Protein AF-A0A661TRN2-F1 (afdb_monomer)

pLDDT: mean 77.03, std 15.57, range [28.8, 98.38]

Mean predicted aligned error: 23.64 Å

Solvent-accessible surface area (backbone atoms only — not comparable to full-atom values): 40682 Å² total; per-residue (Å²): 132,94,76,89,91,86,86,89,89,84,87,81,86,79,90,86,80,93,78,92,81,57,75,66,58,55,52,53,50,51,51,53,50,53,50,55,63,61,66,65,70,62,73,84,71,79,66,73,81,72,80,75,72,49,76,48,78,46,79,40,85,28,93,72,29,47,38,35,65,54,48,45,47,75,72,67,58,84,79,86,56,43,81,48,74,52,75,68,22,53,21,28,35,50,95,61,34,37,32,32,33,42,62,50,76,56,94,62,44,65,41,43,26,35,41,38,40,32,54,50,85,91,50,51,68,69,55,54,52,49,51,52,50,48,56,76,65,46,76,70,56,83,83,54,72,62,66,16,37,25,76,76,52,82,89,42,68,17,54,29,40,88,68,30,63,93,96,41,40,25,64,8,67,38,22,27,42,38,50,41,47,48,51,42,13,46,49,35,53,52,53,49,48,46,50,59,54,16,69,87,64,75,32,43,85,42,38,84,63,70,39,99,44,71,20,39,41,33,47,56,36,69,23,28,73,47,50,49,14,59,72,57,77,43,91,64,79,65,40,95,76,45,40,54,26,71,52,84,51,94,71,34,37,78,62,62,30,41,20,83,87,79,69,44,44,65,82,83,39,76,71,53,39,70,43,68,84,40,30,34,33,38,39,34,38,42,94,85,10,78,49,72,51,71,28,31,56,65,68,60,82,51,63,57,102,45,47,59,73,46,59,75,72,68,75,54,46,36,38,79,77,44,77,54,80,66,72,32,44,47,69,38,66,38,79,34,46,40,31,49,49,38,89,81,65,54,68,74,45,79,46,80,50,56,40,69,77,40,45,80,41,87,37,95,93,37,87,57,32,39,38,40,39,21,80,38,29,58,74,45,79,36,50,36,42,40,40,37,33,39,87,77,84,29,55,33,74,49,80,47,77,36,46,18,39,82,68,74,74,77,74,78,45,72,72,78,93,69,88,93,66,70,38,73,34,85,77,60,74,66,42,42,75,47,88,56,36,35,47,92,95,26,42,27,33,36,47,37,96,65,28,42,65,77,83,85,53,44,41,73,62,54,47,80,58,58,88,57,61,76,22,69,36,87,74,60,70,62,41,41,76,44,89,63,30,21,38,92,95,27,42,14,25,30,46,36,92,70,31,41,69,77,86,86,52,43,40,72,57,53,50,82,61,57,93,62,67,78,27,64,39,77,88,54,70,59,41,43,75,46,86,70,35,32,32,102,72,41,42,17,26,30,41,45,83,81,22,42,68,78,86,85,55,39,41,67,73,69,93,36,70,55,89,50,73,70,17,67,38,78,81,57,72,60,42,40,76,44,86,88,36,38,38,98,84,41,43,14,30,31,41,34,94,66,31,39,67,77,88,85,52,42,39,70,58,60,84,40,75,61,53,85,72,36,42,71,34,81,63,89,52,68,64,47,42,80,45,86,75,39,30,38,90,93,27,45,22,32,32,44,38,93,66,32,41,58,76,88,84,48,44,40,70,69,64,87,41,67,62,83,70,64,84,23,69,32,85,74,59,70,61,42,37,77,47,88,72,36,39,39,92,96,32,46,19,28,30,51,30,94,76,33,45,75,78,86,84,53,41,41,111

Radius of gyration: 45.76 Å; Cα contacts (8 Å, |Δi|>4): 1355; chains: 1; bounding box: 134×79×125 Å

Structure (mmCIF, N/CA/C/O backbone):
data_AF-A0A661TRN2-F1
#
_entry.id   AF-A0A661TRN2-F1
#
loop_
_atom_site.group_PDB
_atom_site.id
_atom_site.type_symbol
_atom_site.label_atom_id
_atom_site.label_alt_id
_atom_site.label_comp_id
_atom_site.label_asym_id
_atom_site.label_entity_id
_atom_site.label_seq_id
_atom_site.pdbx_PDB_ins_code
_atom_site.Cartn_x
_atom_site.Cartn_y
_atom_site.Cartn_z
_atom_site.occupancy
_atom_site.B_iso_or_equiv
_atom_site.auth_seq_id
_atom_site.auth_comp_id
_atom_site.auth_asym_id
_atom_site.auth_atom_id
_atom_site.pdbx_PDB_model_num
ATOM 1 N N . MET A 1 1 ? -51.041 -26.545 37.993 1.00 37.78 1 MET A N 1
ATOM 2 C CA . MET A 1 1 ? -51.132 -26.373 39.460 1.00 37.78 1 MET A CA 1
ATOM 3 C C . MET A 1 1 ? -51.476 -24.908 39.747 1.00 37.78 1 MET A C 1
ATOM 5 O O . MET A 1 1 ? -50.566 -24.112 39.820 1.00 37.78 1 MET A O 1
ATOM 9 N N . LEU A 1 2 ? -52.700 -24.376 39.811 1.00 32.41 2 LEU A N 1
ATOM 10 C CA . LEU A 1 2 ? -54.073 -24.888 39.909 1.00 32.41 2 LEU A CA 1
ATOM 11 C C . LEU A 1 2 ? -54.284 -26.010 40.933 1.00 32.41 2 LEU A C 1
ATOM 13 O O . LEU A 1 2 ? -54.517 -27.154 40.557 1.00 32.41 2 LEU A O 1
ATOM 17 N N . LYS A 1 3 ? -54.144 -25.653 42.216 1.00 28.97 3 LYS A N 1
ATOM 18 C CA . LYS A 1 3 ? -54.841 -26.153 43.426 1.00 28.97 3 LYS A CA 1
ATOM 19 C C . LYS A 1 3 ? -54.056 -25.615 44.637 1.00 28.97 3 LYS A C 1
ATOM 21 O O . LYS A 1 3 ? -52.848 -25.775 44.650 1.00 28.97 3 LYS A O 1
ATOM 26 N N . LEU A 1 4 ? -54.750 -25.007 45.610 1.00 33.09 4 LEU A N 1
ATOM 27 C CA . LEU A 1 4 ? -54.241 -24.151 46.712 1.00 33.09 4 LEU A CA 1
ATOM 28 C C . LEU A 1 4 ? -53.854 -22.747 46.207 1.00 33.09 4 LEU A C 1
ATOM 30 O O . LEU A 1 4 ? -52.752 -22.543 45.738 1.00 33.09 4 LEU A O 1
ATOM 34 N N . PHE A 1 5 ? -54.744 -21.759 46.101 1.00 33.34 5 PHE A N 1
ATOM 35 C CA . PHE A 1 5 ? -55.173 -20.906 47.219 1.00 33.34 5 PHE A CA 1
ATOM 36 C C . PHE A 1 5 ? -56.406 -20.069 46.802 1.00 33.34 5 PHE A C 1
ATOM 38 O O . PHE A 1 5 ? -56.368 -18.850 46.679 1.00 33.34 5 PHE A O 1
ATOM 45 N N . LYS A 1 6 ? -57.542 -20.722 46.541 1.00 33.16 6 LYS A N 1
ATOM 46 C CA . LYS A 1 6 ? -58.841 -20.042 46.376 1.00 33.16 6 LYS A CA 1
ATOM 47 C C . LYS A 1 6 ? -59.926 -20.850 47.072 1.00 33.16 6 LYS A C 1
ATOM 49 O O . LYS A 1 6 ? -60.684 -21.555 46.413 1.00 33.16 6 LYS A O 1
ATOM 54 N N . LYS A 1 7 ? -59.967 -20.803 48.411 1.00 29.56 7 LYS A N 1
ATOM 55 C CA . LYS A 1 7 ? -61.146 -21.265 49.159 1.00 29.56 7 LYS A CA 1
ATOM 56 C C . LYS A 1 7 ? -61.224 -20.822 50.626 1.00 29.56 7 LYS A C 1
ATOM 58 O O . LYS A 1 7 ? -61.402 -21.686 51.463 1.00 29.56 7 LYS A O 1
ATOM 63 N N . ILE A 1 8 ? -61.183 -19.525 50.950 1.00 30.88 8 ILE A N 1
ATOM 64 C CA . ILE A 1 8 ? -61.930 -19.008 52.121 1.00 30.88 8 ILE A CA 1
ATOM 65 C C . ILE A 1 8 ? -62.389 -17.572 51.831 1.00 30.88 8 ILE A C 1
ATOM 67 O O . ILE A 1 8 ? -61.650 -16.624 52.061 1.00 30.88 8 ILE A O 1
ATOM 71 N N . ALA A 1 9 ? -63.610 -17.422 51.318 1.00 30.12 9 ALA A N 1
ATOM 72 C CA . ALA A 1 9 ? -64.396 -16.191 51.417 1.00 30.12 9 ALA A CA 1
ATOM 73 C C . ALA A 1 9 ? -65.874 -16.507 51.136 1.00 30.12 9 ALA A C 1
ATOM 75 O O . ALA A 1 9 ? -66.392 -16.239 50.060 1.00 30.12 9 ALA A O 1
ATOM 76 N N . SER A 1 10 ? -66.553 -17.122 52.103 1.00 32.53 10 SER A N 1
ATOM 77 C CA . SER A 1 10 ? -67.990 -16.911 52.301 1.00 32.53 10 SER A CA 1
ATOM 78 C C . SER A 1 10 ? -68.347 -17.371 53.707 1.00 32.53 10 SER A C 1
ATOM 80 O O . SER A 1 10 ? -68.330 -18.571 53.965 1.00 32.53 10 SER A O 1
ATOM 82 N N . LEU A 1 11 ? -68.649 -16.440 54.608 1.00 30.16 11 LEU A N 1
ATOM 83 C CA . LEU A 1 11 ? -69.679 -16.616 55.631 1.00 30.16 11 LEU A CA 1
ATOM 84 C C . LEU A 1 11 ? -69.954 -15.272 56.306 1.00 30.16 11 LEU A C 1
ATOM 86 O O . LEU A 1 11 ? -69.063 -14.563 56.765 1.00 30.16 11 LEU A O 1
ATOM 90 N N . SER A 1 12 ? -71.235 -14.939 56.271 1.00 32.12 12 SER A N 1
ATOM 91 C CA . SER A 1 12 ? -71.876 -13.715 56.715 1.00 32.12 12 SER A CA 1
ATOM 92 C C . SER A 1 12 ? -72.310 -13.851 58.182 1.00 32.12 12 SER A C 1
ATOM 94 O O . SER A 1 12 ? -72.833 -14.892 58.569 1.00 32.12 12 SER A O 1
ATOM 96 N N . PHE A 1 13 ? -72.099 -12.770 58.944 1.00 37.31 13 PHE A N 1
ATOM 97 C CA . PHE A 1 13 ? -72.754 -12.330 60.189 1.00 37.31 13 PHE A CA 1
ATOM 98 C C . PHE A 1 13 ? -72.869 -13.272 61.407 1.00 37.31 13 PHE A C 1
ATOM 100 O O . PHE A 1 13 ? -73.628 -14.237 61.405 1.00 37.31 13 PHE A O 1
ATOM 107 N N . LYS A 1 14 ? -72.288 -12.820 62.538 1.00 28.80 14 LYS A N 1
ATOM 108 C CA . LYS A 1 14 ? -72.988 -12.555 63.823 1.00 28.80 14 LYS A CA 1
ATOM 109 C C . LYS A 1 14 ? -72.037 -11.915 64.864 1.00 28.80 14 LYS A C 1
ATOM 111 O O . LYS A 1 14 ? -71.029 -12.508 65.223 1.00 28.80 14 LYS A O 1
ATOM 116 N N . LYS A 1 15 ? -72.384 -10.723 65.381 1.00 39.34 15 LYS A N 1
ATOM 117 C CA . LYS A 1 15 ? -71.969 -10.235 66.728 1.00 39.34 15 LYS A CA 1
ATOM 118 C C . LYS A 1 15 ? -72.650 -11.133 67.781 1.00 39.34 15 LYS A C 1
ATOM 120 O O . LYS A 1 15 ? -73.776 -11.544 67.483 1.00 39.34 15 LYS A O 1
ATOM 125 N N . PRO A 1 16 ? -72.075 -11.439 68.973 1.00 37.72 16 PRO A N 1
ATOM 126 C CA . PRO A 1 16 ? -71.701 -10.478 70.044 1.00 37.72 16 PRO A CA 1
ATOM 127 C C . PRO A 1 16 ? -70.534 -11.004 70.951 1.00 37.72 16 PRO A C 1
ATOM 129 O O . PRO A 1 16 ? -69.798 -11.877 70.508 1.00 37.72 16 PRO A O 1
ATOM 132 N N . PRO A 1 17 ? -70.398 -10.627 72.244 1.00 44.84 17 PRO A N 1
ATOM 133 C CA . PRO A 1 17 ? -70.217 -9.308 72.849 1.00 44.84 17 PRO A CA 1
ATOM 134 C C . PRO A 1 17 ? -68.816 -9.135 73.494 1.00 44.84 17 PRO A C 1
ATOM 136 O O . PRO A 1 17 ? -68.058 -10.076 73.704 1.00 44.84 17 PRO A O 1
ATOM 139 N N . PHE A 1 18 ? -68.515 -7.891 73.864 1.00 42.97 18 PHE A N 1
ATOM 140 C CA . PHE A 1 18 ? -67.402 -7.471 74.720 1.00 42.97 18 PHE A CA 1
ATOM 141 C C . PHE A 1 18 ? -67.234 -8.326 75.992 1.00 42.97 18 PHE A C 1
ATOM 143 O O . PHE A 1 18 ? -68.183 -8.439 76.767 1.00 42.97 18 PHE A O 1
ATOM 150 N N . LYS A 1 19 ? -66.001 -8.783 76.271 1.00 35.06 19 LYS A N 1
ATOM 151 C CA . LYS A 1 19 ? -65.404 -8.832 77.622 1.00 35.06 19 LYS A CA 1
ATOM 152 C C . LYS A 1 19 ? -63.868 -8.934 77.553 1.00 35.06 19 LYS A C 1
ATOM 154 O O . LYS A 1 19 ? -63.326 -9.930 77.099 1.00 35.06 19 LYS A O 1
ATOM 159 N N . ILE A 1 20 ? -63.223 -7.857 78.013 1.00 52.09 20 ILE A N 1
ATOM 160 C CA . ILE A 1 20 ? -61.990 -7.785 78.820 1.00 52.09 20 ILE A CA 1
ATOM 161 C C . ILE A 1 20 ? -60.953 -8.883 78.537 1.00 52.09 20 ILE A C 1
ATOM 163 O O . ILE A 1 20 ? -61.018 -9.942 79.148 1.00 52.09 20 ILE A O 1
ATOM 167 N N . PHE A 1 21 ? -59.938 -8.597 77.714 1.00 41.72 21 PHE A N 1
ATOM 168 C CA . PHE A 1 21 ? -58.677 -9.343 77.760 1.00 41.72 21 PHE A CA 1
ATOM 169 C C . PHE A 1 21 ? -57.467 -8.452 77.421 1.00 41.72 21 PHE A C 1
ATOM 171 O O . PHE A 1 21 ? -57.313 -7.959 76.310 1.00 41.72 21 PHE A O 1
ATOM 178 N N . ASN A 1 22 ? -56.620 -8.300 78.441 1.00 51.25 22 ASN A N 1
ATOM 179 C CA . ASN A 1 22 ? -55.173 -8.082 78.433 1.00 51.25 22 ASN A CA 1
ATOM 180 C C . ASN A 1 22 ? -54.571 -6.811 77.811 1.00 51.25 22 ASN A C 1
ATOM 182 O O . ASN A 1 22 ? -53.943 -6.839 76.754 1.00 51.25 22 ASN A O 1
ATOM 186 N N . LEU A 1 23 ? -54.532 -5.761 78.643 1.00 50.94 23 LEU A N 1
ATOM 187 C CA . LEU A 1 23 ? -53.575 -4.643 78.574 1.00 50.94 23 LEU A CA 1
ATOM 188 C C . LEU A 1 23 ? -52.107 -5.120 78.416 1.00 50.94 23 LEU A C 1
ATOM 190 O O . LEU A 1 23 ? -51.291 -4.431 77.812 1.00 50.94 23 LEU A O 1
ATOM 194 N N . GLY A 1 24 ? -51.784 -6.331 78.891 1.00 54.12 24 GLY A N 1
ATOM 195 C CA . GLY A 1 24 ? -50.466 -6.952 78.727 1.00 54.12 24 GLY A CA 1
ATOM 196 C C . GLY A 1 24 ? -50.114 -7.355 77.289 1.00 54.12 24 GLY 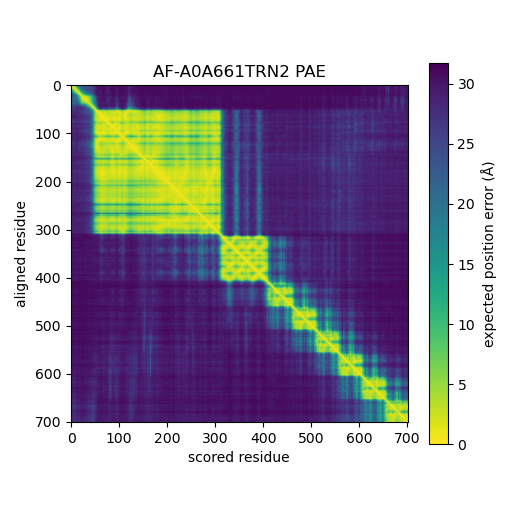A C 1
ATOM 197 O O . GLY A 1 24 ? -48.947 -7.286 76.920 1.00 54.12 24 GLY A O 1
ATOM 198 N N . LEU A 1 25 ? -51.095 -7.711 76.447 1.00 54.03 25 LEU A N 1
ATOM 199 C CA . LEU A 1 25 ? -50.835 -8.032 75.034 1.00 54.03 25 LEU A CA 1
ATOM 200 C C . LEU A 1 25 ? -50.627 -6.764 74.195 1.00 54.03 25 LEU A C 1
ATOM 202 O O . LEU A 1 25 ? -49.842 -6.770 73.251 1.00 54.03 25 LEU A O 1
ATOM 206 N N . LEU A 1 26 ? -51.296 -5.670 74.572 1.00 57.31 26 LEU A N 1
ATOM 207 C CA . LEU A 1 26 ? -51.146 -4.372 73.919 1.00 57.31 26 LEU A CA 1
ATOM 208 C C . LEU A 1 26 ? -49.770 -3.756 74.220 1.00 57.31 26 LEU A C 1
ATOM 210 O O . LEU A 1 26 ? -49.117 -3.246 73.317 1.00 57.31 26 LEU A O 1
ATOM 214 N N . LEU A 1 27 ? -49.287 -3.869 75.462 1.00 59.34 27 LEU A N 1
ATOM 215 C CA . LEU A 1 27 ? -47.946 -3.411 75.841 1.00 59.34 27 LEU A CA 1
ATOM 216 C C . LEU A 1 27 ? -46.837 -4.245 75.183 1.00 59.34 27 LEU A C 1
ATOM 218 O O . LEU A 1 27 ? -45.844 -3.676 74.736 1.00 59.34 27 LEU A O 1
ATOM 222 N N . LEU A 1 28 ? -47.022 -5.562 75.034 1.00 58.06 28 LEU A N 1
ATOM 223 C CA . LEU A 1 28 ? -46.068 -6.413 74.313 1.00 58.06 28 LEU A CA 1
ATOM 224 C C . LEU A 1 28 ? -46.021 -6.073 72.812 1.00 58.06 28 LEU A C 1
ATOM 226 O O . LEU A 1 28 ? -44.942 -6.011 72.229 1.00 58.06 28 LEU A O 1
ATOM 230 N N . ALA A 1 29 ? -47.173 -5.787 72.195 1.00 60.72 29 ALA A N 1
ATOM 231 C CA . ALA A 1 29 ? -47.242 -5.347 70.803 1.00 60.72 29 ALA A CA 1
ATOM 232 C C . ALA A 1 29 ? -46.577 -3.975 70.598 1.00 60.72 29 ALA A C 1
ATOM 234 O O . ALA A 1 29 ? -45.853 -3.792 69.625 1.00 60.72 29 ALA A O 1
ATOM 235 N N . ILE A 1 30 ? -46.744 -3.036 71.534 1.00 64.94 30 ILE A N 1
ATOM 236 C CA . ILE A 1 30 ? -46.102 -1.714 71.469 1.00 64.94 30 ILE A CA 1
ATOM 237 C C . ILE A 1 30 ? -44.584 -1.825 71.653 1.00 64.94 30 ILE A C 1
ATOM 239 O O . ILE A 1 30 ? -43.849 -1.138 70.947 1.00 64.94 30 ILE A O 1
ATOM 243 N N . VAL A 1 31 ? -44.090 -2.718 72.519 1.00 65.12 31 VAL A N 1
ATOM 244 C CA . VAL A 1 31 ? -42.645 -2.972 72.674 1.00 65.12 31 VAL A CA 1
ATOM 245 C C . VAL A 1 31 ? -42.062 -3.647 71.429 1.00 65.12 31 VAL A C 1
ATOM 247 O O . VAL A 1 31 ? -40.999 -3.246 70.972 1.00 65.12 31 VAL A O 1
ATOM 250 N N . ILE A 1 32 ? -42.760 -4.601 70.805 1.00 61.41 32 ILE A N 1
ATOM 251 C CA . ILE A 1 32 ? -42.294 -5.249 69.564 1.00 61.41 32 ILE A CA 1
ATOM 252 C C . ILE A 1 32 ? -42.316 -4.270 68.379 1.00 61.41 32 ILE A C 1
ATOM 254 O O . ILE A 1 32 ? -41.379 -4.255 67.584 1.00 61.41 32 ILE A O 1
ATOM 258 N N . ILE A 1 33 ? -43.329 -3.403 68.286 1.00 60.06 33 ILE A N 1
ATOM 259 C CA . ILE A 1 33 ? -43.421 -2.380 67.234 1.00 60.06 33 ILE A CA 1
ATOM 260 C C . ILE A 1 33 ? -42.351 -1.298 67.439 1.00 60.06 33 ILE A C 1
ATOM 262 O O . ILE A 1 33 ? -41.651 -0.951 66.493 1.00 60.06 33 ILE A O 1
ATOM 266 N N . SER A 1 34 ? -42.132 -0.823 68.669 1.00 55.53 34 SER A N 1
ATOM 267 C CA . SER A 1 34 ? -41.048 0.130 68.965 1.00 55.53 34 SER A CA 1
ATOM 268 C C . SER A 1 34 ? -39.651 -0.485 68.799 1.00 55.53 34 SER A C 1
ATOM 270 O O . SER A 1 34 ? -38.744 0.211 68.354 1.00 55.53 34 SER A O 1
ATOM 272 N N . SER A 1 35 ? -39.487 -1.795 69.020 1.00 51.44 35 SER A N 1
ATOM 273 C CA . SER A 1 35 ? -38.262 -2.544 68.680 1.00 51.44 35 SER A CA 1
ATOM 274 C C . SER A 1 35 ? -38.031 -2.621 67.166 1.00 51.44 35 SER A C 1
ATOM 276 O O . SER A 1 35 ? -36.901 -2.470 66.704 1.00 51.44 35 SER A O 1
ATOM 278 N N . PHE A 1 36 ? -39.097 -2.806 66.377 1.00 50.12 36 PHE A N 1
ATOM 279 C CA . PHE A 1 36 ? -39.028 -2.807 64.911 1.00 50.12 36 PHE A CA 1
ATOM 280 C C . PHE A 1 36 ? -38.695 -1.418 64.343 1.00 50.12 36 PHE A C 1
ATOM 282 O O . PHE A 1 36 ? -37.919 -1.320 63.394 1.00 50.12 36 PHE A O 1
ATOM 289 N N . PHE A 1 37 ? -39.198 -0.345 64.963 1.00 47.22 37 PHE A N 1
ATOM 290 C CA . PHE A 1 37 ? -38.869 1.031 64.574 1.00 47.22 37 PHE A CA 1
ATOM 291 C C . PHE A 1 37 ? -37.505 1.520 65.096 1.00 47.22 37 PHE A C 1
ATOM 293 O O . PHE A 1 37 ? -36.923 2.419 64.493 1.00 47.22 37 PHE A O 1
ATOM 300 N N . TYR A 1 38 ? -36.944 0.922 66.155 1.00 45.03 38 TYR A N 1
ATOM 301 C CA . TYR A 1 38 ? -35.611 1.290 66.660 1.00 45.03 38 TYR A CA 1
ATOM 302 C C . TYR A 1 38 ? -34.465 0.590 65.904 1.00 45.03 38 TYR A C 1
ATOM 304 O O . TYR A 1 38 ? -33.383 1.158 65.773 1.00 45.03 38 TYR A O 1
ATOM 312 N N . VAL A 1 39 ? -34.694 -0.601 65.333 1.00 45.81 39 VAL A N 1
ATOM 313 C CA . VAL A 1 39 ? -33.667 -1.349 64.569 1.00 45.81 39 VAL A CA 1
ATOM 314 C C . VAL A 1 39 ? -33.622 -0.963 63.076 1.00 45.81 39 VAL A C 1
ATOM 316 O O . VAL A 1 39 ? -32.621 -1.214 62.407 1.00 45.81 39 VAL A O 1
ATOM 319 N N . HIS A 1 40 ? -34.633 -0.261 62.549 1.00 45.50 40 HIS A N 1
ATOM 320 C CA . HIS A 1 40 ? -34.594 0.299 61.186 1.00 45.50 40 HIS A CA 1
ATOM 321 C C . HIS A 1 40 ? -33.975 1.705 61.078 1.00 45.50 40 HIS A C 1
ATOM 323 O O . HIS A 1 40 ? -33.871 2.231 59.975 1.00 45.50 40 HIS A O 1
ATOM 329 N N . ASN A 1 41 ? -33.427 2.270 62.163 1.00 46.41 41 ASN A N 1
ATOM 330 C CA . ASN A 1 41 ? -32.467 3.384 62.082 1.00 46.41 41 ASN A CA 1
ATOM 331 C C . ASN A 1 41 ? -31.045 2.883 61.755 1.00 46.41 41 ASN A C 1
ATOM 333 O O . ASN A 1 41 ? -30.041 3.321 62.320 1.00 46.41 41 ASN A O 1
ATOM 337 N N . SER A 1 42 ? -30.953 1.940 60.816 1.00 47.06 42 SER A N 1
ATOM 338 C CA . SER A 1 42 ? -29.694 1.643 60.149 1.00 47.06 42 SER A CA 1
ATOM 339 C C . SER A 1 42 ? -29.448 2.775 59.165 1.00 47.06 42 SER A C 1
ATOM 341 O O . SER A 1 42 ? -30.125 2.857 58.148 1.00 47.06 42 SER A O 1
ATOM 343 N N . LYS A 1 43 ? -28.542 3.679 59.553 1.00 44.59 43 LYS A N 1
ATOM 344 C CA . LYS A 1 43 ? -27.845 4.674 58.728 1.00 44.59 43 LYS A CA 1
ATOM 345 C C . LYS A 1 43 ? -28.355 4.725 57.286 1.00 44.59 43 LYS A C 1
ATOM 347 O O . LYS A 1 43 ? -27.976 3.886 56.468 1.00 44.59 43 LYS A O 1
ATOM 352 N N . VAL A 1 44 ? -29.127 5.761 56.960 1.00 41.75 44 VAL A N 1
ATOM 353 C CA . VAL A 1 44 ? -29.184 6.253 55.584 1.00 41.75 44 VAL A CA 1
ATOM 354 C C . VAL A 1 44 ? -27.763 6.705 55.254 1.00 41.75 44 VAL A C 1
ATOM 356 O O . VAL A 1 44 ? -27.373 7.843 55.500 1.00 41.75 44 VAL A O 1
ATOM 359 N N . ASN A 1 45 ? -26.947 5.775 54.764 1.00 41.25 45 ASN A N 1
ATOM 360 C CA . ASN A 1 45 ? -25.827 6.130 53.926 1.00 41.25 45 ASN A CA 1
ATOM 361 C C . ASN A 1 45 ? -26.474 6.730 52.684 1.00 41.25 45 ASN A C 1
ATOM 363 O O . ASN A 1 45 ? -26.886 6.013 51.777 1.00 41.25 45 ASN A O 1
ATOM 367 N N . ALA A 1 46 ? -26.559 8.055 52.646 1.00 40.78 46 ALA A N 1
ATOM 368 C CA . ALA A 1 46 ? -26.457 8.752 51.383 1.00 40.78 46 ALA A CA 1
ATOM 369 C C . ALA A 1 46 ? -25.053 8.445 50.834 1.00 40.78 46 ALA A C 1
ATOM 371 O O . ALA A 1 46 ? -24.130 9.245 50.952 1.00 40.78 46 ALA A O 1
ATOM 372 N N . GLN A 1 47 ? -24.860 7.239 50.292 1.00 37.38 47 GLN A N 1
ATOM 373 C CA . GLN A 1 47 ? -23.872 7.066 49.248 1.00 37.38 47 GLN A CA 1
ATOM 374 C C . GLN A 1 47 ? -24.442 7.865 48.086 1.00 37.38 47 GLN A C 1
ATOM 376 O O . GLN A 1 47 ? -25.329 7.401 47.373 1.00 37.38 47 GLN A O 1
ATOM 381 N N . ALA A 1 48 ? -23.978 9.107 47.949 1.00 40.72 48 ALA A N 1
ATOM 382 C CA . ALA A 1 48 ? -23.915 9.715 46.638 1.00 40.72 48 ALA A CA 1
ATOM 383 C C . ALA A 1 48 ? -23.291 8.645 45.741 1.00 40.72 48 ALA A C 1
ATOM 385 O O . ALA A 1 48 ? -22.148 8.241 45.970 1.00 40.72 48 ALA A O 1
ATOM 386 N N . ASN A 1 49 ? -24.082 8.098 44.822 1.00 45.66 49 ASN A N 1
ATOM 387 C CA . ASN A 1 49 ? -23.564 7.239 43.779 1.00 45.66 49 ASN A CA 1
ATOM 388 C C . ASN A 1 49 ? -22.754 8.184 42.888 1.00 45.66 49 ASN A C 1
ATOM 390 O O . ASN A 1 49 ? -23.272 8.764 41.941 1.00 45.66 49 ASN A O 1
ATOM 394 N N . LEU A 1 50 ? -21.521 8.473 43.310 1.00 53.94 50 LEU A N 1
ATOM 395 C CA . LEU A 1 50 ? -20.508 9.056 42.457 1.00 53.94 50 LEU A CA 1
ATOM 396 C C . LEU A 1 50 ? -20.336 8.015 41.358 1.00 53.94 50 LEU A C 1
ATOM 398 O O . LEU A 1 50 ? -19.665 7.007 41.574 1.00 53.94 50 LEU A O 1
ATOM 402 N N . ASN A 1 51 ? -21.001 8.214 40.220 1.00 59.72 51 ASN A N 1
ATOM 403 C CA . ASN A 1 51 ? -20.576 7.563 38.995 1.00 59.72 51 ASN A CA 1
ATOM 404 C C . ASN A 1 51 ? -19.177 8.127 38.743 1.00 59.72 51 ASN A C 1
ATOM 406 O O . ASN A 1 51 ? -19.013 9.249 38.273 1.00 59.72 51 ASN A O 1
ATOM 410 N N . ILE A 1 52 ? -18.163 7.419 39.241 1.00 78.88 52 ILE A N 1
ATOM 411 C CA . ILE A 1 52 ? -16.777 7.785 38.998 1.00 78.88 52 ILE A CA 1
ATOM 412 C C . ILE A 1 52 ? -16.527 7.383 37.558 1.00 78.88 52 ILE A C 1
ATOM 414 O O . ILE A 1 52 ? -16.307 6.208 37.257 1.00 78.88 52 ILE A O 1
ATOM 418 N N . ASP A 1 53 ? -16.613 8.370 36.681 1.00 90.31 53 ASP A N 1
ATOM 419 C CA . ASP A 1 53 ? -16.252 8.200 35.292 1.00 90.31 53 ASP A CA 1
ATOM 420 C C . ASP A 1 53 ? -14.780 7.806 35.170 1.00 90.31 53 ASP A C 1
ATOM 422 O O . ASP A 1 53 ? -13.892 8.354 35.828 1.00 90.31 53 ASP A O 1
ATOM 426 N N . ALA A 1 54 ? -14.530 6.807 34.332 1.00 92.69 54 ALA A N 1
ATOM 427 C CA . ALA A 1 54 ? -13.229 6.201 34.158 1.00 92.69 54 ALA A CA 1
ATOM 428 C C . ALA A 1 54 ? -12.998 5.850 32.690 1.00 92.69 54 ALA A C 1
ATOM 430 O O . ALA A 1 54 ? -13.846 5.251 32.027 1.00 92.69 54 ALA A O 1
ATOM 431 N N . ILE A 1 55 ? -11.794 6.167 32.218 1.00 94.69 55 ILE A N 1
ATOM 432 C CA . ILE A 1 55 ? -11.262 5.716 30.935 1.00 94.69 55 ILE A CA 1
ATOM 433 C C . ILE A 1 55 ? -10.133 4.733 31.236 1.00 94.69 55 ILE A C 1
ATOM 435 O O . ILE A 1 55 ? -9.215 5.037 31.997 1.00 94.69 55 ILE A O 1
ATOM 439 N N . ALA A 1 56 ? -10.216 3.543 30.656 1.00 95.19 56 ALA A N 1
ATOM 440 C CA . ALA A 1 56 ? -9.229 2.486 30.776 1.00 95.19 56 ALA A CA 1
ATOM 441 C C . ALA A 1 56 ? -8.496 2.295 29.447 1.00 95.19 56 ALA A C 1
ATOM 443 O O . ALA A 1 56 ? -9.113 2.276 28.381 1.00 95.19 56 ALA A O 1
ATOM 444 N N . VAL A 1 57 ? -7.183 2.096 29.537 1.00 96.62 57 VAL A N 1
ATOM 445 C CA . VAL A 1 57 ? -6.325 1.710 28.415 1.00 96.62 57 VAL A CA 1
ATOM 446 C C . VAL A 1 57 ? -5.625 0.410 28.779 1.00 96.62 57 VAL A C 1
ATOM 448 O O . VAL A 1 57 ? -5.072 0.279 29.872 1.00 96.62 57 VAL A O 1
ATOM 451 N N . ARG A 1 58 ? -5.640 -0.554 27.863 1.00 97.12 58 ARG A N 1
ATOM 452 C CA . ARG A 1 58 ? -4.931 -1.824 27.995 1.00 97.12 58 ARG A CA 1
ATOM 453 C C . ARG A 1 58 ? -4.203 -2.139 26.698 1.00 97.12 58 ARG A C 1
ATOM 455 O O . ARG A 1 58 ? -4.764 -1.972 25.624 1.00 97.12 58 ARG A O 1
ATOM 462 N N . VAL A 1 59 ? -2.978 -2.635 26.814 1.00 96.88 59 VAL A N 1
ATOM 463 C CA . VAL A 1 59 ? -2.199 -3.140 25.679 1.00 96.88 59 VAL A CA 1
ATOM 464 C C . VAL A 1 59 ? -2.128 -4.656 25.792 1.00 96.88 59 VAL A C 1
ATOM 466 O O . VAL A 1 59 ? -1.845 -5.191 26.867 1.00 96.88 59 VAL A O 1
ATOM 469 N N . LEU A 1 60 ? -2.453 -5.340 2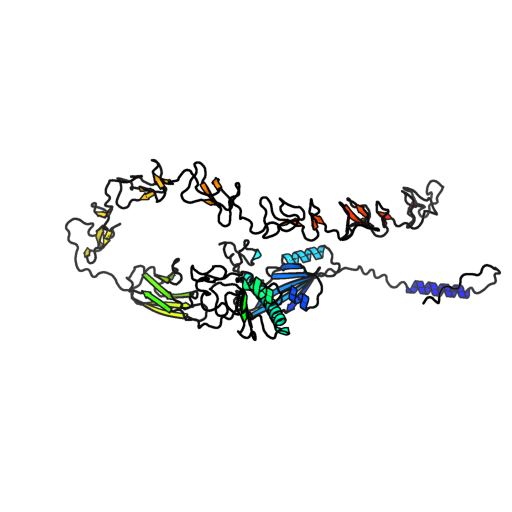4.703 1.00 97.06 60 LEU A N 1
ATOM 470 C CA . LEU A 1 60 ? -2.491 -6.793 24.599 1.00 97.06 60 LEU A CA 1
ATOM 471 C C . LEU A 1 60 ? -1.584 -7.233 23.453 1.00 97.06 60 LEU A C 1
ATOM 473 O O . LEU A 1 60 ? -1.579 -6.603 22.400 1.00 97.06 60 LEU A O 1
ATOM 477 N N . SER A 1 61 ? -0.841 -8.318 23.646 1.00 95.38 61 SER A N 1
ATOM 478 C CA . SER A 1 61 ? -0.009 -8.887 22.584 1.00 95.38 61 SER A CA 1
ATOM 479 C C . SER A 1 61 ? -0.868 -9.432 21.443 1.00 95.38 61 SER A C 1
ATOM 481 O O . SER A 1 61 ? -1.926 -10.017 21.686 1.00 95.38 61 SER A O 1
ATOM 483 N N . ASN A 1 62 ? -0.379 -9.284 20.212 1.00 96.31 62 ASN A N 1
ATOM 484 C CA . ASN A 1 62 ? -1.000 -9.823 19.006 1.00 96.31 62 ASN A CA 1
ATOM 485 C C . ASN A 1 62 ? -0.002 -10.715 18.236 1.00 96.31 62 ASN A C 1
ATOM 487 O O . ASN A 1 62 ? 0.405 -10.379 17.135 1.00 96.31 62 ASN A O 1
ATOM 491 N N . PRO A 1 63 ? 0.461 -11.842 18.807 1.00 93.12 63 PRO A N 1
ATOM 492 C CA . PRO A 1 63 ? 1.565 -12.620 18.228 1.00 93.12 63 PRO A CA 1
ATOM 493 C C . PRO A 1 63 ? 1.262 -13.203 16.838 1.00 93.12 63 PRO A C 1
ATOM 495 O O . PRO A 1 63 ? 2.186 -13.446 16.069 1.00 93.12 63 PRO A O 1
ATOM 498 N N . ASP A 1 64 ? -0.017 -13.401 16.513 1.00 92.56 64 ASP A N 1
ATOM 499 C CA . ASP A 1 64 ? -0.469 -13.901 15.211 1.00 92.56 64 ASP A CA 1
ATOM 500 C C . ASP A 1 64 ? -0.696 -12.775 14.183 1.00 92.56 64 ASP A C 1
ATOM 502 O O . ASP A 1 64 ? -1.075 -13.038 13.045 1.00 92.56 64 ASP A O 1
ATOM 506 N N . ASN A 1 65 ? -0.451 -11.520 14.577 1.00 95.62 65 ASN A N 1
ATOM 507 C CA . ASN A 1 65 ? -0.613 -10.308 13.775 1.00 95.62 65 ASN A CA 1
ATOM 508 C C . ASN A 1 65 ? -2.022 -10.059 13.230 1.00 95.62 65 ASN A C 1
ATOM 510 O O . ASN A 1 65 ? -2.172 -9.363 12.236 1.00 95.62 65 ASN A O 1
ATOM 514 N N . TYR A 1 66 ? -3.063 -10.578 13.878 1.00 96.62 66 TYR A N 1
ATOM 515 C CA . TYR A 1 66 ? -4.444 -10.410 13.430 1.00 96.62 66 TYR A CA 1
ATOM 516 C C . TYR A 1 66 ? -4.849 -8.941 13.254 1.00 96.62 66 TYR A C 1
ATOM 518 O O . TYR A 1 66 ? -4.480 -8.085 14.061 1.00 96.62 66 TYR A O 1
ATOM 526 N N . SER A 1 67 ? -5.704 -8.663 12.264 1.00 95.81 67 SER A N 1
ATOM 527 C CA . SER A 1 67 ? -6.425 -7.387 12.196 1.00 95.81 67 SER A CA 1
ATOM 528 C C . SER A 1 67 ? -7.214 -7.152 13.491 1.00 95.81 67 SER A C 1
ATOM 530 O O . SER A 1 67 ? -7.565 -8.097 14.207 1.00 95.81 67 SER A O 1
ATOM 532 N N . ALA A 1 68 ? -7.545 -5.896 13.805 1.00 96.44 68 ALA A N 1
ATOM 533 C CA . ALA A 1 68 ? -8.325 -5.592 15.008 1.00 96.44 68 ALA A CA 1
ATOM 534 C C . ALA A 1 68 ? -9.669 -6.351 15.018 1.00 96.44 68 ALA A C 1
ATOM 536 O O . ALA A 1 68 ? -10.068 -6.898 16.049 1.00 96.44 68 ALA A O 1
ATOM 537 N N . LEU A 1 69 ? -10.325 -6.451 13.853 1.00 94.56 69 LEU A N 1
ATOM 538 C CA . LEU A 1 69 ? -11.560 -7.212 13.666 1.00 94.56 69 LEU A CA 1
ATOM 539 C C . LEU A 1 69 ? -11.362 -8.713 13.886 1.00 94.56 69 LEU A C 1
ATOM 541 O O . LEU A 1 69 ? -12.164 -9.335 14.588 1.00 94.56 69 LEU A O 1
ATOM 545 N N . ARG A 1 70 ? -10.308 -9.297 13.307 1.00 94.44 70 ARG A N 1
ATOM 546 C CA . ARG A 1 70 ? -10.012 -10.721 13.474 1.00 94.44 70 ARG A CA 1
ATOM 547 C C . ARG A 1 70 ? -9.714 -11.040 14.930 1.00 94.44 70 ARG A C 1
ATOM 549 O O . ARG A 1 70 ? -10.360 -11.916 15.497 1.00 94.44 70 ARG A O 1
ATOM 556 N N . TRP A 1 71 ? -8.826 -10.275 15.560 1.00 97.00 71 TRP A N 1
ATOM 557 C CA . TRP A 1 71 ? -8.484 -10.449 16.967 1.00 97.00 71 TRP A CA 1
ATOM 558 C C . TRP A 1 71 ? -9.728 -10.381 17.860 1.00 97.00 71 TRP A C 1
ATOM 560 O O . TRP A 1 71 ? -9.920 -11.245 18.713 1.00 97.00 71 TRP A O 1
ATOM 570 N N . TYR A 1 72 ? -10.613 -9.403 17.627 1.00 96.31 72 TYR A N 1
ATOM 571 C CA . TYR A 1 72 ? -11.882 -9.258 18.346 1.00 96.31 72 TYR A CA 1
ATOM 572 C C . TYR A 1 72 ? -12.769 -10.507 18.221 1.00 96.31 72 TYR A C 1
ATOM 574 O O . TYR A 1 72 ? -13.295 -10.995 19.223 1.00 96.31 72 TYR A O 1
ATOM 582 N N . ARG A 1 73 ? -12.902 -11.066 17.013 1.00 93.94 73 ARG A N 1
ATOM 583 C CA . ARG A 1 73 ? -13.680 -12.293 16.778 1.00 93.94 73 ARG A CA 1
ATOM 584 C C . ARG A 1 73 ? -13.050 -13.511 17.456 1.00 93.94 73 ARG A C 1
ATOM 586 O O . ARG A 1 73 ? -13.774 -14.294 18.063 1.00 93.94 73 ARG A O 1
ATOM 593 N N . GLU A 1 74 ? -11.723 -13.635 17.427 1.00 93.69 74 GLU A N 1
ATOM 594 C CA . GLU A 1 74 ? -10.985 -14.721 18.097 1.00 93.69 74 GLU A CA 1
ATOM 595 C C . GLU A 1 74 ? -11.124 -14.682 19.627 1.00 93.69 74 GLU A C 1
ATOM 597 O O . GLU A 1 74 ? -11.055 -15.716 20.288 1.00 93.69 74 GLU A O 1
ATOM 602 N N . GLN A 1 75 ? -11.396 -13.511 20.215 1.00 94.12 75 GLN A N 1
ATOM 603 C CA . GLN A 1 75 ? -11.740 -13.418 21.640 1.00 94.12 75 GLN A CA 1
ATOM 604 C C . GLN A 1 75 ? -13.171 -13.894 21.961 1.00 94.12 75 GLN A C 1
ATOM 606 O O . GLN A 1 75 ? -13.552 -13.938 23.132 1.00 94.12 75 GLN A O 1
ATOM 611 N N . GLY A 1 76 ? -13.980 -14.238 20.955 1.00 94.62 76 GLY A N 1
ATOM 612 C CA . GLY A 1 76 ? -15.364 -14.684 21.127 1.00 94.62 76 GLY A CA 1
ATOM 613 C C . GLY A 1 76 ? -16.370 -13.551 21.339 1.00 94.62 76 GLY A C 1
ATOM 614 O O . GLY A 1 76 ? -17.478 -13.797 21.819 1.00 94.62 76 GLY A O 1
ATOM 615 N N . TYR A 1 77 ? -16.011 -12.309 21.003 1.00 93.81 77 TYR A N 1
ATOM 616 C CA . TYR A 1 77 ? -16.963 -11.205 21.032 1.00 93.81 77 TYR A CA 1
ATOM 617 C C . TYR A 1 77 ? -17.952 -11.300 19.857 1.00 93.81 77 TYR A C 1
ATOM 619 O O . TYR A 1 77 ? -17.576 -11.614 18.730 1.00 93.81 77 TYR A O 1
ATOM 627 N N . ALA A 1 78 ? -19.230 -11.017 20.127 1.00 89.00 78 ALA A N 1
ATOM 628 C CA . ALA A 1 78 ? -20.339 -11.213 19.183 1.00 89.00 78 ALA A CA 1
ATOM 629 C C . ALA A 1 78 ? -20.987 -9.902 18.695 1.00 89.00 78 ALA A C 1
ATOM 631 O O . ALA A 1 78 ? -22.078 -9.926 18.125 1.00 89.00 78 ALA A O 1
ATOM 632 N N . GLY A 1 79 ? -20.363 -8.753 18.963 1.00 89.12 79 GLY A N 1
ATOM 633 C CA . GLY A 1 79 ? -20.853 -7.456 18.504 1.00 89.12 79 GLY A CA 1
ATOM 634 C C . GLY A 1 79 ? -20.653 -7.245 17.003 1.00 89.12 79 GLY A C 1
ATOM 635 O O . GLY A 1 79 ? -20.102 -8.080 16.286 1.00 89.12 79 GLY A O 1
ATOM 636 N N . SER A 1 80 ? -21.118 -6.096 16.518 1.00 90.94 80 SER A N 1
ATOM 637 C CA . SER A 1 80 ? -20.954 -5.650 15.128 1.00 90.94 80 SER A CA 1
ATOM 638 C C . SER A 1 80 ? -20.131 -4.363 15.114 1.00 90.94 80 SER A C 1
ATOM 640 O O . SER A 1 80 ? -20.698 -3.271 15.034 1.00 90.94 80 SER A O 1
ATOM 642 N N . PRO A 1 81 ? -18.806 -4.474 15.292 1.00 92.44 81 PRO A N 1
ATOM 643 C CA . PRO A 1 81 ? -17.957 -3.314 15.492 1.00 92.44 81 PRO A CA 1
ATOM 644 C C . PRO A 1 81 ? -17.790 -2.504 14.198 1.00 92.44 81 PRO A C 1
ATOM 646 O O . PRO A 1 81 ? -17.777 -3.050 13.096 1.00 92.44 81 PRO A O 1
ATOM 649 N N . GLN A 1 82 ? -17.646 -1.189 14.340 1.00 89.25 82 GLN A N 1
ATOM 650 C CA . GLN A 1 82 ? -17.433 -0.247 13.239 1.00 89.25 82 GLN A CA 1
ATOM 651 C C . GLN A 1 82 ? -15.939 -0.073 12.968 1.00 89.25 82 GLN A C 1
ATOM 653 O O . GLN A 1 82 ? -15.177 0.093 13.916 1.00 89.25 82 GLN A O 1
ATOM 658 N N . SER A 1 83 ? -15.519 -0.068 11.702 1.00 88.62 83 SER A N 1
ATOM 659 C CA . SER A 1 83 ? -14.128 0.239 11.339 1.00 88.62 83 SER A CA 1
ATOM 660 C C . SER A 1 83 ? -13.824 1.732 11.510 1.00 88.62 83 SER A C 1
ATOM 662 O O . SER A 1 83 ? -14.689 2.579 11.279 1.00 88.62 83 SER A O 1
ATOM 664 N N . LEU A 1 84 ? -12.600 2.051 11.923 1.00 90.56 84 LEU A N 1
ATOM 665 C CA . LEU A 1 84 ? -12.054 3.404 11.995 1.00 90.56 84 LEU A CA 1
ATOM 666 C C . LEU A 1 84 ? -10.523 3.368 11.881 1.00 90.56 84 LEU A C 1
ATOM 668 O O . LEU A 1 84 ? -9.905 2.317 12.025 1.00 90.56 84 LEU A O 1
ATOM 672 N N . ILE A 1 85 ? -9.911 4.533 11.678 1.00 88.06 85 ILE A N 1
ATOM 673 C CA . ILE A 1 85 ? -8.455 4.702 11.699 1.00 88.06 85 ILE A CA 1
ATOM 674 C C . ILE A 1 85 ? -8.060 5.508 12.935 1.00 88.06 85 ILE A C 1
ATOM 676 O O . ILE A 1 85 ? -8.653 6.551 13.215 1.00 88.06 85 ILE A O 1
ATOM 680 N N . VAL A 1 86 ? -7.047 5.037 13.663 1.00 92.00 86 VAL A N 1
ATOM 681 C CA . VAL A 1 86 ? -6.439 5.756 14.788 1.00 92.00 86 VAL A CA 1
ATOM 682 C C . VAL A 1 86 ? -4.960 5.944 14.488 1.00 92.00 86 VAL A C 1
ATOM 684 O O . VAL A 1 86 ? -4.182 4.997 14.527 1.00 92.00 86 VAL A O 1
ATOM 687 N N . ASP A 1 87 ? -4.579 7.183 14.176 1.00 90.94 87 ASP A N 1
ATOM 688 C CA . ASP A 1 87 ? -3.188 7.582 13.919 1.00 90.94 87 ASP A CA 1
ATOM 689 C C . ASP A 1 87 ? -2.471 6.757 12.829 1.00 90.94 87 ASP A C 1
ATOM 691 O O . ASP A 1 87 ? -1.302 6.402 12.963 1.00 90.94 87 ASP A O 1
ATOM 695 N N . GLY A 1 88 ? -3.198 6.443 11.752 1.00 89.56 88 GLY A N 1
ATOM 696 C CA . GLY A 1 88 ? -2.719 5.644 10.617 1.00 89.56 88 GLY A CA 1
ATOM 697 C C . GLY A 1 88 ? -2.976 4.139 10.744 1.00 89.56 88 GLY A C 1
ATOM 698 O O . GLY A 1 88 ? -2.917 3.435 9.744 1.00 89.56 88 GLY A O 1
ATOM 699 N N . TYR A 1 89 ? -3.331 3.647 11.934 1.00 96.12 89 TYR A N 1
ATOM 700 C CA . TYR A 1 89 ? -3.593 2.228 12.168 1.00 96.12 89 TYR A CA 1
ATOM 701 C C . TYR A 1 89 ? -5.066 1.861 12.052 1.00 96.12 89 TYR A C 1
ATOM 703 O O . TYR A 1 89 ? -5.947 2.605 12.495 1.00 96.12 89 TYR A O 1
ATOM 711 N N . GLU A 1 90 ? -5.322 0.665 11.528 1.00 91.44 90 GLU A N 1
ATOM 712 C CA . GLU A 1 90 ? -6.658 0.086 11.493 1.00 91.44 90 GLU A CA 1
ATOM 713 C C . GLU A 1 90 ? -7.160 -0.252 12.897 1.00 91.44 90 GLU A C 1
ATOM 715 O O . GLU A 1 90 ? -6.483 -0.870 13.730 1.00 91.44 90 GLU A O 1
ATOM 720 N N . ALA A 1 91 ? -8.397 0.150 13.149 1.00 95.50 91 ALA A N 1
ATOM 721 C CA . ALA A 1 91 ? -9.063 -0.038 14.413 1.00 95.50 91 ALA A CA 1
ATOM 722 C C . ALA A 1 91 ? -10.531 -0.389 14.206 1.00 95.50 91 ALA A C 1
ATOM 724 O O . ALA A 1 91 ? -11.130 -0.149 13.158 1.00 95.50 91 ALA A O 1
ATOM 725 N N . ILE A 1 92 ? -11.129 -0.936 15.255 1.00 96.62 92 ILE A N 1
ATOM 726 C CA . ILE A 1 92 ? -12.565 -1.158 15.321 1.00 96.62 92 ILE A CA 1
ATOM 727 C C . ILE A 1 92 ? -13.140 -0.560 16.604 1.00 96.62 92 ILE A C 1
ATOM 729 O O . ILE A 1 92 ? -12.473 -0.513 17.640 1.00 96.62 92 ILE A O 1
ATOM 733 N N . ARG A 1 93 ? -14.398 -0.130 16.555 1.00 94.06 93 ARG A N 1
ATOM 734 C CA . ARG A 1 93 ? -15.154 0.358 17.705 1.00 94.06 93 ARG A CA 1
ATOM 735 C C . ARG A 1 93 ? -16.383 -0.500 17.923 1.00 94.06 93 ARG A C 1
ATOM 737 O O . ARG A 1 93 ? -17.258 -0.561 17.065 1.00 94.06 93 ARG A O 1
ATOM 744 N N . ASP A 1 94 ? -16.483 -1.081 19.108 1.00 93.56 94 ASP A N 1
ATOM 745 C CA . ASP A 1 94 ? -17.709 -1.700 19.592 1.00 93.56 94 ASP A CA 1
ATOM 746 C C . ASP A 1 94 ? -18.248 -0.879 20.765 1.00 93.56 94 ASP A C 1
ATOM 748 O O . ASP A 1 94 ? -17.707 -0.904 21.875 1.00 93.56 94 ASP A O 1
ATOM 752 N N . ASN A 1 95 ? -19.293 -0.093 20.500 1.00 89.06 95 ASN A N 1
ATOM 753 C CA . ASN A 1 95 ? -19.941 0.781 21.476 1.00 89.06 95 ASN A CA 1
ATOM 754 C C . ASN A 1 95 ? -18.953 1.737 22.191 1.00 89.06 95 ASN A C 1
ATOM 756 O O . ASN A 1 95 ? -18.558 2.772 21.640 1.00 89.06 95 ASN A O 1
ATOM 760 N N . ARG A 1 96 ? -18.540 1.392 23.416 1.00 91.25 96 ARG A N 1
ATOM 761 C CA . ARG A 1 96 ? -17.684 2.200 24.302 1.00 91.25 96 ARG A CA 1
ATOM 762 C C . ARG A 1 96 ? -16.207 1.819 24.271 1.00 91.25 96 ARG A C 1
ATOM 764 O O . ARG A 1 96 ? -15.428 2.401 25.020 1.00 91.25 96 ARG A O 1
ATOM 771 N N . THR A 1 97 ? -15.834 0.839 23.452 1.00 95.88 97 THR A N 1
ATOM 772 C CA . THR A 1 97 ? -14.477 0.294 23.394 1.00 95.88 97 THR A CA 1
ATOM 773 C C . THR A 1 97 ? -13.927 0.387 21.977 1.00 95.88 97 THR A C 1
ATOM 775 O O . THR A 1 97 ? -14.590 -0.004 21.019 1.00 95.88 97 THR A O 1
ATOM 778 N N . VAL A 1 98 ? -12.704 0.897 21.853 1.00 97.44 98 VAL A N 1
ATOM 779 C CA . VAL A 1 98 ? -11.923 0.930 20.615 1.00 97.44 98 VAL A CA 1
ATOM 780 C C . VAL A 1 98 ? -10.753 -0.035 20.740 1.00 97.44 98 VAL A C 1
ATOM 782 O O . VAL A 1 98 ? -10.069 -0.046 21.762 1.00 97.44 98 VAL A O 1
ATOM 785 N N . PHE A 1 99 ? -10.539 -0.831 19.700 1.00 98.06 99 PHE A N 1
ATOM 786 C CA . PHE A 1 99 ? -9.441 -1.780 19.566 1.00 98.06 99 PHE A CA 1
ATOM 787 C C . PHE A 1 99 ? -8.596 -1.344 18.373 1.00 98.06 99 PHE A C 1
ATOM 789 O O . PHE A 1 99 ? -9.105 -1.316 17.257 1.00 98.06 99 PHE A O 1
ATOM 796 N N . VAL A 1 100 ? -7.332 -1.000 18.597 1.00 98.38 100 VAL A N 1
ATOM 797 C CA . VAL A 1 100 ? -6.400 -0.571 17.542 1.00 98.38 100 VAL A CA 1
ATOM 798 C C . VAL A 1 100 ? -5.338 -1.646 17.363 1.00 98.38 100 VAL A C 1
ATOM 800 O O . VAL A 1 100 ? -4.684 -1.996 18.346 1.00 98.38 100 VAL A O 1
ATOM 803 N N . ASN A 1 101 ? -5.159 -2.160 16.143 1.00 97.75 101 ASN A N 1
ATOM 804 C CA . ASN A 1 101 ? -4.024 -3.023 15.818 1.00 97.75 101 ASN A CA 1
ATOM 805 C C . ASN A 1 101 ? -2.838 -2.146 15.423 1.00 97.75 101 ASN A C 1
ATOM 807 O O . ASN A 1 101 ? -2.834 -1.577 14.336 1.00 97.75 101 ASN A O 1
ATOM 811 N N . ALA A 1 102 ? -1.858 -2.015 16.312 1.00 97.44 102 ALA A N 1
ATOM 812 C CA . ALA A 1 102 ? -0.722 -1.133 16.095 1.00 97.44 102 ALA A CA 1
ATOM 813 C C . ALA A 1 102 ? 0.612 -1.823 16.354 1.00 97.44 102 ALA A C 1
ATOM 815 O O . ALA A 1 102 ? 0.749 -2.626 17.286 1.00 97.44 102 ALA A O 1
ATOM 816 N N . ALA A 1 103 ? 1.610 -1.464 15.550 1.00 95.62 103 ALA A N 1
ATOM 817 C CA . ALA A 1 103 ? 2.965 -1.940 15.740 1.00 95.62 103 ALA A CA 1
ATOM 818 C C . ALA A 1 103 ? 3.680 -1.193 16.868 1.00 95.62 103 ALA A C 1
ATOM 820 O O . ALA A 1 103 ? 3.574 0.021 17.038 1.00 95.62 103 ALA A O 1
ATOM 821 N N . ASN A 1 104 ? 4.475 -1.940 17.617 1.00 92.44 104 ASN A N 1
ATOM 822 C CA . ASN A 1 104 ? 5.482 -1.445 18.529 1.00 92.44 104 ASN A CA 1
ATOM 823 C C . ASN A 1 104 ? 6.846 -1.883 17.991 1.00 92.44 104 ASN A C 1
ATOM 825 O O . ASN A 1 104 ? 7.109 -3.081 17.873 1.00 92.44 104 ASN A O 1
ATOM 829 N N . VAL A 1 105 ? 7.690 -0.908 17.661 1.00 88.69 105 VAL A N 1
ATOM 830 C CA . VAL A 1 105 ? 9.017 -1.136 17.082 1.00 88.69 105 VAL A CA 1
ATOM 831 C C . VAL A 1 105 ? 10.093 -0.781 18.100 1.00 88.69 105 VAL A C 1
ATOM 833 O O . VAL A 1 105 ? 10.039 0.267 18.749 1.00 88.69 105 VAL A O 1
ATOM 836 N N . SER A 1 106 ? 11.072 -1.665 18.270 1.00 81.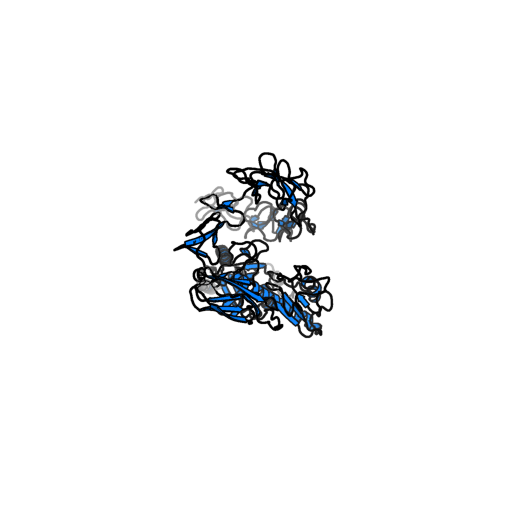06 106 SER A N 1
ATOM 837 C CA . SER A 1 106 ? 12.180 -1.464 19.206 1.00 81.06 106 SER A CA 1
ATOM 838 C C . SER A 1 106 ? 13.459 -2.097 18.666 1.00 81.06 106 SER A C 1
ATOM 840 O O . SER A 1 106 ? 13.513 -3.304 18.433 1.00 81.06 106 SER A O 1
ATOM 842 N N . GLY A 1 107 ? 14.509 -1.302 18.449 1.00 79.81 107 GLY A N 1
ATOM 843 C CA . GLY A 1 107 ? 15.702 -1.793 17.750 1.00 79.81 107 GLY A CA 1
ATOM 844 C C . GLY A 1 107 ? 15.334 -2.275 16.346 1.00 79.81 107 GLY A C 1
ATOM 845 O O . GLY A 1 107 ? 14.701 -1.528 15.616 1.00 79.81 107 GLY A O 1
ATOM 846 N N . SER A 1 108 ? 15.682 -3.514 15.993 1.00 78.88 108 SER A N 1
ATOM 847 C CA . SER A 1 108 ? 15.267 -4.166 14.739 1.00 78.88 108 SER A CA 1
ATOM 848 C C . SER A 1 108 ? 13.990 -5.010 14.871 1.00 78.88 108 SER A C 1
ATOM 850 O O . SER A 1 108 ? 13.590 -5.667 13.914 1.00 78.88 108 SER A O 1
ATOM 852 N N . THR A 1 109 ? 13.375 -5.042 16.059 1.00 79.31 109 THR A N 1
ATOM 853 C CA . THR A 1 109 ? 12.229 -5.916 16.349 1.00 79.31 109 THR A CA 1
ATOM 854 C C . THR A 1 109 ? 10.899 -5.222 16.087 1.00 79.31 109 THR A C 1
ATOM 856 O O . THR A 1 109 ? 10.712 -4.056 16.451 1.00 79.31 109 THR A O 1
ATOM 859 N N . PHE A 1 110 ? 9.971 -5.977 15.498 1.00 89.62 110 PHE A N 1
ATOM 860 C CA . PHE A 1 110 ? 8.627 -5.543 15.141 1.00 89.62 110 PHE A CA 1
ATOM 861 C C . PHE A 1 110 ? 7.590 -6.415 15.856 1.00 89.62 110 PHE A C 1
ATOM 863 O O . PHE A 1 110 ? 7.581 -7.636 15.703 1.00 89.62 110 PHE A O 1
ATOM 870 N N . PHE A 1 111 ? 6.697 -5.796 16.629 1.00 90.25 111 PHE A N 1
ATOM 871 C CA . PHE A 1 111 ? 5.603 -6.494 17.305 1.00 90.25 111 PHE A CA 1
ATOM 872 C C . PHE A 1 111 ? 4.279 -5.827 16.995 1.00 90.25 111 PHE A C 1
ATOM 874 O O . PHE A 1 111 ? 4.176 -4.612 17.101 1.00 90.25 111 PHE A O 1
ATOM 881 N N . THR A 1 112 ? 3.231 -6.600 16.746 1.00 95.62 112 THR A N 1
ATOM 882 C CA . THR A 1 112 ? 1.868 -6.067 16.712 1.00 95.62 112 THR A CA 1
ATOM 883 C C . THR A 1 112 ? 1.202 -6.224 18.082 1.00 95.62 112 THR A C 1
ATOM 885 O O . THR A 1 112 ? 1.439 -7.181 18.830 1.00 95.62 112 THR A O 1
ATOM 888 N N . ASN A 1 113 ? 0.385 -5.243 18.458 1.00 97.12 113 ASN A N 1
ATOM 889 C CA . ASN A 1 113 ? -0.367 -5.231 19.708 1.00 97.12 113 ASN A CA 1
ATOM 890 C C . ASN A 1 113 ? -1.781 -4.699 19.470 1.00 97.12 113 ASN A C 1
ATOM 892 O O . ASN A 1 113 ? -1.996 -3.836 18.621 1.00 97.12 113 ASN A O 1
ATOM 896 N N . ILE A 1 114 ? -2.730 -5.158 20.287 1.00 98.25 114 ILE A N 1
ATOM 897 C CA . ILE A 1 114 ? -4.068 -4.579 20.366 1.00 98.25 114 ILE A CA 1
ATOM 898 C C . ILE A 1 114 ? -4.121 -3.578 21.518 1.00 98.25 114 ILE A C 1
ATOM 900 O O . ILE A 1 114 ? -4.014 -3.945 22.693 1.00 98.25 114 ILE A O 1
ATOM 904 N N . TYR A 1 115 ? -4.319 -2.307 21.179 1.00 98.00 115 TYR A N 1
ATOM 905 C CA . TYR A 1 115 ? -4.596 -1.241 22.134 1.00 98.00 115 TYR A CA 1
ATOM 906 C C . TYR A 1 115 ? -6.104 -1.149 22.334 1.00 98.00 115 TYR A C 1
ATOM 908 O O . TYR A 1 115 ? -6.843 -0.771 21.429 1.00 98.00 115 TYR A O 1
ATOM 916 N N . LEU A 1 116 ? -6.556 -1.508 23.529 1.00 97.44 116 LEU A N 1
ATOM 917 C CA . LEU A 1 116 ? -7.947 -1.455 23.945 1.00 97.44 116 LEU A CA 1
ATOM 918 C C . LEU A 1 116 ? -8.158 -0.199 24.788 1.00 97.44 116 LEU A C 1
ATOM 920 O O . LEU A 1 116 ? -7.601 -0.080 25.880 1.00 97.44 116 LEU A O 1
ATOM 924 N N . ILE A 1 117 ? -8.977 0.723 24.294 1.00 97.06 117 ILE A N 1
ATOM 925 C CA . ILE A 1 117 ? -9.298 1.993 24.950 1.00 97.06 117 ILE A CA 1
ATOM 926 C C . ILE A 1 117 ? -10.808 2.013 25.183 1.00 97.06 117 ILE A C 1
ATOM 928 O O . ILE A 1 117 ? -11.583 1.876 24.240 1.00 97.06 117 ILE A O 1
ATOM 932 N N . SER A 1 118 ? -11.252 2.151 26.430 1.00 96.81 118 SER A N 1
ATOM 933 C CA . SER A 1 118 ? -12.675 2.070 26.782 1.00 96.81 118 SER A CA 1
ATOM 934 C C . SER A 1 118 ? -13.046 3.030 27.898 1.00 96.81 118 SER A C 1
ATOM 936 O O . SER A 1 118 ? -12.225 3.305 28.763 1.00 96.81 118 SER A O 1
ATOM 938 N N . TYR A 1 119 ? -14.309 3.448 27.954 1.00 95.62 119 TYR A N 1
ATOM 939 C CA . TYR A 1 119 ? -14.883 4.111 29.132 1.00 95.62 119 TYR A CA 1
ATOM 940 C C . TYR A 1 119 ? -15.888 3.210 29.877 1.00 95.62 119 TYR A C 1
ATOM 942 O O . TYR A 1 119 ? -16.323 2.175 29.353 1.00 95.62 119 TYR A O 1
ATOM 950 N N . ASN A 1 120 ? -16.208 3.541 31.134 1.00 93.19 120 ASN A N 1
ATOM 951 C CA . ASN A 1 120 ? -17.149 2.794 31.983 1.00 93.19 120 ASN A CA 1
ATOM 952 C C . ASN A 1 120 ? -18.600 2.845 31.466 1.00 93.19 120 ASN A C 1
ATOM 954 O O . ASN A 1 120 ? -18.958 3.641 30.604 1.00 93.19 120 ASN A O 1
ATOM 958 N N . GLN A 1 121 ? -19.439 1.939 31.972 1.00 89.88 121 GLN A N 1
ATOM 959 C CA . GLN A 1 121 ? -20.870 1.925 31.670 1.00 89.88 121 GLN A CA 1
ATOM 960 C C . GLN A 1 121 ? -21.512 3.202 32.231 1.00 89.88 121 GLN A C 1
ATOM 962 O O . GLN A 1 121 ? -21.123 3.647 33.310 1.00 89.88 121 GLN A O 1
ATOM 967 N N . ASP A 1 122 ? -22.470 3.766 31.495 1.00 87.06 122 ASP A N 1
ATOM 968 C CA . ASP A 1 122 ? -23.227 4.964 31.882 1.00 87.06 122 ASP A CA 1
ATOM 969 C C . ASP A 1 122 ? -22.347 6.193 32.192 1.00 87.06 122 ASP A C 1
ATOM 971 O O . ASP A 1 122 ? -22.715 7.031 33.015 1.00 87.06 122 ASP A O 1
ATOM 975 N N . ALA A 1 123 ? -21.187 6.297 31.525 1.00 88.44 123 ALA A N 1
ATOM 976 C CA . ALA A 1 123 ? -20.297 7.449 31.644 1.00 88.44 123 ALA A CA 1
ATOM 977 C C . ALA A 1 123 ? -20.984 8.742 31.188 1.00 88.44 123 ALA A C 1
ATOM 979 O O . ALA A 1 123 ? -21.730 8.747 30.198 1.00 88.44 123 ALA A O 1
ATOM 980 N N . GLU A 1 124 ? -20.699 9.851 31.867 1.00 86.75 124 GLU A N 1
ATOM 981 C CA . GLU A 1 124 ? -21.282 11.146 31.538 1.00 86.75 124 GLU A CA 1
ATOM 982 C C . GLU A 1 124 ? -20.850 11.623 30.144 1.00 86.75 124 GLU A C 1
ATOM 984 O O . GLU A 1 124 ? -19.804 11.241 29.610 1.00 86.75 124 GLU A O 1
ATOM 989 N N . ARG A 1 125 ? -21.649 12.517 29.542 1.00 85.62 125 ARG A N 1
ATOM 990 C CA . ARG A 1 125 ? -21.337 13.093 28.221 1.00 85.62 125 ARG A CA 1
ATOM 991 C C . ARG A 1 125 ? -19.951 13.735 28.187 1.00 85.62 125 ARG A C 1
ATOM 993 O O . ARG A 1 125 ? -19.226 13.537 27.222 1.00 85.62 125 ARG A O 1
ATOM 1000 N N . ALA A 1 126 ? -19.560 14.412 29.267 1.00 85.81 126 ALA A N 1
ATOM 1001 C CA . ALA A 1 126 ? -18.236 15.013 29.384 1.00 85.81 126 ALA A CA 1
ATOM 1002 C C . ALA A 1 126 ? -17.109 13.975 29.221 1.00 85.81 126 ALA A C 1
ATOM 1004 O O . ALA A 1 126 ? -16.128 14.234 28.529 1.00 85.81 126 ALA A O 1
ATOM 1005 N N . THR A 1 127 ? -17.262 12.777 29.787 1.00 88.75 127 THR A N 1
ATOM 1006 C CA . THR A 1 127 ? -16.275 11.695 29.655 1.00 88.75 127 THR A CA 1
ATOM 1007 C C . THR A 1 127 ? -16.260 11.099 28.256 1.00 88.75 127 THR A C 1
ATOM 1009 O O . THR A 1 127 ? -15.189 10.795 27.736 1.00 88.75 127 THR A O 1
ATOM 1012 N N . GLN A 1 128 ? -17.419 10.976 27.610 1.00 88.38 128 GLN A N 1
ATOM 1013 C CA . GLN A 1 128 ? -17.503 10.532 26.214 1.00 88.38 128 GLN A CA 1
ATOM 1014 C C . GLN A 1 128 ? -16.840 11.541 25.256 1.00 88.38 128 GLN A C 1
ATOM 1016 O O . GLN A 1 128 ? -16.143 11.143 24.316 1.00 88.38 128 GLN A O 1
ATOM 1021 N N . ASP A 1 129 ? -16.990 12.840 25.528 1.00 87.31 129 ASP A N 1
ATOM 1022 C CA . ASP A 1 129 ? -16.333 13.915 24.780 1.00 87.31 129 ASP A CA 1
ATOM 1023 C C . ASP A 1 129 ? -14.812 13.891 24.998 1.00 87.31 129 ASP A C 1
ATOM 1025 O O . ASP A 1 129 ? -14.048 13.967 24.033 1.00 87.31 129 ASP A O 1
ATOM 1029 N N . ILE A 1 130 ? -14.355 13.713 26.245 1.00 89.38 130 ILE A N 1
ATOM 1030 C CA . ILE A 1 130 ? -12.930 13.547 26.576 1.00 89.38 130 ILE A CA 1
ATOM 1031 C C . ILE A 1 130 ? -12.358 12.304 25.891 1.00 89.38 130 ILE A C 1
ATOM 1033 O O . ILE A 1 130 ? -11.286 12.372 25.300 1.00 89.38 130 ILE A O 1
ATOM 1037 N N . PHE A 1 131 ? -13.069 11.177 25.917 1.00 92.44 131 PHE A N 1
ATOM 1038 C CA . PHE A 1 131 ? -12.661 9.953 25.229 1.00 92.44 131 PHE A CA 1
ATOM 1039 C C . PHE A 1 131 ? -12.484 10.183 23.723 1.00 92.44 131 PHE A C 1
ATOM 1041 O O . PHE A 1 131 ? -11.478 9.774 23.146 1.00 92.44 131 PHE A O 1
ATOM 1048 N N . SER A 1 132 ? -13.420 10.898 23.097 1.00 88.06 132 SER A N 1
ATOM 1049 C CA . SER A 1 132 ? -13.339 11.244 21.675 1.00 88.06 132 SER A CA 1
ATOM 1050 C C . SER A 1 132 ? -12.135 12.147 21.377 1.00 88.06 132 SER A C 1
ATOM 1052 O O . SER A 1 132 ? -11.435 11.930 20.390 1.00 88.06 132 SER A O 1
ATOM 1054 N N . GLN A 1 133 ? -11.834 13.109 22.257 1.00 89.12 133 GLN A N 1
ATOM 1055 C CA . GLN A 1 133 ? -10.634 13.947 22.151 1.00 89.12 133 GLN A CA 1
ATOM 1056 C C . GLN A 1 133 ? -9.343 13.144 22.342 1.00 89.12 133 GLN A C 1
ATOM 1058 O O . GLN A 1 133 ? -8.381 13.371 21.611 1.00 89.12 133 GLN A O 1
ATOM 1063 N N . ILE A 1 134 ? -9.317 12.197 23.284 1.00 91.44 134 ILE A N 1
ATOM 1064 C CA . ILE A 1 134 ? -8.176 11.299 23.496 1.00 91.44 134 ILE A CA 1
ATOM 1065 C C . ILE A 1 134 ? -7.902 10.504 22.223 1.00 91.44 134 ILE A C 1
ATOM 1067 O O . ILE A 1 134 ? -6.762 10.485 21.780 1.00 91.44 134 ILE A O 1
ATOM 1071 N N . LEU A 1 135 ? -8.923 9.900 21.608 1.00 90.06 135 LEU A N 1
ATOM 1072 C CA . LEU A 1 135 ? -8.754 9.137 20.368 1.00 90.06 135 LEU A CA 1
ATOM 1073 C C . LEU A 1 135 ? -8.288 10.012 19.200 1.00 90.06 135 LEU A C 1
ATOM 1075 O O . LEU A 1 135 ? -7.379 9.617 18.477 1.00 90.06 135 LEU A O 1
ATOM 1079 N N . ALA A 1 136 ? -8.862 11.208 19.041 1.00 85.75 136 ALA A N 1
ATOM 1080 C CA . ALA A 1 136 ? -8.486 12.137 17.973 1.00 85.75 136 ALA A CA 1
ATOM 1081 C C . ALA A 1 136 ? -7.037 12.646 18.090 1.00 85.75 136 ALA A C 1
ATOM 1083 O O . ALA A 1 136 ? -6.433 13.022 17.089 1.00 85.75 136 ALA A O 1
ATOM 1084 N N . ASN A 1 137 ? -6.480 12.658 19.304 1.00 89.19 137 ASN A N 1
ATOM 1085 C CA . ASN A 1 137 ? -5.117 13.114 19.585 1.00 89.19 137 ASN A CA 1
ATOM 1086 C C . ASN A 1 137 ? -4.170 11.970 19.978 1.00 89.19 137 ASN A C 1
ATOM 1088 O O . ASN A 1 137 ? -3.037 12.225 20.389 1.00 89.19 137 ASN A O 1
ATOM 1092 N N . TRP A 1 138 ? -4.617 10.716 19.884 1.00 93.88 138 TRP A N 1
ATOM 1093 C CA . TRP A 1 138 ? -3.798 9.569 20.246 1.00 93.88 138 TRP A CA 1
ATOM 1094 C C . TRP A 1 138 ? -2.656 9.432 19.245 1.00 93.88 138 TRP A C 1
ATOM 1096 O O . TRP A 1 138 ? -2.893 9.444 18.040 1.00 93.88 138 TRP A O 1
ATOM 1106 N N . LYS A 1 139 ? -1.420 9.305 19.736 1.00 92.94 139 LYS A N 1
ATOM 1107 C CA . LYS A 1 139 ? -0.235 9.134 18.894 1.00 92.94 139 LYS A CA 1
ATOM 1108 C C . LYS A 1 139 ? 0.495 7.842 19.238 1.00 92.94 139 LYS A C 1
ATOM 1110 O O . LYS A 1 139 ? 0.923 7.641 20.372 1.00 92.94 139 LYS A O 1
ATOM 1115 N N . LEU A 1 140 ? 0.625 6.975 18.243 1.00 94.12 140 LEU A N 1
ATOM 1116 C CA . LEU A 1 140 ? 1.391 5.736 18.254 1.00 94.12 140 LEU A CA 1
ATOM 1117 C C . LEU A 1 140 ? 2.746 5.965 17.573 1.00 94.12 140 LEU A C 1
ATOM 1119 O O . LEU A 1 140 ? 2.907 6.889 16.769 1.00 94.12 140 LEU A O 1
ATOM 1123 N N . ASN A 1 141 ? 3.730 5.140 17.941 1.00 92.50 141 ASN A N 1
ATOM 1124 C CA . ASN A 1 141 ? 5.113 5.221 17.452 1.00 92.50 141 ASN A CA 1
ATOM 1125 C C . ASN A 1 141 ? 5.683 6.638 17.543 1.00 92.50 141 ASN A C 1
ATOM 1127 O O . ASN A 1 141 ? 6.217 7.175 16.580 1.00 92.50 141 ASN A O 1
ATOM 1131 N N . THR A 1 142 ? 5.583 7.264 18.717 1.00 91.31 142 THR A N 1
ATOM 1132 C CA . THR A 1 142 ? 6.081 8.631 18.953 1.00 91.31 142 THR A CA 1
ATOM 1133 C C . THR A 1 142 ? 7.602 8.768 18.807 1.00 91.31 142 THR A C 1
ATOM 1135 O O . THR A 1 142 ? 8.137 9.857 18.975 1.00 91.31 142 THR A O 1
ATOM 1138 N N . ASN A 1 143 ? 8.309 7.669 18.551 1.00 87.12 143 ASN A N 1
ATOM 1139 C CA . ASN A 1 143 ? 9.717 7.615 18.176 1.00 87.12 143 ASN A CA 1
ATOM 1140 C C . ASN A 1 143 ? 9.949 7.733 16.655 1.00 87.12 143 ASN A C 1
ATOM 1142 O O . ASN A 1 143 ? 11.050 8.096 16.256 1.00 87.12 143 ASN A O 1
ATOM 1146 N N . LEU A 1 144 ? 8.939 7.462 15.822 1.00 89.62 144 LEU A N 1
ATOM 1147 C CA . LEU A 1 144 ? 8.979 7.584 14.361 1.00 89.62 144 LEU A CA 1
ATOM 1148 C C . LEU A 1 144 ? 8.421 8.954 13.956 1.00 89.62 144 LEU A C 1
ATOM 1150 O O . LEU A 1 144 ? 7.251 9.100 13.606 1.00 89.62 144 LEU A O 1
ATOM 1154 N N . ILE A 1 145 ? 9.250 9.984 14.113 1.00 88.12 145 ILE A N 1
ATOM 1155 C CA . ILE A 1 145 ? 8.842 11.393 13.968 1.00 88.12 145 ILE A CA 1
ATOM 1156 C C . ILE A 1 145 ? 9.417 12.075 12.729 1.00 88.12 145 ILE A C 1
ATOM 1158 O O . ILE A 1 145 ? 9.145 13.255 12.520 1.00 88.12 145 ILE A O 1
ATOM 1162 N N . ILE A 1 146 ? 10.244 11.373 11.953 1.00 86.31 146 ILE A N 1
ATOM 1163 C CA . ILE A 1 146 ? 10.872 11.926 10.755 1.00 86.31 146 ILE A CA 1
ATOM 1164 C C . ILE A 1 146 ? 9.801 11.987 9.656 1.00 86.31 146 ILE A C 1
ATOM 1166 O O . ILE A 1 146 ? 9.281 10.939 9.273 1.00 86.31 146 ILE A O 1
ATOM 1170 N N . PRO A 1 147 ? 9.424 13.187 9.174 1.00 87.94 147 PRO A N 1
ATOM 1171 C CA . PRO A 1 147 ? 8.458 13.311 8.092 1.00 87.94 147 PRO A CA 1
ATOM 1172 C C . PRO A 1 147 ? 9.058 12.806 6.781 1.00 87.94 147 PRO A C 1
ATOM 1174 O O . PRO A 1 147 ? 10.211 13.107 6.466 1.00 87.94 147 PRO A O 1
ATOM 1177 N N . GLY A 1 148 ? 8.247 12.084 6.018 1.00 91.69 148 GLY A N 1
ATOM 1178 C CA . GLY A 1 148 ? 8.506 11.746 4.626 1.00 91.69 148 GLY A CA 1
ATOM 1179 C C . GLY A 1 148 ? 7.864 12.763 3.686 1.00 91.69 148 GLY A C 1
ATOM 1180 O O . GLY A 1 148 ? 7.384 13.814 4.116 1.00 91.69 148 GLY A O 1
ATOM 1181 N N . ASN A 1 149 ? 7.819 12.421 2.400 1.00 92.69 149 ASN A N 1
ATOM 1182 C CA . ASN A 1 149 ? 7.076 13.166 1.384 1.00 92.69 149 ASN A CA 1
ATOM 1183 C C . ASN A 1 149 ? 5.976 12.286 0.790 1.00 92.69 149 ASN A C 1
ATOM 1185 O O . ASN A 1 149 ? 6.093 11.060 0.808 1.00 92.69 149 ASN A O 1
ATOM 1189 N N . CYS A 1 150 ? 4.939 12.907 0.237 1.00 91.50 150 CYS A N 1
ATOM 1190 C CA . CYS A 1 150 ? 3.972 12.191 -0.589 1.00 91.50 150 CYS A CA 1
ATOM 1191 C C . CYS A 1 150 ? 4.612 11.748 -1.914 1.00 91.50 150 CYS A C 1
ATOM 1193 O O . CYS A 1 150 ? 5.420 12.483 -2.488 1.00 91.50 150 CYS A O 1
ATOM 1195 N N . ASP A 1 151 ? 4.275 10.541 -2.377 1.00 87.75 151 ASP A N 1
ATOM 1196 C CA . ASP A 1 151 ? 4.972 9.850 -3.473 1.00 87.75 151 ASP A CA 1
ATOM 1197 C C . ASP A 1 151 ? 4.987 10.616 -4.810 1.00 87.75 151 ASP A C 1
ATOM 1199 O O . ASP A 1 151 ? 5.967 10.532 -5.553 1.00 87.75 151 ASP A O 1
ATOM 1203 N N . LYS A 1 152 ? 3.934 11.382 -5.126 1.00 85.75 152 LYS A N 1
ATOM 1204 C CA . LYS A 1 152 ? 3.820 12.133 -6.394 1.00 85.75 152 LYS A CA 1
ATOM 1205 C C . LYS A 1 152 ? 3.901 13.642 -6.195 1.00 85.75 152 LYS A C 1
ATOM 1207 O O . LYS A 1 152 ? 4.444 14.346 -7.050 1.00 85.75 152 LYS A O 1
ATOM 1212 N N . SER A 1 153 ? 3.378 14.158 -5.087 1.00 85.44 153 SER A N 1
ATOM 1213 C CA . SER A 1 153 ? 3.336 15.591 -4.805 1.00 85.44 153 SER A CA 1
ATOM 1214 C C . SER A 1 153 ? 4.607 16.072 -4.105 1.00 85.44 153 SER A C 1
ATOM 1216 O O . SER A 1 153 ? 4.709 16.108 -2.876 1.00 85.44 153 SER A O 1
ATOM 1218 N N . ALA A 1 154 ? 5.576 16.512 -4.911 1.00 77.69 154 ALA A N 1
ATOM 1219 C CA . ALA A 1 154 ? 6.831 17.069 -4.419 1.00 77.69 154 ALA A CA 1
ATOM 1220 C C . ALA A 1 154 ? 6.601 18.254 -3.456 1.00 77.69 154 ALA A C 1
ATOM 1222 O O . ALA A 1 154 ? 5.948 19.241 -3.800 1.00 77.69 154 ALA A O 1
ATOM 1223 N N . GLY A 1 155 ? 7.189 18.170 -2.258 1.00 82.06 155 GLY A N 1
ATOM 1224 C CA . GLY A 1 155 ? 7.168 19.230 -1.244 1.00 82.06 155 GLY A CA 1
ATOM 1225 C C . GLY A 1 155 ? 6.021 19.160 -0.230 1.00 82.06 155 GLY A C 1
ATOM 1226 O O . GLY A 1 155 ? 5.950 20.032 0.639 1.00 82.06 155 GLY A O 1
ATOM 1227 N N . ILE A 1 156 ? 5.144 18.151 -0.301 1.00 87.69 156 ILE A N 1
ATOM 1228 C CA . ILE A 1 156 ? 4.163 17.875 0.757 1.00 87.69 156 ILE A CA 1
ATOM 1229 C C . ILE A 1 156 ? 4.784 16.901 1.758 1.00 87.69 156 ILE A C 1
ATOM 1231 O O . ILE A 1 156 ? 4.935 15.716 1.467 1.00 87.69 156 ILE A O 1
ATOM 1235 N N . ASN A 1 157 ? 5.133 17.415 2.940 1.00 92.62 157 ASN A N 1
ATOM 1236 C CA . ASN A 1 157 ? 5.612 16.591 4.046 1.00 92.62 157 ASN A CA 1
ATOM 1237 C C . ASN A 1 157 ? 4.450 15.841 4.699 1.00 92.62 157 ASN A C 1
ATOM 1239 O O . ASN A 1 157 ? 3.385 16.422 4.915 1.00 92.62 157 ASN A O 1
ATOM 1243 N N . CYS A 1 158 ? 4.693 14.598 5.091 1.00 92.62 158 CYS A N 1
ATOM 1244 C CA . CYS A 1 158 ? 3.696 13.737 5.714 1.00 92.62 158 CYS A CA 1
ATOM 1245 C C . CYS A 1 158 ? 4.339 12.807 6.754 1.00 92.62 158 CYS A C 1
ATOM 1247 O O . CYS A 1 158 ? 5.527 12.487 6.691 1.00 92.62 158 CYS A O 1
ATOM 1249 N N . LEU A 1 159 ? 3.544 12.346 7.715 1.00 91.12 159 LEU A N 1
ATOM 1250 C CA . LEU A 1 159 ? 3.881 11.261 8.637 1.00 91.12 159 LEU A CA 1
ATOM 1251 C C . LEU A 1 159 ? 3.023 10.016 8.415 1.00 91.12 159 LEU A C 1
ATOM 1253 O O . LEU A 1 159 ? 3.463 8.930 8.775 1.00 91.12 159 LEU A O 1
ATOM 1257 N N . ILE A 1 160 ? 1.824 10.156 7.853 1.00 91.94 160 ILE A N 1
ATOM 1258 C CA . ILE A 1 160 ? 0.899 9.054 7.558 1.00 91.94 160 ILE A CA 1
ATOM 1259 C C . ILE A 1 160 ? 0.213 9.296 6.213 1.00 91.94 160 ILE A C 1
ATOM 1261 O O . ILE A 1 160 ? 0.091 10.438 5.776 1.00 91.94 160 ILE A O 1
ATOM 1265 N N . ASP A 1 161 ? -0.307 8.237 5.596 1.00 88.50 161 ASP A N 1
ATOM 1266 C CA . ASP A 1 161 ? -0.921 8.301 4.259 1.00 88.50 161 ASP A CA 1
ATOM 1267 C C . ASP A 1 161 ? -2.113 9.262 4.177 1.00 88.50 161 ASP A C 1
ATOM 1269 O O . ASP A 1 161 ? -2.320 9.909 3.157 1.00 88.50 161 ASP A O 1
ATOM 1273 N N . LEU A 1 162 ? -2.861 9.432 5.274 1.00 87.25 162 LEU A N 1
ATOM 1274 C CA . LEU A 1 162 ? -4.008 10.349 5.335 1.00 87.25 162 LEU A CA 1
ATOM 1275 C C . LEU A 1 162 ? -3.619 11.833 5.185 1.00 87.25 162 LEU A C 1
ATOM 1277 O O . LEU A 1 162 ? -4.482 12.673 4.938 1.00 87.25 162 LEU A O 1
ATOM 1281 N N . GLU A 1 163 ? -2.339 12.170 5.356 1.00 90.31 163 GLU A N 1
ATOM 1282 C CA . GLU A 1 163 ? -1.822 13.527 5.148 1.00 90.31 163 GLU A CA 1
ATOM 1283 C C . GLU A 1 163 ? -1.471 13.799 3.674 1.00 90.31 163 GLU A C 1
ATOM 1285 O O . GLU A 1 163 ? -1.199 14.947 3.318 1.00 90.31 163 GLU A O 1
ATOM 1290 N N . CYS A 1 164 ? -1.519 12.775 2.815 1.00 86.75 164 CYS A N 1
ATOM 1291 C CA . CYS A 1 164 ? -1.254 12.892 1.387 1.00 86.75 164 CYS A CA 1
ATOM 1292 C C . CYS A 1 164 ? -2.528 13.070 0.542 1.00 86.75 164 CYS A C 1
ATOM 1294 O O . CYS A 1 164 ? -3.630 12.701 0.966 1.00 86.75 164 CYS A O 1
ATOM 1296 N N . PRO A 1 165 ? -2.406 13.653 -0.668 1.00 87.81 165 PRO A N 1
ATOM 1297 C CA . PRO A 1 165 ? -3.509 13.736 -1.621 1.00 87.81 165 PRO A CA 1
ATOM 1298 C C . PRO A 1 165 ? -4.091 12.364 -1.996 1.00 87.81 165 PRO A C 1
ATOM 1300 O O . PRO A 1 165 ? -3.458 11.321 -1.850 1.00 87.81 165 PRO A O 1
ATOM 1303 N N . LEU A 1 166 ? -5.317 12.363 -2.527 1.00 79.56 166 LEU A N 1
ATOM 1304 C CA . LEU A 1 166 ? -5.983 11.130 -2.953 1.00 79.56 166 LEU A CA 1
ATOM 1305 C C . LEU A 1 166 ? -5.162 10.386 -4.018 1.00 79.56 166 LEU A C 1
ATOM 1307 O O . LEU A 1 166 ? -4.839 10.948 -5.062 1.00 79.56 166 LEU A O 1
ATOM 1311 N N . GLY A 1 167 ? -4.907 9.097 -3.776 1.00 77.25 167 GLY A N 1
ATOM 1312 C CA . GLY A 1 167 ? -4.131 8.239 -4.678 1.00 77.25 167 GLY A CA 1
ATOM 1313 C C . GLY A 1 167 ? -2.613 8.366 -4.521 1.00 77.25 167 GLY A C 1
ATOM 1314 O O . GLY A 1 167 ? -1.879 7.865 -5.377 1.00 77.25 167 GLY A O 1
ATOM 1315 N N . GLU A 1 168 ? -2.161 9.035 -3.464 1.00 88.75 168 GLU A N 1
ATOM 1316 C CA . GLU A 1 168 ? -0.769 9.111 -3.027 1.00 88.75 168 GLU A CA 1
ATOM 1317 C C . GLU A 1 168 ? -0.609 8.432 -1.666 1.00 88.75 168 GLU A C 1
ATOM 1319 O O . GLU A 1 168 ? -1.582 8.219 -0.938 1.00 88.75 168 GLU A O 1
ATOM 1324 N N . TYR A 1 169 ? 0.629 8.101 -1.321 1.00 90.38 169 TYR A N 1
ATOM 1325 C CA . TYR A 1 169 ? 0.992 7.555 -0.018 1.00 90.38 169 TYR A CA 1
ATOM 1326 C C . TYR A 1 169 ? 2.234 8.257 0.518 1.00 90.38 169 TYR A C 1
ATOM 1328 O O . TYR A 1 169 ? 2.979 8.909 -0.217 1.00 90.38 169 TYR A O 1
ATOM 1336 N N . CYS A 1 170 ? 2.428 8.153 1.825 1.00 93.38 170 CYS A N 1
ATOM 1337 C CA . CYS A 1 170 ? 3.511 8.802 2.527 1.00 93.38 170 CYS A CA 1
ATOM 1338 C C . CYS A 1 170 ? 4.756 7.908 2.583 1.00 93.38 170 CYS A C 1
ATOM 1340 O O . CYS A 1 170 ? 4.675 6.733 2.955 1.00 93.38 170 CYS A O 1
ATOM 1342 N N . LEU A 1 171 ? 5.912 8.497 2.273 1.00 92.06 171 LEU A N 1
ATOM 1343 C CA . LEU A 1 171 ? 7.238 7.867 2.309 1.00 92.06 171 LEU A CA 1
ATOM 1344 C C . LEU A 1 171 ? 7.966 8.135 3.641 1.00 92.06 171 LEU A C 1
ATOM 1346 O O . LEU A 1 171 ? 9.137 8.509 3.653 1.00 92.06 171 LEU A O 1
ATOM 1350 N N . SER A 1 172 ? 7.241 8.095 4.761 1.00 92.69 172 SER A N 1
ATOM 1351 C CA . SER A 1 172 ? 7.823 8.233 6.102 1.00 92.69 172 SER A CA 1
ATOM 1352 C C . SER A 1 172 ? 7.990 6.859 6.750 1.00 92.69 172 SER A C 1
ATOM 1354 O O . SER A 1 172 ? 7.144 5.985 6.555 1.00 92.69 172 SER A O 1
ATOM 1356 N N . ASP A 1 173 ? 8.979 6.711 7.636 1.00 92.50 173 ASP A N 1
ATOM 1357 C CA . ASP A 1 173 ? 9.180 5.483 8.424 1.00 92.50 173 ASP A CA 1
ATOM 1358 C C . ASP A 1 173 ? 7.894 5.045 9.150 1.00 92.50 173 ASP A C 1
ATOM 1360 O O . ASP A 1 173 ? 7.592 3.862 9.303 1.00 92.50 173 ASP A O 1
ATOM 1364 N N . LYS A 1 174 ? 7.102 6.016 9.625 1.00 93.81 174 LYS A N 1
ATOM 1365 C CA . LYS A 1 174 ? 5.836 5.735 10.306 1.00 93.81 174 LYS A CA 1
ATOM 1366 C C . LYS A 1 174 ? 4.793 5.161 9.350 1.00 93.81 174 LYS A C 1
ATOM 1368 O O . LYS A 1 174 ? 4.094 4.222 9.726 1.00 93.81 174 LYS A O 1
ATOM 1373 N N . ALA A 1 175 ? 4.677 5.720 8.152 1.00 94.69 175 ALA A N 1
ATOM 1374 C CA . ALA A 1 175 ? 3.726 5.259 7.156 1.00 94.69 175 ALA A CA 1
ATOM 1375 C C . ALA A 1 175 ? 4.071 3.835 6.684 1.00 94.69 175 ALA A C 1
ATOM 1377 O O . ALA A 1 175 ? 3.192 2.972 6.647 1.00 94.69 175 ALA A O 1
ATOM 1378 N N . GLU A 1 176 ? 5.357 3.552 6.466 1.00 94.50 176 GLU A N 1
ATOM 1379 C CA . GLU A 1 176 ? 5.863 2.210 6.152 1.00 94.50 176 GLU A CA 1
ATOM 1380 C C . GLU A 1 176 ? 5.486 1.193 7.240 1.00 94.50 176 GLU A C 1
ATOM 1382 O O . GLU A 1 176 ? 4.887 0.157 6.954 1.00 94.50 176 GLU A O 1
ATOM 1387 N N . VAL A 1 177 ? 5.726 1.522 8.516 1.00 95.50 177 VAL A N 1
ATOM 1388 C CA . VAL A 1 177 ? 5.351 0.664 9.654 1.00 95.50 177 VAL A CA 1
ATOM 1389 C C . VAL A 1 177 ? 3.836 0.443 9.736 1.00 95.50 177 VAL A C 1
ATOM 1391 O O . VAL A 1 177 ? 3.386 -0.672 10.028 1.00 95.50 177 VAL A O 1
ATOM 1394 N N . THR A 1 178 ? 3.021 1.473 9.475 1.00 96.19 178 THR A N 1
ATOM 1395 C CA . THR A 1 178 ? 1.556 1.321 9.470 1.00 96.19 178 THR A CA 1
ATOM 1396 C C . THR A 1 178 ? 1.080 0.390 8.353 1.00 96.19 178 THR A C 1
ATOM 1398 O O . THR A 1 178 ? 0.242 -0.479 8.609 1.00 96.19 178 THR A O 1
ATOM 1401 N N . ARG A 1 179 ? 1.652 0.497 7.146 1.00 96.44 179 ARG A N 1
ATOM 1402 C CA . ARG A 1 179 ? 1.326 -0.388 6.019 1.00 96.44 179 ARG A CA 1
ATOM 1403 C C . ARG A 1 179 ? 1.792 -1.816 6.269 1.00 96.44 179 ARG A C 1
ATOM 1405 O O . ARG A 1 179 ? 1.000 -2.732 6.080 1.00 96.44 179 ARG A O 1
ATOM 1412 N N . ASP A 1 180 ? 2.999 -2.022 6.788 1.00 96.62 180 ASP A N 1
ATOM 1413 C CA . ASP A 1 180 ? 3.503 -3.363 7.115 1.00 96.62 180 ASP A CA 1
ATOM 1414 C C . ASP A 1 180 ? 2.679 -4.046 8.216 1.00 96.62 180 ASP A C 1
ATOM 1416 O O . ASP A 1 180 ? 2.431 -5.252 8.163 1.00 96.62 180 ASP A O 1
ATOM 1420 N N . THR A 1 181 ? 2.159 -3.276 9.178 1.00 97.06 181 THR A N 1
ATOM 1421 C CA . THR A 1 181 ? 1.210 -3.793 10.180 1.00 97.06 181 THR A CA 1
ATOM 1422 C C . THR A 1 181 ? -0.062 -4.323 9.525 1.00 97.06 181 THR A C 1
ATOM 1424 O O . THR A 1 181 ? -0.549 -5.393 9.895 1.00 97.06 181 THR A O 1
ATOM 1427 N N . ARG A 1 182 ? -0.591 -3.593 8.536 1.00 96.81 182 ARG A N 1
ATOM 1428 C CA . ARG A 1 182 ? -1.753 -4.023 7.755 1.00 96.81 182 ARG A CA 1
ATOM 1429 C C . ARG A 1 182 ? -1.428 -5.234 6.881 1.00 96.81 182 ARG A C 1
ATOM 1431 O O . ARG A 1 182 ? -2.176 -6.202 6.914 1.00 96.81 182 ARG A O 1
ATOM 1438 N N . ARG A 1 183 ? -0.281 -5.245 6.195 1.00 97.81 183 ARG A N 1
ATOM 1439 C CA . ARG A 1 183 ? 0.183 -6.397 5.403 1.00 97.81 183 ARG A CA 1
ATOM 1440 C C . ARG A 1 183 ? 0.272 -7.669 6.228 1.00 97.81 183 ARG A C 1
ATOM 1442 O O . ARG A 1 183 ? -0.134 -8.730 5.770 1.00 97.81 183 ARG A O 1
ATOM 1449 N N . LEU A 1 184 ? 0.775 -7.579 7.456 1.00 96.75 184 LEU A N 1
ATOM 1450 C CA . LEU A 1 184 ? 0.825 -8.725 8.359 1.00 96.75 184 LEU A CA 1
ATOM 1451 C C . LEU A 1 184 ? -0.563 -9.231 8.758 1.00 96.75 184 LEU A C 1
ATOM 1453 O O . LEU A 1 184 ? -0.764 -10.445 8.811 1.00 96.75 184 LEU A O 1
ATOM 1457 N N . ALA A 1 185 ? -1.506 -8.323 9.008 1.00 97.12 185 ALA A N 1
ATOM 1458 C CA . ALA A 1 185 ? -2.891 -8.675 9.294 1.00 97.12 185 ALA A CA 1
ATOM 1459 C C . ALA A 1 185 ? -3.578 -9.343 8.100 1.00 97.12 185 ALA A C 1
ATOM 1461 O O . ALA A 1 185 ? -4.171 -10.412 8.253 1.00 97.12 185 ALA A O 1
ATOM 1462 N N . ASP A 1 186 ? -3.402 -8.779 6.910 1.00 97.69 186 ASP A N 1
ATOM 1463 C CA . ASP A 1 186 ? -3.921 -9.323 5.660 1.00 97.69 186 ASP A CA 1
ATOM 1464 C C . ASP A 1 186 ? -3.325 -10.712 5.371 1.00 97.69 186 ASP A C 1
ATOM 1466 O O . ASP A 1 186 ? -4.053 -11.652 5.053 1.00 97.69 186 ASP A O 1
ATOM 1470 N N . LEU A 1 187 ? -2.014 -10.900 5.568 1.00 96.94 187 LEU A N 1
ATOM 1471 C CA . LEU A 1 187 ? -1.361 -12.207 5.434 1.00 96.94 187 LEU A CA 1
ATOM 1472 C C . LEU A 1 187 ? -1.853 -13.227 6.465 1.00 96.94 187 LEU A C 1
ATOM 1474 O O . LEU A 1 187 ? -1.926 -14.419 6.153 1.00 96.94 187 LEU A O 1
ATOM 1478 N N . ALA A 1 188 ? -2.167 -12.798 7.689 1.00 95.56 188 ALA A N 1
ATOM 1479 C CA . ALA A 1 188 ? -2.752 -13.678 8.693 1.00 95.56 188 ALA A CA 1
ATOM 1480 C C . ALA A 1 188 ? -4.121 -14.193 8.227 1.00 95.56 188 ALA A C 1
ATOM 1482 O O . ALA A 1 188 ? -4.344 -15.407 8.249 1.00 95.56 188 ALA A O 1
ATOM 1483 N N . ASP A 1 189 ? -4.982 -13.305 7.723 1.00 94.38 189 ASP A N 1
ATOM 1484 C CA . ASP A 1 189 ? -6.294 -13.671 7.185 1.00 94.38 189 ASP A CA 1
ATOM 1485 C C . ASP A 1 189 ? -6.155 -14.581 5.948 1.00 94.38 189 ASP A C 1
ATOM 1487 O O . ASP A 1 189 ? -6.716 -15.677 5.933 1.00 94.38 189 ASP A O 1
ATOM 1491 N N . ILE A 1 190 ? -5.293 -14.243 4.980 1.00 95.88 190 ILE A N 1
ATOM 1492 C CA . ILE A 1 190 ? -5.010 -15.097 3.807 1.00 95.88 190 ILE A CA 1
ATOM 1493 C C . ILE A 1 190 ? -4.584 -16.512 4.232 1.00 95.88 190 ILE A C 1
ATOM 1495 O O . ILE A 1 190 ? -5.079 -17.512 3.705 1.00 95.88 190 ILE A O 1
ATOM 1499 N N . ARG A 1 191 ? -3.664 -16.634 5.198 1.00 95.62 191 ARG A N 1
ATOM 1500 C CA . ARG A 1 191 ? -3.171 -17.938 5.678 1.00 95.62 191 ARG A CA 1
ATOM 1501 C C . ARG A 1 191 ? -4.255 -18.748 6.375 1.00 95.62 191 ARG A C 1
ATOM 1503 O O . ARG A 1 191 ? -4.213 -19.979 6.317 1.00 95.62 191 ARG A O 1
ATOM 1510 N N . ILE A 1 192 ? -5.187 -18.094 7.059 1.00 94.56 192 ILE A N 1
ATOM 1511 C CA . ILE A 1 192 ? -6.325 -18.764 7.682 1.00 94.56 192 ILE A CA 1
ATOM 1512 C C . ILE A 1 192 ? -7.237 -19.349 6.608 1.00 94.56 192 ILE A C 1
ATOM 1514 O O . ILE A 1 192 ? -7.553 -20.539 6.673 1.00 94.56 192 ILE A O 1
ATOM 1518 N N . GLU A 1 193 ? -7.586 -18.563 5.594 1.00 96.00 193 GLU A N 1
ATOM 1519 C CA . GLU A 1 193 ? -8.493 -19.010 4.535 1.00 96.00 193 GLU A CA 1
ATOM 1520 C C . GLU A 1 193 ? -7.863 -20.102 3.665 1.00 96.00 193 GLU A C 1
ATOM 1522 O O . GLU A 1 193 ? -8.501 -21.106 3.344 1.00 96.00 193 GLU A O 1
ATOM 1527 N N . LEU A 1 194 ? -6.558 -20.017 3.398 1.00 96.44 194 LEU A N 1
ATOM 1528 C CA . LEU A 1 194 ? -5.810 -21.093 2.746 1.00 96.44 194 LEU A CA 1
ATOM 1529 C C . LEU A 1 194 ? -5.861 -22.406 3.541 1.00 96.44 194 LEU A C 1
ATOM 1531 O O . LEU A 1 194 ? -6.058 -23.479 2.963 1.00 96.44 194 LEU A O 1
ATOM 1535 N N . LYS A 1 195 ? -5.712 -22.344 4.870 1.00 95.19 195 LYS A N 1
ATOM 1536 C CA . LYS A 1 195 ? -5.834 -23.526 5.741 1.00 95.19 195 LYS A CA 1
ATOM 1537 C C . LYS A 1 195 ? -7.263 -24.071 5.753 1.00 95.19 195 LYS A C 1
ATOM 1539 O O . LYS A 1 195 ? -7.436 -25.291 5.726 1.00 95.19 195 LYS A O 1
ATOM 1544 N N . ALA A 1 196 ? -8.270 -23.198 5.770 1.00 95.38 196 ALA A N 1
ATOM 1545 C CA . ALA A 1 196 ? -9.678 -23.582 5.707 1.00 95.38 196 ALA A CA 1
ATOM 1546 C C . ALA A 1 196 ? -10.020 -24.273 4.377 1.00 95.38 196 ALA A C 1
ATOM 1548 O O . ALA A 1 196 ? -10.682 -25.312 4.374 1.00 95.38 196 ALA A O 1
ATOM 1549 N N . TYR A 1 197 ? -9.491 -23.770 3.259 1.00 96.19 197 TYR A N 1
ATOM 1550 C CA . TYR A 1 197 ? -9.634 -24.386 1.942 1.00 96.19 197 TYR A CA 1
ATOM 1551 C C . TYR A 1 197 ? -8.991 -25.779 1.875 1.00 96.19 197 TYR A C 1
ATOM 1553 O O . TYR A 1 197 ? -9.600 -26.720 1.346 1.00 96.19 197 TYR A O 1
ATOM 1561 N N . ALA A 1 198 ? -7.771 -25.911 2.409 1.00 95.75 198 ALA A N 1
ATOM 1562 C CA . ALA A 1 198 ? -6.980 -27.135 2.335 1.00 95.75 198 ALA A CA 1
ATOM 1563 C C . ALA A 1 198 ? -7.500 -28.249 3.254 1.00 95.75 198 ALA A C 1
ATOM 1565 O O . ALA A 1 198 ? -7.444 -29.414 2.868 1.00 95.75 198 ALA A O 1
ATOM 1566 N N . GLN A 1 199 ? -8.044 -27.915 4.430 1.00 93.94 199 GLN A N 1
ATOM 1567 C CA . GLN A 1 199 ? -8.582 -28.865 5.420 1.00 93.94 199 GLN A CA 1
ATOM 1568 C C . GLN A 1 199 ? -9.458 -29.986 4.815 1.00 93.94 199 GLN A C 1
ATOM 1570 O O . GLN A 1 199 ? -9.134 -31.158 5.009 1.00 93.94 199 GLN A O 1
ATOM 1575 N N . PRO A 1 200 ? -10.524 -29.690 4.044 1.00 96.44 200 PRO A N 1
ATOM 1576 C CA . PRO A 1 200 ? -11.369 -30.723 3.441 1.00 96.44 200 PRO A CA 1
ATOM 1577 C C . PRO A 1 200 ? -10.805 -31.337 2.148 1.00 96.44 200 PRO A C 1
ATOM 1579 O O . PRO A 1 200 ? -11.313 -32.364 1.700 1.00 96.44 200 PRO A O 1
ATOM 1582 N N . ARG A 1 201 ? -9.801 -30.718 1.511 1.00 96.06 201 ARG A N 1
ATOM 1583 C CA . ARG A 1 201 ? -9.322 -31.084 0.161 1.00 96.06 201 ARG A CA 1
ATOM 1584 C C . ARG A 1 201 ? -7.984 -31.820 0.155 1.00 96.06 201 ARG A C 1
ATOM 1586 O O . ARG A 1 201 ? -7.708 -32.572 -0.773 1.00 96.06 201 ARG A O 1
ATOM 1593 N N . GLY A 1 202 ? -7.152 -31.601 1.169 1.00 95.06 202 GLY A N 1
ATOM 1594 C CA . GLY A 1 202 ? -5.779 -32.102 1.232 1.00 95.06 202 GLY A CA 1
ATOM 1595 C C . GLY A 1 202 ? -4.790 -31.365 0.320 1.00 95.06 202 GLY A C 1
ATOM 1596 O O . GLY A 1 202 ? -3.672 -31.842 0.158 1.00 95.06 202 GLY A O 1
ATOM 1597 N N . TYR A 1 203 ? -5.181 -30.238 -0.286 1.00 95.25 203 TYR A N 1
ATOM 1598 C CA . TYR A 1 203 ? -4.316 -29.403 -1.126 1.00 95.25 203 TYR A CA 1
ATOM 1599 C C . TYR A 1 203 ? -4.757 -27.929 -1.108 1.00 95.25 203 TYR A C 1
ATOM 1601 O O . TYR A 1 203 ? -5.943 -27.640 -0.938 1.00 95.25 203 TYR A O 1
ATOM 1609 N N . TYR A 1 204 ? -3.817 -27.005 -1.319 1.00 96.56 204 TYR A N 1
ATOM 1610 C CA . TYR A 1 204 ? -4.062 -25.564 -1.494 1.00 96.56 204 TYR A CA 1
ATOM 1611 C C . TYR A 1 204 ? -4.462 -25.220 -2.944 1.00 96.56 204 TYR A C 1
ATOM 1613 O O . TYR A 1 204 ? -4.208 -26.030 -3.842 1.00 96.56 204 TYR A O 1
ATOM 1621 N N . PRO A 1 205 ? -5.088 -24.056 -3.219 1.00 96.00 205 PRO A N 1
ATOM 1622 C CA . PRO A 1 205 ? -5.524 -23.682 -4.567 1.00 96.00 205 PRO A CA 1
ATOM 1623 C C . PRO A 1 205 ? -4.389 -23.738 -5.597 1.00 96.00 205 PRO A C 1
ATOM 1625 O O . PRO A 1 205 ? -3.474 -22.927 -5.602 1.00 96.00 205 PRO A O 1
ATOM 1628 N N . LYS A 1 206 ? -4.447 -24.715 -6.506 1.00 89.94 206 LYS A N 1
ATOM 1629 C CA . LYS A 1 206 ? -3.339 -25.007 -7.433 1.00 89.94 206 LYS A CA 1
ATOM 1630 C C . LYS A 1 206 ? -3.176 -23.988 -8.556 1.00 89.94 206 LYS A C 1
ATOM 1632 O O . LYS A 1 206 ? -2.137 -23.988 -9.209 1.00 89.94 206 LYS A O 1
ATOM 1637 N N . LEU A 1 207 ? -4.218 -23.196 -8.828 1.00 89.19 207 LEU A N 1
ATOM 1638 C CA . LEU A 1 207 ? -4.281 -22.244 -9.942 1.00 89.19 207 LEU A CA 1
ATOM 1639 C C . LEU A 1 207 ? -3.749 -22.862 -11.251 1.00 89.19 207 LEU A C 1
ATOM 1641 O O . LEU A 1 207 ? -2.827 -22.345 -11.880 1.00 89.19 207 LEU A O 1
ATOM 1645 N N . GLU A 1 208 ? -4.293 -24.028 -11.629 1.00 82.38 208 GLU A N 1
ATOM 1646 C CA . GLU A 1 208 ? -3.859 -24.761 -12.831 1.00 82.38 208 GLU A CA 1
ATOM 1647 C C . GLU A 1 208 ? -4.197 -24.028 -14.134 1.00 82.38 208 GLU A C 1
ATOM 1649 O O . GLU A 1 208 ? -3.554 -24.255 -15.156 1.00 82.38 208 GLU A O 1
ATOM 1654 N N . ALA A 1 209 ? -5.199 -23.151 -14.073 1.00 80.38 209 ALA A N 1
ATOM 1655 C CA . ALA A 1 209 ? -5.622 -22.231 -15.116 1.00 80.38 209 ALA A CA 1
ATOM 1656 C C . ALA A 1 209 ? -6.289 -21.004 -14.467 1.00 80.38 209 ALA A C 1
ATOM 1658 O O . ALA A 1 209 ? -6.701 -21.061 -13.305 1.00 80.38 209 ALA A O 1
ATOM 1659 N N . GLY A 1 210 ? -6.431 -19.913 -15.227 1.00 77.94 210 GLY A N 1
ATOM 1660 C CA . GLY A 1 210 ? -7.070 -18.675 -14.756 1.00 77.94 210 GLY A CA 1
ATOM 1661 C C . GLY A 1 210 ? -6.128 -17.697 -14.046 1.00 77.94 210 GLY A C 1
ATOM 1662 O O . GLY A 1 210 ? -6.601 -16.738 -13.450 1.00 77.94 210 GLY A O 1
ATOM 1663 N N . SER A 1 211 ? -4.818 -17.937 -14.124 1.00 89.12 211 SER A N 1
ATOM 1664 C CA . SER A 1 211 ? -3.747 -16.996 -13.785 1.00 89.12 211 SER A CA 1
ATOM 1665 C C . SER A 1 211 ? -2.752 -16.927 -14.944 1.00 89.12 211 SER A C 1
ATOM 1667 O O . SER A 1 211 ? -2.701 -17.860 -15.750 1.00 89.12 211 SER A O 1
ATOM 1669 N N . TYR A 1 212 ? -1.969 -15.848 -15.027 1.00 87.56 212 TYR A N 1
ATOM 1670 C CA . TYR A 1 212 ? -0.916 -15.699 -16.035 1.00 87.56 212 TYR A CA 1
ATOM 1671 C C . TYR A 1 212 ? 0.159 -16.786 -15.904 1.00 87.56 212 TYR A C 1
ATOM 1673 O O . TYR A 1 212 ? 0.619 -17.332 -16.904 1.00 87.56 212 TYR A O 1
ATOM 1681 N N . LEU A 1 213 ? 0.505 -17.163 -14.668 1.00 86.88 213 LEU A N 1
ATOM 1682 C CA . LEU A 1 213 ? 1.425 -18.261 -14.378 1.00 86.88 213 LEU A CA 1
ATOM 1683 C C . LEU A 1 213 ? 0.749 -19.316 -13.499 1.00 86.88 213 LEU A C 1
ATOM 1685 O O . LEU A 1 213 ? 0.060 -19.007 -12.524 1.00 86.88 213 LEU A O 1
ATOM 1689 N N . ARG A 1 214 ? 0.975 -20.591 -13.835 1.00 86.12 214 ARG A N 1
ATOM 1690 C CA . ARG A 1 214 ? 0.422 -21.728 -13.090 1.00 86.12 214 ARG A CA 1
ATOM 1691 C C . ARG A 1 214 ? 0.885 -21.690 -11.636 1.00 86.12 214 ARG A C 1
ATOM 1693 O O . ARG A 1 214 ? 2.081 -21.610 -11.374 1.00 86.12 214 ARG A O 1
ATOM 1700 N N . GLY A 1 215 ? -0.050 -21.826 -10.699 1.00 87.88 215 GLY A N 1
ATOM 1701 C CA . GLY A 1 215 ? 0.278 -21.877 -9.272 1.00 87.88 215 GLY A CA 1
ATOM 1702 C C . GLY A 1 215 ? 0.867 -20.578 -8.719 1.00 87.88 215 GLY A C 1
ATOM 1703 O O . GLY A 1 215 ? 1.589 -20.616 -7.719 1.00 87.88 215 GLY A O 1
ATOM 1704 N N . ARG A 1 216 ? 0.610 -19.447 -9.385 1.00 91.50 216 ARG A N 1
ATOM 1705 C CA . ARG A 1 216 ? 1.044 -18.109 -8.980 1.00 91.50 216 ARG A CA 1
ATOM 1706 C C . ARG A 1 216 ? -0.129 -17.146 -9.060 1.00 91.50 216 ARG A C 1
ATOM 1708 O O . ARG A 1 216 ? -0.950 -17.257 -9.966 1.00 91.50 216 ARG A O 1
ATOM 1715 N N . SER A 1 217 ? -0.196 -16.189 -8.149 1.00 95.19 217 SER A N 1
ATOM 1716 C CA . SER A 1 217 ? -1.051 -15.009 -8.284 1.00 95.19 217 SER A CA 1
ATOM 1717 C C . SER A 1 217 ? -0.486 -13.888 -7.428 1.00 95.19 217 SER A C 1
ATOM 1719 O O . SER A 1 217 ? -0.005 -14.151 -6.329 1.00 95.19 217 SER A O 1
ATOM 1721 N N . ILE A 1 218 ? -0.581 -12.650 -7.901 1.00 95.69 218 ILE A N 1
ATOM 1722 C CA . ILE A 1 218 ? -0.229 -11.458 -7.120 1.00 95.69 218 ILE A CA 1
ATOM 1723 C C . ILE A 1 218 ? -1.398 -10.480 -7.088 1.00 95.69 218 ILE A C 1
ATOM 1725 O O . ILE A 1 218 ? -2.244 -10.538 -7.977 1.00 95.69 218 ILE A O 1
ATOM 1729 N N . SER A 1 219 ? -1.456 -9.585 -6.101 1.00 96.06 219 SER A N 1
ATOM 1730 C CA . SER A 1 219 ? -2.622 -8.711 -5.866 1.00 96.06 219 SER A CA 1
ATOM 1731 C C . SER A 1 219 ? -2.965 -7.729 -6.997 1.00 96.06 219 SER A C 1
ATOM 1733 O O . SER A 1 219 ? -4.080 -7.210 -7.035 1.00 96.06 219 SER A O 1
ATOM 1735 N N . THR A 1 220 ? -2.055 -7.506 -7.949 1.00 94.75 220 THR A N 1
ATOM 1736 C CA . THR A 1 220 ? -2.313 -6.720 -9.171 1.00 94.75 220 THR A CA 1
ATOM 1737 C C . THR A 1 220 ? -2.853 -7.550 -10.334 1.00 94.75 220 THR A C 1
ATOM 1739 O O . THR A 1 220 ? -3.308 -6.993 -11.333 1.00 94.75 220 THR A O 1
ATOM 1742 N N . TRP A 1 221 ? -2.805 -8.880 -10.249 1.00 94.12 221 TRP A N 1
ATOM 1743 C CA . TRP A 1 221 ? -3.327 -9.755 -11.293 1.00 94.12 221 TRP A CA 1
ATOM 1744 C C . TRP A 1 221 ? -4.832 -9.980 -11.121 1.00 94.12 221 TRP A C 1
ATOM 1746 O O . TRP A 1 221 ? -5.283 -10.212 -9.998 1.00 94.12 221 TRP A O 1
ATOM 1756 N N . PRO A 1 222 ? -5.613 -10.038 -12.220 1.00 92.00 222 PRO A N 1
ATOM 1757 C CA . PRO A 1 222 ? -7.043 -10.362 -12.153 1.00 92.00 222 PRO A CA 1
ATOM 1758 C C . PRO A 1 222 ? -7.317 -11.687 -11.432 1.00 92.00 222 PRO A C 1
ATOM 1760 O O . PRO A 1 222 ? -8.277 -11.824 -10.680 1.00 92.00 222 PRO A O 1
ATOM 1763 N N . SER A 1 223 ? -6.407 -12.656 -11.580 1.00 91.75 223 SER A N 1
ATOM 1764 C CA . SER A 1 223 ? -6.494 -13.952 -10.911 1.00 91.75 223 SER A CA 1
ATOM 1765 C C . SER A 1 223 ? -6.566 -13.863 -9.391 1.00 91.75 223 SER A C 1
ATOM 1767 O O . SER A 1 223 ? -7.084 -14.794 -8.789 1.00 91.75 223 SER A O 1
ATOM 1769 N N . TRP A 1 224 ? -6.077 -12.787 -8.770 1.00 95.75 224 TRP A N 1
ATOM 1770 C CA . TRP A 1 224 ? -6.155 -12.589 -7.325 1.00 95.75 224 TRP A CA 1
ATOM 1771 C C . TRP A 1 224 ? -7.592 -12.343 -6.870 1.00 95.75 224 TRP A C 1
ATOM 1773 O O . TRP A 1 224 ? -8.112 -13.096 -6.048 1.00 95.75 224 TRP A O 1
ATOM 1783 N N . GLY A 1 225 ? -8.239 -11.331 -7.452 1.00 90.12 225 GLY A N 1
ATOM 1784 C CA . GLY A 1 225 ? -9.606 -10.933 -7.109 1.00 90.12 225 GLY A CA 1
ATOM 1785 C C . GLY A 1 225 ? -10.689 -11.829 -7.709 1.00 90.12 225 GLY A C 1
ATOM 1786 O O . GLY A 1 225 ? -11.769 -11.919 -7.143 1.00 90.12 225 GLY A O 1
ATOM 1787 N N . ASP A 1 226 ? -10.398 -12.528 -8.809 1.00 89.62 226 ASP A N 1
ATOM 1788 C CA . ASP A 1 226 ? -11.395 -13.349 -9.498 1.00 89.62 226 ASP A CA 1
ATOM 1789 C C . ASP A 1 226 ? -11.226 -14.833 -9.158 1.00 89.62 226 ASP A C 1
ATOM 1791 O O . ASP A 1 226 ? -12.006 -15.441 -8.423 1.00 89.62 226 ASP A O 1
ATOM 1795 N N . LYS A 1 227 ? -10.186 -15.455 -9.724 1.00 90.56 227 LYS A N 1
ATOM 1796 C CA . LYS A 1 227 ? -10.028 -16.910 -9.697 1.00 90.56 227 LYS A CA 1
ATOM 1797 C C . LYS A 1 227 ? -9.637 -17.421 -8.312 1.00 90.56 227 LYS A C 1
ATOM 1799 O O . LYS A 1 227 ? -10.188 -18.419 -7.855 1.00 90.56 227 LYS A O 1
ATOM 1804 N N . PHE A 1 228 ? -8.667 -16.773 -7.679 1.00 94.88 228 PHE A N 1
ATOM 1805 C CA . PHE A 1 228 ? -8.098 -17.190 -6.405 1.00 94.88 228 PHE A CA 1
ATOM 1806 C C . PHE A 1 228 ? -9.046 -16.878 -5.247 1.00 94.88 228 PHE A C 1
ATOM 1808 O O . PHE A 1 228 ? -9.352 -17.777 -4.468 1.00 94.88 228 PHE A O 1
ATOM 1815 N N . SER A 1 229 ? -9.592 -15.660 -5.198 1.00 93.19 229 SER A N 1
ATOM 1816 C CA . SER A 1 229 ? -10.668 -15.297 -4.268 1.00 93.19 229 SER A CA 1
ATOM 1817 C C . SER A 1 229 ? -11.886 -16.221 -4.413 1.00 93.19 229 SER A C 1
ATOM 1819 O O . SER A 1 229 ? -12.361 -16.772 -3.419 1.00 93.19 229 SER A O 1
ATOM 1821 N N . GLY A 1 230 ? -12.319 -16.509 -5.648 1.00 92.75 230 GLY A N 1
ATOM 1822 C CA . GLY A 1 230 ? -13.419 -17.440 -5.910 1.00 92.75 230 GLY A CA 1
ATOM 1823 C C . GLY A 1 230 ? -13.135 -18.891 -5.500 1.00 92.75 230 GLY A C 1
ATOM 1824 O O . GLY A 1 230 ? -14.052 -19.595 -5.086 1.00 92.75 230 GLY A O 1
ATOM 1825 N N . ASP A 1 231 ? -11.880 -19.353 -5.571 1.00 91.69 231 ASP A N 1
ATOM 1826 C CA . ASP A 1 231 ? -11.502 -20.677 -5.054 1.00 91.69 231 ASP A CA 1
ATOM 1827 C C . ASP A 1 231 ? -11.590 -20.737 -3.524 1.00 91.69 231 ASP A C 1
ATOM 1829 O O . ASP A 1 231 ? -11.956 -21.779 -2.972 1.00 91.69 231 ASP A O 1
ATOM 1833 N N . LEU A 1 232 ? -11.267 -19.636 -2.845 1.00 94.44 232 LEU A N 1
ATOM 1834 C CA . LEU A 1 232 ? -11.308 -19.533 -1.388 1.00 94.44 232 LEU A CA 1
ATOM 1835 C C . LEU A 1 232 ? -12.703 -19.226 -0.828 1.00 94.44 232 LEU A C 1
ATOM 1837 O O . LEU A 1 232 ? -12.903 -19.444 0.362 1.00 94.44 232 LEU A O 1
ATOM 1841 N N . ASP A 1 233 ? -13.650 -18.773 -1.661 1.00 93.12 233 ASP A N 1
ATOM 1842 C CA . ASP A 1 233 ? -14.936 -18.201 -1.219 1.00 93.12 233 ASP A CA 1
ATOM 1843 C C . ASP A 1 233 ? -14.720 -17.054 -0.212 1.00 93.12 233 ASP A C 1
ATOM 1845 O O . ASP A 1 233 ? -15.387 -16.942 0.816 1.00 93.12 233 ASP A O 1
ATOM 1849 N N . TYR A 1 234 ? -13.699 -16.237 -0.488 1.00 90.62 234 TYR A N 1
ATOM 1850 C CA . TYR A 1 234 ? -13.233 -15.180 0.398 1.00 90.62 234 TYR A CA 1
ATOM 1851 C C . TYR A 1 234 ? -12.698 -13.993 -0.397 1.00 90.62 234 TYR A C 1
ATOM 1853 O O . TYR A 1 234 ? -11.836 -14.164 -1.264 1.00 90.62 234 TYR A O 1
ATOM 1861 N N . ASP A 1 235 ? -13.161 -12.790 -0.062 1.00 90.69 235 ASP A N 1
ATOM 1862 C CA . ASP A 1 235 ? -12.673 -11.538 -0.640 1.00 90.69 235 ASP A CA 1
ATOM 1863 C C . ASP A 1 235 ? -11.243 -11.270 -0.153 1.00 90.69 235 ASP A C 1
ATOM 1865 O O . ASP A 1 235 ? -11.011 -10.834 0.977 1.00 90.69 235 ASP A O 1
ATOM 1869 N N . LEU A 1 236 ? -10.263 -11.570 -1.005 1.00 92.88 236 LEU A N 1
ATOM 1870 C CA . LEU A 1 236 ? -8.856 -11.424 -0.653 1.00 92.88 236 LEU A CA 1
ATOM 1871 C C . LEU A 1 236 ? -8.476 -9.944 -0.495 1.00 92.88 236 LEU A C 1
ATOM 1873 O O . LEU A 1 236 ? -8.839 -9.126 -1.345 1.00 92.88 236 LEU A O 1
ATOM 1877 N N . PRO A 1 237 ? -7.689 -9.590 0.537 1.00 94.12 237 PRO A N 1
ATOM 1878 C CA . PRO A 1 237 ? -7.197 -8.231 0.685 1.00 94.12 237 PRO A CA 1
ATOM 1879 C C . PRO A 1 237 ? -6.238 -7.874 -0.458 1.00 94.12 237 PRO A C 1
ATOM 1881 O O . PRO A 1 237 ? -5.598 -8.739 -1.065 1.00 94.12 237 PRO A O 1
ATOM 1884 N N . ILE A 1 238 ? -6.131 -6.577 -0.736 1.00 93.62 238 ILE A N 1
ATOM 1885 C CA . ILE A 1 238 ? -5.163 -5.996 -1.671 1.00 93.62 238 ILE A CA 1
ATOM 1886 C C . ILE A 1 238 ? -4.131 -5.191 -0.891 1.00 93.62 238 ILE A C 1
ATOM 1888 O O . ILE A 1 238 ? -4.457 -4.609 0.146 1.00 93.62 238 ILE A O 1
ATOM 1892 N N . ASP A 1 239 ? -2.893 -5.180 -1.381 1.00 95.88 239 ASP A N 1
ATOM 1893 C CA . ASP A 1 239 ? -1.814 -4.419 -0.753 1.00 95.88 239 ASP A CA 1
ATOM 1894 C C . ASP A 1 239 ? -2.209 -2.929 -0.631 1.00 95.88 239 ASP A C 1
ATOM 1896 O O . ASP A 1 239 ? -2.901 -2.415 -1.512 1.00 95.88 239 ASP A O 1
ATOM 1900 N N . PRO A 1 240 ? -1.814 -2.206 0.433 1.00 91.81 240 PRO A N 1
ATOM 1901 C CA . PRO A 1 240 ? -2.173 -0.794 0.582 1.00 91.81 240 PRO A CA 1
ATOM 1902 C C . PRO A 1 240 ? -1.725 0.104 -0.583 1.00 91.81 240 PRO A C 1
ATOM 1904 O O . PRO A 1 240 ? -2.400 1.090 -0.873 1.00 91.81 240 PRO A O 1
ATOM 1907 N N . ILE A 1 241 ? -0.617 -0.239 -1.248 1.00 93.69 241 ILE A N 1
ATOM 1908 C CA . ILE A 1 241 ? -0.104 0.458 -2.436 1.00 93.69 241 ILE A CA 1
ATOM 1909 C C . ILE A 1 241 ? -0.543 -0.272 -3.718 1.00 93.69 241 ILE A C 1
ATOM 1911 O O . ILE A 1 241 ? -0.901 0.378 -4.700 1.00 93.69 241 ILE A O 1
ATOM 1915 N N . ASN A 1 242 ? -0.534 -1.610 -3.706 1.00 94.44 242 ASN A N 1
ATOM 1916 C CA . ASN A 1 242 ? -0.952 -2.496 -4.804 1.00 94.44 242 ASN A CA 1
ATOM 1917 C C . ASN A 1 242 ? -0.422 -2.087 -6.186 1.00 94.44 242 ASN A C 1
ATOM 1919 O O . ASN A 1 242 ? -1.183 -1.889 -7.139 1.00 94.44 242 ASN A O 1
ATOM 1923 N N . ARG A 1 243 ? 0.899 -1.954 -6.294 1.00 90.56 243 ARG A N 1
ATOM 1924 C CA . ARG A 1 243 ? 1.575 -1.492 -7.507 1.00 90.56 243 ARG A CA 1
ATOM 1925 C C . ARG A 1 243 ? 2.825 -2.316 -7.774 1.00 90.56 243 ARG A C 1
ATOM 1927 O O . ARG A 1 243 ? 3.541 -2.681 -6.850 1.00 90.56 243 ARG A O 1
ATOM 1934 N N . LEU A 1 244 ? 3.102 -2.565 -9.049 1.00 88.69 244 LEU A N 1
ATOM 1935 C CA . LEU A 1 244 ? 4.399 -3.061 -9.496 1.00 88.69 244 LEU A CA 1
ATOM 1936 C C . LEU A 1 244 ? 5.291 -1.899 -9.939 1.00 88.69 244 LEU A C 1
ATOM 1938 O O . LEU A 1 244 ? 4.807 -0.867 -10.416 1.00 88.69 244 LEU A O 1
ATOM 1942 N N . GLY A 1 245 ? 6.592 -2.093 -9.775 1.00 87.12 245 GLY A N 1
ATOM 1943 C CA . GLY A 1 245 ? 7.610 -1.193 -10.292 1.00 87.12 245 GLY A CA 1
ATOM 1944 C C . GLY A 1 245 ? 7.746 -1.204 -11.811 1.00 87.12 245 GLY A C 1
ATOM 1945 O O . GLY A 1 245 ? 6.889 -1.713 -12.533 1.00 87.12 245 GLY A O 1
ATOM 1946 N N . ASP A 1 246 ? 8.855 -0.653 -12.303 1.00 84.62 246 ASP A N 1
ATOM 1947 C CA . ASP A 1 246 ? 9.145 -0.640 -13.739 1.00 84.62 246 ASP A CA 1
ATOM 1948 C C . ASP A 1 246 ? 9.361 -2.063 -14.276 1.00 84.62 246 ASP A C 1
ATOM 1950 O O . ASP A 1 246 ? 10.329 -2.741 -13.938 1.00 84.62 246 ASP A O 1
ATOM 1954 N N . CYS A 1 247 ? 8.465 -2.506 -15.157 1.00 83.38 247 CYS A N 1
ATOM 1955 C CA . CYS A 1 247 ? 8.519 -3.827 -15.774 1.00 83.38 247 CYS A CA 1
ATOM 1956 C C . CYS A 1 247 ? 9.682 -3.992 -16.785 1.00 83.38 247 CYS A C 1
ATOM 1958 O O . CYS A 1 247 ? 9.852 -5.077 -17.338 1.00 83.38 247 CYS A O 1
ATOM 1960 N N . GLY A 1 248 ? 10.462 -2.941 -17.081 1.00 74.44 248 GLY A N 1
ATOM 1961 C CA . GLY A 1 248 ? 11.711 -3.030 -17.850 1.00 74.44 248 GLY A CA 1
ATOM 1962 C C . GLY A 1 248 ? 11.548 -3.147 -19.371 1.00 74.44 248 GLY A C 1
ATOM 1963 O O . GLY A 1 248 ? 12.510 -3.445 -20.081 1.00 74.44 248 GLY A O 1
ATOM 1964 N N . GLY A 1 249 ? 10.348 -2.913 -19.912 1.00 73.31 249 GLY A N 1
ATOM 1965 C CA . GLY A 1 249 ? 10.109 -2.974 -21.355 1.00 73.31 249 GLY A CA 1
ATOM 1966 C C . GLY A 1 249 ? 8.743 -2.450 -21.791 1.00 73.31 249 GLY A C 1
ATOM 1967 O O . GLY A 1 249 ? 7.758 -2.539 -21.065 1.00 73.31 249 GLY A O 1
ATOM 1968 N N . VAL A 1 250 ? 8.675 -1.938 -23.023 1.00 78.25 250 VAL A N 1
ATOM 1969 C CA . VAL A 1 250 ? 7.456 -1.326 -23.594 1.00 78.25 250 VAL A CA 1
ATOM 1970 C C . VAL A 1 250 ? 6.338 -2.326 -23.908 1.00 78.25 250 VAL A C 1
ATOM 1972 O O . VAL A 1 250 ? 5.193 -1.919 -24.075 1.00 78.25 250 VAL A O 1
ATOM 1975 N N . ASN A 1 251 ? 6.660 -3.619 -23.997 1.00 82.81 251 ASN A N 1
ATOM 1976 C CA . ASN A 1 251 ? 5.688 -4.675 -24.301 1.00 82.81 251 ASN A CA 1
ATOM 1977 C C . ASN A 1 251 ? 4.943 -5.176 -23.055 1.00 82.81 251 ASN A C 1
ATOM 1979 O O . ASN A 1 251 ? 3.930 -5.860 -23.185 1.00 82.81 251 ASN A O 1
ATOM 1983 N N . TYR A 1 252 ? 5.430 -4.843 -21.857 1.00 85.75 252 TYR A N 1
ATOM 1984 C CA . TYR A 1 252 ? 4.797 -5.245 -20.609 1.00 85.75 252 TYR A CA 1
ATOM 1985 C C . TYR A 1 252 ? 3.648 -4.306 -20.248 1.00 85.75 252 TYR A C 1
ATOM 1987 O O . TYR A 1 252 ? 3.769 -3.077 -20.300 1.00 85.75 252 TYR A O 1
ATOM 1995 N N . ASN A 1 253 ? 2.533 -4.891 -19.813 1.00 89.00 253 ASN A N 1
ATOM 1996 C CA . ASN A 1 253 ? 1.453 -4.137 -19.196 1.00 89.00 253 ASN A CA 1
ATOM 1997 C C . ASN A 1 253 ? 1.940 -3.499 -17.884 1.00 89.00 253 ASN A C 1
ATOM 1999 O O . ASN A 1 253 ? 2.409 -4.196 -16.994 1.00 89.00 253 ASN A O 1
ATOM 2003 N N . GLN A 1 254 ? 1.778 -2.186 -17.739 1.00 85.75 254 GLN A N 1
ATOM 2004 C CA . GLN A 1 254 ? 2.324 -1.425 -16.606 1.00 85.75 254 GLN A CA 1
ATOM 2005 C C . GLN A 1 254 ? 1.646 -1.707 -15.251 1.00 85.75 254 GLN A C 1
ATOM 2007 O O . GLN A 1 254 ? 2.141 -1.276 -14.217 1.00 85.75 254 GLN A O 1
ATOM 2012 N N . VAL A 1 255 ? 0.507 -2.404 -15.236 1.00 87.62 255 VAL A N 1
ATOM 2013 C CA . VAL A 1 255 ? -0.204 -2.790 -14.006 1.00 87.62 255 VAL A CA 1
ATOM 2014 C C . VAL A 1 255 ? 0.141 -4.220 -13.602 1.00 87.62 255 VAL A C 1
ATOM 2016 O O . VAL A 1 255 ? 0.375 -4.499 -12.429 1.00 87.62 255 VAL A O 1
ATOM 2019 N N . THR A 1 256 ? 0.165 -5.141 -14.567 1.00 90.38 256 THR A N 1
ATOM 2020 C CA . THR A 1 256 ? 0.343 -6.576 -14.296 1.00 90.38 256 THR A CA 1
ATOM 2021 C C . THR A 1 256 ? 1.773 -7.064 -14.514 1.00 90.38 256 THR A C 1
ATOM 2023 O O . THR A 1 256 ? 2.081 -8.195 -14.141 1.00 90.38 256 THR A O 1
ATOM 2026 N N . CYS A 1 257 ? 2.620 -6.245 -15.141 1.00 88.75 257 CYS A N 1
ATOM 2027 C CA . CYS A 1 257 ? 3.899 -6.628 -15.733 1.00 88.75 257 CYS A CA 1
ATOM 2028 C C . CYS A 1 257 ? 3.807 -7.909 -16.571 1.00 88.75 257 CYS A C 1
ATOM 2030 O O . CYS A 1 257 ? 4.718 -8.720 -16.582 1.00 88.75 257 CYS A O 1
ATOM 2032 N N . TRP A 1 258 ? 2.700 -8.128 -17.277 1.00 89.62 258 TRP A N 1
ATOM 2033 C CA . TRP A 1 258 ? 2.559 -9.275 -18.169 1.00 89.62 258 TRP A CA 1
ATOM 2034 C C . TRP A 1 258 ? 2.755 -8.850 -19.624 1.00 89.62 258 TRP A C 1
ATOM 2036 O O . TRP A 1 258 ? 2.168 -7.857 -20.063 1.00 89.62 258 TRP A O 1
ATOM 2046 N N . ASP A 1 259 ? 3.586 -9.585 -20.361 1.00 85.38 259 ASP A N 1
ATOM 2047 C CA . ASP A 1 259 ? 3.701 -9.481 -21.816 1.00 85.38 259 ASP A CA 1
ATOM 2048 C C . ASP A 1 259 ? 2.793 -10.538 -22.451 1.00 85.38 259 ASP A C 1
ATOM 2050 O O . ASP A 1 259 ? 3.080 -11.734 -22.413 1.00 85.38 259 ASP A O 1
ATOM 2054 N N . GLU A 1 260 ? 1.688 -10.090 -23.047 1.00 87.69 260 GLU A N 1
ATOM 2055 C CA . GLU A 1 260 ? 0.695 -10.972 -23.674 1.00 87.69 260 GLU A CA 1
ATOM 2056 C C . GLU A 1 260 ? 1.208 -11.673 -24.937 1.00 87.69 260 GLU A C 1
ATOM 2058 O O . GLU A 1 260 ? 0.688 -12.720 -25.324 1.00 87.69 260 GLU A O 1
ATOM 2063 N N . VAL A 1 261 ? 2.216 -11.109 -25.607 1.00 82.31 261 VAL A N 1
ATOM 2064 C CA . VAL A 1 261 ? 2.759 -11.668 -26.850 1.00 82.31 261 VAL A CA 1
ATOM 2065 C C . VAL A 1 261 ? 3.797 -12.734 -26.529 1.00 82.31 261 VAL A C 1
ATOM 2067 O O . VAL A 1 261 ? 3.761 -13.823 -27.103 1.00 82.31 261 VAL A O 1
ATOM 2070 N N . ALA A 1 262 ? 4.714 -12.429 -25.613 1.00 80.75 262 ALA A N 1
ATOM 2071 C CA . ALA A 1 262 ? 5.749 -13.360 -25.181 1.00 80.75 262 ALA A CA 1
ATOM 2072 C C . ALA A 1 262 ? 5.262 -14.348 -24.105 1.00 80.75 262 ALA A C 1
ATOM 2074 O O . ALA A 1 262 ? 5.951 -15.331 -23.841 1.00 80.75 262 ALA A O 1
ATOM 2075 N N . MET A 1 263 ? 4.077 -14.118 -23.524 1.00 79.44 263 MET A N 1
ATOM 2076 C CA . MET A 1 263 ? 3.499 -14.892 -22.418 1.00 79.44 263 MET A CA 1
ATOM 2077 C C . MET A 1 263 ? 4.470 -15.023 -21.241 1.00 79.44 263 MET A C 1
ATOM 2079 O O . MET A 1 263 ? 4.728 -16.123 -20.745 1.00 79.44 263 MET A O 1
ATOM 2083 N N . GLN A 1 264 ? 5.043 -13.894 -20.826 1.00 82.88 264 GLN A N 1
ATOM 2084 C CA . GLN A 1 264 ? 6.063 -13.858 -19.784 1.00 82.88 264 GLN A CA 1
ATOM 2085 C C . GLN A 1 264 ? 5.880 -12.675 -18.832 1.00 82.88 264 GLN A C 1
ATOM 2087 O O . GLN A 1 264 ? 5.317 -11.636 -19.182 1.00 82.88 264 GLN A O 1
ATOM 2092 N N . PHE A 1 265 ? 6.417 -12.849 -17.630 1.00 82.62 265 PHE A N 1
ATOM 2093 C CA . PHE A 1 265 ? 6.600 -11.810 -16.624 1.00 82.62 265 PHE A CA 1
ATOM 2094 C C . PHE A 1 265 ? 8.087 -11.391 -16.615 1.00 82.62 265 PHE A C 1
ATOM 2096 O O . PHE A 1 265 ? 8.927 -12.251 -16.889 1.00 82.62 265 PHE A O 1
ATOM 2103 N N . PRO A 1 266 ? 8.447 -10.125 -16.324 1.00 69.94 266 PRO A N 1
ATOM 2104 C CA . PRO A 1 266 ? 9.835 -9.692 -16.230 1.00 69.94 266 PRO A CA 1
ATOM 2105 C C . PRO A 1 266 ? 10.622 -10.573 -15.256 1.00 69.94 266 PRO A C 1
ATOM 2107 O O . PRO A 1 266 ? 10.242 -10.724 -14.096 1.00 69.94 266 PRO A O 1
ATOM 2110 N N . GLY A 1 267 ? 11.716 -11.169 -15.732 1.00 68.31 267 GLY A N 1
ATOM 2111 C CA . GLY A 1 267 ? 12.501 -12.133 -14.960 1.00 68.31 267 GLY A CA 1
ATOM 2112 C C . GLY A 1 267 ? 12.001 -13.571 -15.126 1.00 68.31 267 GLY A C 1
ATOM 2113 O O . GLY A 1 267 ? 11.876 -14.055 -16.250 1.00 68.31 267 GLY A O 1
ATOM 2114 N N . VAL A 1 268 ? 11.792 -14.280 -14.010 1.00 61.41 268 VAL A N 1
ATOM 2115 C CA . VAL A 1 268 ? 11.404 -15.708 -13.998 1.00 61.41 268 VAL A CA 1
ATOM 2116 C C . VAL A 1 268 ? 9.935 -15.886 -13.616 1.00 61.41 268 VAL A C 1
ATOM 2118 O O . VAL A 1 268 ? 9.133 -16.326 -14.437 1.00 61.41 268 VAL A O 1
ATOM 2121 N N . ASP A 1 269 ? 9.578 -15.548 -12.373 1.00 81.31 269 ASP A N 1
ATOM 2122 C CA . ASP A 1 269 ? 8.203 -15.528 -11.877 1.00 81.31 269 ASP A CA 1
ATOM 2123 C C . ASP A 1 269 ? 8.072 -14.603 -10.646 1.00 81.31 269 ASP A C 1
ATOM 2125 O O . ASP A 1 269 ? 9.078 -14.318 -9.989 1.00 81.31 269 ASP A O 1
ATOM 2129 N N . PRO A 1 270 ? 6.847 -14.179 -10.280 1.00 81.94 270 PRO A N 1
ATOM 2130 C CA . PRO A 1 270 ? 6.614 -13.324 -9.114 1.00 81.94 270 PRO A CA 1
ATOM 2131 C C . PRO A 1 270 ? 6.974 -13.943 -7.757 1.00 81.94 270 PRO A C 1
ATOM 2133 O O . PRO A 1 270 ? 6.992 -13.233 -6.759 1.00 81.94 270 PRO A O 1
ATOM 2136 N N . ALA A 1 271 ? 7.208 -15.259 -7.686 1.00 77.81 271 ALA A N 1
ATOM 2137 C CA . ALA A 1 271 ? 7.646 -15.929 -6.460 1.00 77.81 271 ALA A CA 1
ATOM 2138 C C . ALA A 1 271 ? 9.177 -15.899 -6.300 1.00 77.81 271 ALA A C 1
ATOM 2140 O O . ALA A 1 271 ? 9.690 -16.102 -5.204 1.00 77.81 271 ALA A O 1
ATOM 2141 N N . SER A 1 272 ? 9.897 -15.641 -7.391 1.00 75.00 272 SER A N 1
ATOM 2142 C CA . SER A 1 272 ? 11.359 -15.615 -7.468 1.00 75.00 272 SER A CA 1
ATOM 2143 C C . SER A 1 272 ? 11.906 -14.195 -7.608 1.00 75.00 272 SER A C 1
ATOM 2145 O O . SER A 1 272 ? 13.107 -13.992 -7.476 1.00 75.00 272 SER A O 1
ATOM 2147 N N . GLY A 1 273 ? 11.045 -13.214 -7.880 1.00 81.69 273 GLY A N 1
ATOM 2148 C CA . GLY A 1 273 ? 11.409 -11.806 -7.934 1.00 81.69 273 GLY A CA 1
ATOM 2149 C C . GLY A 1 273 ? 10.272 -10.929 -8.446 1.00 81.69 273 GLY A C 1
ATOM 2150 O O . GLY A 1 273 ? 9.403 -11.371 -9.195 1.00 81.69 273 GLY A O 1
ATOM 2151 N N . LEU A 1 274 ? 10.301 -9.662 -8.051 1.00 86.88 274 LEU A N 1
ATOM 2152 C CA . LEU A 1 274 ? 9.428 -8.614 -8.567 1.00 86.88 274 LEU A CA 1
ATOM 2153 C C . LEU A 1 274 ? 10.287 -7.454 -9.087 1.00 86.88 274 LEU A C 1
ATOM 2155 O O . LEU A 1 274 ? 11.419 -7.290 -8.622 1.00 86.88 274 LEU A O 1
ATOM 2159 N N . PRO A 1 275 ? 9.756 -6.621 -9.999 1.00 86.06 275 PRO A N 1
ATOM 2160 C CA . PRO A 1 275 ? 10.373 -5.340 -10.325 1.00 86.06 275 PRO A CA 1
ATOM 2161 C C . PRO A 1 275 ? 10.703 -4.519 -9.068 1.00 86.06 275 PRO A C 1
ATOM 2163 O O . PRO A 1 275 ? 9.964 -4.580 -8.081 1.00 86.06 275 PRO A O 1
ATOM 2166 N N . ALA A 1 276 ? 11.784 -3.737 -9.100 1.00 81.75 276 ALA A N 1
ATOM 2167 C CA . ALA A 1 276 ? 12.148 -2.838 -7.999 1.00 81.75 276 ALA A CA 1
ATOM 2168 C C . ALA A 1 276 ? 10.997 -1.871 -7.663 1.00 81.75 276 ALA A C 1
ATOM 2170 O O . ALA A 1 276 ? 10.278 -1.465 -8.566 1.00 81.75 276 ALA A O 1
ATOM 2171 N N . ASP A 1 277 ? 10.812 -1.508 -6.391 1.00 82.94 277 ASP A N 1
ATOM 2172 C CA . ASP A 1 277 ? 9.679 -0.691 -5.904 1.00 82.94 277 ASP A CA 1
ATOM 2173 C C . ASP A 1 277 ? 8.281 -1.305 -6.145 1.00 82.94 277 ASP A C 1
ATOM 2175 O O . ASP A 1 277 ? 7.284 -0.603 -6.331 1.00 82.94 277 ASP A O 1
ATOM 2179 N N . SER A 1 278 ? 8.182 -2.640 -6.145 1.00 90.06 278 SER A N 1
ATOM 2180 C CA . SER A 1 278 ? 6.889 -3.337 -6.160 1.00 90.06 278 SER A CA 1
ATOM 2181 C C . SER A 1 278 ? 6.324 -3.531 -4.752 1.00 90.06 278 SER A C 1
ATOM 2183 O O . SER A 1 278 ? 7.013 -4.019 -3.862 1.00 90.06 278 SER A O 1
ATOM 2185 N N . HIS A 1 279 ? 5.030 -3.265 -4.586 1.00 92.00 279 HIS A N 1
ATOM 2186 C CA . HIS A 1 279 ? 4.267 -3.443 -3.352 1.00 92.00 279 HIS A CA 1
ATOM 2187 C C . HIS A 1 279 ? 2.981 -4.219 -3.646 1.00 92.00 279 HIS A C 1
ATOM 2189 O O . HIS A 1 279 ? 1.979 -3.659 -4.100 1.00 92.00 279 HIS A O 1
ATOM 2195 N N . VAL A 1 280 ? 3.036 -5.535 -3.443 1.00 95.50 280 VAL A N 1
ATOM 2196 C CA . VAL A 1 280 ? 1.946 -6.475 -3.736 1.00 95.50 280 VAL A CA 1
ATOM 2197 C C . VAL A 1 280 ? 1.945 -7.631 -2.738 1.00 95.50 280 VAL A C 1
ATOM 2199 O O . VAL A 1 280 ? 2.979 -7.965 -2.150 1.00 95.50 280 VAL A O 1
ATOM 2202 N N . TYR A 1 281 ? 0.800 -8.301 -2.616 1.00 97.50 281 TYR A N 1
ATOM 2203 C CA . TYR A 1 281 ? 0.748 -9.646 -2.051 1.00 97.50 281 TYR A CA 1
ATOM 2204 C C . TYR A 1 281 ? 1.108 -10.679 -3.110 1.00 97.50 281 TYR A C 1
ATOM 2206 O O . TYR A 1 281 ? 0.696 -10.556 -4.265 1.00 97.50 281 TYR A O 1
ATOM 2214 N N . VAL A 1 282 ? 1.843 -11.714 -2.706 1.00 96.25 282 VAL A N 1
ATOM 2215 C CA . VAL A 1 282 ? 2.270 -12.813 -3.574 1.00 96.25 282 VAL A CA 1
ATOM 2216 C C . VAL A 1 282 ? 1.770 -14.131 -3.008 1.00 96.25 282 VAL A C 1
ATOM 2218 O O . VAL A 1 282 ? 1.972 -14.433 -1.834 1.00 96.25 282 VAL A O 1
ATOM 2221 N N . TYR A 1 283 ? 1.138 -14.929 -3.864 1.00 96.50 283 TYR A N 1
ATOM 2222 C CA . TYR A 1 283 ? 0.772 -16.311 -3.597 1.00 96.50 283 TYR A CA 1
ATOM 2223 C C . TYR A 1 283 ? 1.503 -17.241 -4.558 1.00 96.50 283 TYR A C 1
ATOM 2225 O O . TYR A 1 283 ? 1.480 -17.054 -5.781 1.00 96.50 283 TYR A O 1
ATOM 2233 N N . SER A 1 284 ? 2.106 -18.286 -4.003 1.00 93.56 284 SER A N 1
ATOM 2234 C CA . SER A 1 284 ? 2.737 -19.348 -4.769 1.00 93.56 284 SER A CA 1
ATOM 2235 C C . SER A 1 284 ? 2.414 -20.713 -4.162 1.00 93.56 284 SER A C 1
ATOM 2237 O O . SER A 1 284 ? 2.236 -20.854 -2.954 1.00 93.56 284 SER A O 1
ATOM 2239 N N . VAL A 1 285 ? 2.297 -21.743 -4.996 1.00 91.81 285 VAL A N 1
ATOM 2240 C CA . VAL A 1 285 ? 1.973 -23.102 -4.545 1.00 91.81 285 VAL A CA 1
ATOM 2241 C C . VAL A 1 285 ? 2.839 -24.134 -5.257 1.00 91.81 285 VAL A C 1
ATOM 2243 O O . VAL A 1 285 ? 3.225 -23.953 -6.417 1.00 91.81 285 VAL A O 1
ATOM 2246 N N . ALA A 1 286 ? 3.163 -25.222 -4.558 1.00 85.75 286 ALA A N 1
ATOM 2247 C CA . ALA A 1 286 ? 3.780 -26.394 -5.162 1.00 85.75 286 ALA A CA 1
ATOM 2248 C C . ALA A 1 286 ? 2.828 -27.038 -6.184 1.00 85.75 286 ALA A C 1
ATOM 2250 O O . ALA A 1 286 ? 1.607 -26.983 -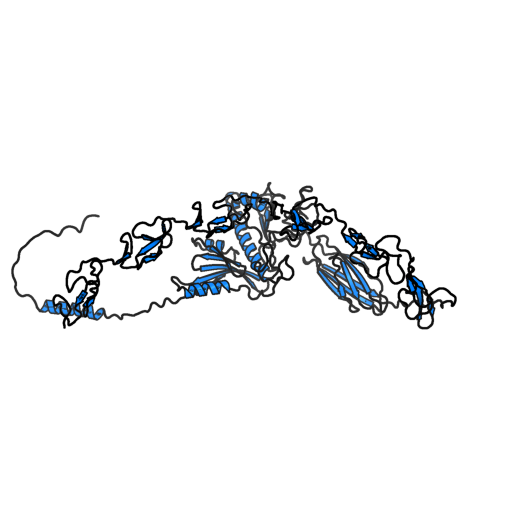6.043 1.00 85.75 286 ALA A O 1
ATOM 2251 N N . ALA A 1 287 ? 3.380 -27.691 -7.209 1.00 83.62 287 ALA A N 1
ATOM 2252 C CA . ALA A 1 287 ? 2.590 -28.258 -8.307 1.00 83.62 287 ALA A CA 1
ATOM 2253 C C . ALA A 1 287 ? 1.548 -29.301 -7.847 1.00 83.62 287 ALA A C 1
ATOM 2255 O O . ALA A 1 287 ? 0.485 -29.444 -8.453 1.00 83.62 287 ALA A O 1
ATOM 2256 N N . ASP A 1 288 ? 1.834 -30.032 -6.770 1.00 84.75 288 ASP A N 1
ATOM 2257 C CA . ASP A 1 288 ? 0.919 -30.998 -6.160 1.00 84.75 288 ASP A CA 1
ATOM 2258 C C . ASP A 1 288 ? -0.114 -30.354 -5.217 1.00 84.75 288 ASP A C 1
ATOM 2260 O O . ASP A 1 288 ? -1.101 -31.004 -4.862 1.00 84.75 288 ASP A O 1
ATOM 2264 N N . GLY A 1 289 ? 0.056 -29.073 -4.882 1.00 91.00 289 GLY A N 1
ATOM 2265 C CA . GLY A 1 289 ? -0.754 -28.331 -3.924 1.00 91.00 289 GLY A CA 1
ATOM 2266 C C . GLY A 1 289 ? -0.450 -28.657 -2.460 1.00 91.00 289 GLY A C 1
ATOM 2267 O O . GLY A 1 289 ? -1.250 -28.285 -1.605 1.00 91.00 289 GLY A O 1
ATOM 2268 N N . ALA A 1 290 ? 0.643 -29.365 -2.154 1.00 87.94 290 ALA A N 1
ATOM 2269 C CA . ALA A 1 290 ? 0.949 -29.819 -0.795 1.00 87.94 290 ALA A CA 1
ATOM 2270 C C . ALA A 1 290 ? 1.496 -28.703 0.110 1.00 87.94 290 ALA A C 1
ATOM 2272 O O . ALA A 1 290 ? 1.261 -28.712 1.319 1.00 87.94 290 ALA A O 1
ATOM 2273 N N . SER A 1 291 ? 2.201 -27.730 -0.466 1.00 89.81 291 SER A N 1
ATOM 2274 C CA . SER A 1 291 ? 2.717 -26.552 0.230 1.00 89.81 291 SER A CA 1
ATOM 2275 C C . SER A 1 291 ? 2.436 -25.280 -0.561 1.00 89.81 291 SER A C 1
ATOM 2277 O O . SER A 1 291 ? 2.297 -25.309 -1.785 1.00 89.81 291 SER A O 1
ATOM 2279 N N . PHE A 1 292 ? 2.349 -24.165 0.157 1.00 93.12 292 PHE A N 1
ATOM 2280 C CA . PHE A 1 292 ? 2.195 -22.832 -0.408 1.00 93.12 292 PHE A CA 1
ATOM 2281 C C . PHE A 1 292 ? 3.167 -21.866 0.261 1.00 93.12 292 PHE A C 1
ATOM 2283 O O . PHE A 1 292 ? 3.633 -22.127 1.373 1.00 93.12 292 PHE A O 1
ATOM 2290 N N . ASP A 1 293 ? 3.404 -20.747 -0.405 1.00 92.31 293 ASP A N 1
ATOM 2291 C CA . ASP A 1 293 ? 3.965 -19.547 0.187 1.00 92.31 293 ASP A CA 1
ATOM 2292 C C . ASP A 1 293 ? 3.023 -18.361 -0.050 1.00 92.31 293 ASP A C 1
ATOM 2294 O O . ASP A 1 293 ? 2.370 -18.259 -1.094 1.00 92.31 293 ASP A O 1
ATOM 2298 N N . ALA A 1 294 ? 2.910 -17.508 0.963 1.00 94.75 294 ALA A N 1
ATOM 2299 C CA . ALA A 1 294 ? 2.128 -16.282 0.918 1.00 94.75 294 ALA A CA 1
ATOM 2300 C C . ALA A 1 294 ? 2.866 -15.195 1.698 1.00 94.75 294 ALA A C 1
ATOM 2302 O O . ALA A 1 294 ? 3.087 -15.327 2.914 1.00 94.75 294 ALA A O 1
ATOM 2303 N N . CYS A 1 295 ? 3.222 -14.132 0.987 1.00 95.50 295 CYS A N 1
ATOM 2304 C CA . CYS A 1 295 ? 4.077 -13.065 1.480 1.00 95.50 295 CYS A CA 1
ATOM 2305 C C . CYS A 1 295 ? 3.642 -11.698 0.935 1.00 95.50 295 CYS A C 1
ATOM 2307 O O . CYS A 1 295 ? 2.822 -11.604 0.019 1.00 95.50 295 CYS A O 1
ATOM 2309 N N . ALA A 1 296 ? 4.189 -10.641 1.527 1.00 95.56 296 ALA A N 1
ATOM 2310 C CA . ALA A 1 296 ? 4.045 -9.263 1.074 1.00 95.56 296 ALA A CA 1
ATOM 2311 C C . ALA A 1 296 ? 5.428 -8.612 0.995 1.00 95.56 296 ALA A C 1
ATOM 2313 O O . ALA A 1 296 ? 6.328 -9.015 1.732 1.00 95.56 296 ALA A O 1
ATOM 2314 N N . VAL A 1 297 ? 5.602 -7.601 0.148 1.00 90.75 297 VAL A N 1
ATOM 2315 C CA . VAL A 1 297 ? 6.837 -6.802 0.142 1.00 90.75 297 VAL A CA 1
ATOM 2316 C C . VAL A 1 297 ? 6.770 -5.782 1.279 1.00 90.75 297 VAL A C 1
ATOM 2318 O O . VAL A 1 297 ? 6.010 -4.818 1.197 1.00 90.75 297 VAL A O 1
ATOM 2321 N N . MET A 1 298 ? 7.524 -6.029 2.352 1.00 91.69 298 MET A N 1
ATOM 2322 C CA . MET A 1 298 ? 7.573 -5.144 3.522 1.00 91.69 298 MET A CA 1
ATOM 2323 C C . MET A 1 298 ? 8.481 -3.939 3.251 1.00 91.69 298 MET A C 1
ATOM 2325 O O . MET A 1 298 ? 9.523 -4.082 2.613 1.00 91.69 298 MET A O 1
ATOM 2329 N N . GLU A 1 299 ? 8.096 -2.766 3.748 1.00 91.88 299 GLU A N 1
ATOM 2330 C CA . GLU A 1 299 ? 8.789 -1.495 3.481 1.00 91.88 299 GLU A CA 1
ATOM 2331 C C . GLU A 1 299 ? 9.749 -1.096 4.606 1.00 91.88 299 GLU A C 1
ATOM 2333 O O . GLU A 1 299 ? 10.865 -0.657 4.354 1.00 91.88 299 GLU A O 1
ATOM 2338 N N . SER A 1 300 ? 9.346 -1.312 5.856 1.00 88.06 300 SER A N 1
ATOM 2339 C CA . SER A 1 300 ? 9.946 -0.674 7.036 1.00 88.06 300 SER A CA 1
ATOM 2340 C C . SER A 1 300 ? 11.348 -1.166 7.424 1.00 88.06 300 SER A C 1
ATOM 2342 O O . SER A 1 300 ? 11.934 -0.686 8.396 1.00 88.06 300 SER A O 1
ATOM 2344 N N . GLY A 1 301 ? 11.885 -2.171 6.725 1.00 84.25 301 GLY A N 1
ATOM 2345 C CA . GLY A 1 301 ? 13.218 -2.732 6.972 1.00 84.25 301 GLY A CA 1
ATOM 2346 C C . GLY A 1 301 ? 13.389 -3.485 8.301 1.00 84.25 301 GLY A C 1
ATOM 2347 O O . GLY A 1 301 ? 14.499 -3.920 8.616 1.00 84.25 301 GLY A O 1
ATOM 2348 N N . TYR A 1 302 ? 12.324 -3.657 9.092 1.00 85.69 302 TYR A N 1
ATOM 2349 C CA . TYR A 1 302 ? 12.361 -4.448 10.324 1.00 85.69 302 TYR A CA 1
ATOM 2350 C C . TYR A 1 302 ? 12.330 -5.958 10.047 1.00 85.69 302 TYR A C 1
ATOM 2352 O O . TYR A 1 302 ? 11.886 -6.416 8.993 1.00 85.69 302 TYR A O 1
ATOM 2360 N N . ASP A 1 303 ? 12.770 -6.752 11.028 1.00 82.06 303 ASP A N 1
ATOM 2361 C CA . ASP A 1 303 ? 12.703 -8.215 10.954 1.00 82.06 303 ASP A CA 1
ATOM 2362 C C . ASP A 1 303 ? 11.247 -8.691 11.100 1.00 82.06 303 ASP A C 1
ATOM 2364 O O . ASP A 1 303 ? 10.695 -8.750 12.205 1.00 82.06 303 ASP A O 1
ATOM 2368 N N . ILE A 1 304 ? 10.602 -8.962 9.961 1.00 84.50 304 ILE A N 1
ATOM 2369 C CA . ILE A 1 304 ? 9.174 -9.263 9.858 1.00 84.50 304 ILE A CA 1
ATOM 2370 C C . ILE A 1 304 ? 8.948 -10.638 9.210 1.00 84.50 304 ILE A C 1
ATOM 2372 O O . ILE A 1 304 ? 9.259 -10.875 8.040 1.00 84.50 304 ILE A O 1
ATOM 2376 N N . SER A 1 305 ? 8.292 -11.534 9.958 1.00 79.00 305 SER A N 1
ATOM 2377 C CA . SER A 1 305 ? 7.897 -12.879 9.501 1.00 79.00 305 SER A CA 1
ATOM 2378 C C . SER A 1 305 ? 6.684 -12.849 8.551 1.00 79.00 305 SER A C 1
ATOM 2380 O O . SER A 1 305 ? 5.541 -13.162 8.889 1.00 79.00 305 SER A O 1
ATOM 2382 N N . GLY A 1 306 ? 6.942 -12.447 7.314 1.00 83.25 306 GLY A N 1
ATOM 2383 C CA . GLY A 1 306 ? 5.934 -12.308 6.260 1.00 83.25 306 GLY A CA 1
ATOM 2384 C C . GLY A 1 306 ? 6.435 -11.578 5.021 1.00 83.25 306 GLY A C 1
ATOM 2385 O O . GLY A 1 306 ? 5.715 -11.540 4.024 1.00 83.25 306 GLY A O 1
ATOM 2386 N N . ASN A 1 307 ? 7.656 -11.038 5.080 1.00 89.25 307 ASN A N 1
ATOM 2387 C CA . ASN A 1 307 ? 8.302 -10.449 3.925 1.00 89.25 307 ASN A CA 1
ATOM 2388 C C . ASN A 1 307 ? 8.542 -11.494 2.829 1.00 89.25 307 ASN A C 1
ATOM 2390 O O . ASN A 1 307 ? 8.930 -12.632 3.118 1.00 89.25 307 ASN A O 1
ATOM 2394 N N . CYS A 1 308 ? 8.341 -11.098 1.576 1.00 87.44 308 CYS A N 1
ATOM 2395 C CA . CYS A 1 308 ? 8.688 -11.933 0.441 1.00 87.44 308 CYS A CA 1
ATOM 2396 C C . CYS A 1 308 ? 10.194 -12.167 0.412 1.00 87.44 308 CYS A C 1
ATOM 2398 O O . CYS A 1 308 ? 10.991 -11.258 0.195 1.00 87.44 308 CYS A O 1
ATOM 2400 N N . SER A 1 309 ? 10.573 -13.416 0.658 1.00 75.38 309 SER A N 1
ATOM 2401 C CA . SER A 1 309 ? 11.945 -13.874 0.508 1.00 75.38 309 SER A CA 1
ATOM 2402 C C . SER A 1 309 ? 12.062 -14.452 -0.891 1.00 75.38 309 SER A C 1
ATOM 2404 O O . SER A 1 309 ? 11.835 -15.643 -1.097 1.00 75.38 309 SER A O 1
ATOM 2406 N N . PHE A 1 310 ? 12.352 -13.590 -1.862 1.00 68.12 310 PHE A N 1
ATOM 2407 C CA . PHE A 1 310 ? 12.737 -14.039 -3.192 1.00 68.12 310 PHE A CA 1
ATOM 2408 C C . PHE A 1 310 ? 14.032 -14.820 -3.009 1.00 68.12 310 PHE A C 1
ATOM 2410 O O . PHE A 1 310 ? 15.066 -14.238 -2.690 1.00 68.12 310 PHE A O 1
ATOM 2417 N N . GLY A 1 311 ? 13.940 -16.152 -3.044 1.00 45.81 311 GLY A N 1
ATOM 2418 C CA . GLY A 1 311 ? 15.106 -17.004 -2.860 1.00 45.81 311 GLY A CA 1
ATOM 2419 C C . GLY A 1 311 ? 16.153 -16.563 -3.864 1.00 45.81 311 GLY A C 1
ATOM 2420 O O . GLY A 1 311 ? 15.817 -16.517 -5.042 1.00 45.81 311 GLY A O 1
ATOM 2421 N N . ASP A 1 312 ? 17.345 -16.199 -3.380 1.00 40.56 312 ASP A N 1
ATOM 2422 C CA . ASP A 1 312 ? 18.444 -15.648 -4.171 1.00 40.56 312 ASP A CA 1
ATOM 2423 C C . ASP A 1 312 ? 18.532 -16.345 -5.537 1.00 40.56 312 ASP A C 1
ATOM 2425 O O . ASP A 1 312 ? 19.160 -17.400 -5.693 1.00 40.56 312 ASP A O 1
ATOM 2429 N N . ALA A 1 313 ? 17.915 -15.749 -6.557 1.00 39.28 313 ALA A N 1
ATOM 2430 C CA . ALA A 1 313 ? 18.359 -15.923 -7.920 1.00 39.28 313 ALA A CA 1
ATOM 2431 C C . ALA A 1 313 ? 19.698 -15.197 -7.919 1.00 39.28 313 ALA A C 1
ATOM 2433 O O . ALA A 1 313 ? 19.706 -13.989 -8.078 1.00 39.28 313 ALA A O 1
ATOM 2434 N N . GLY A 1 314 ? 20.755 -15.929 -7.532 1.00 47.28 314 GLY A N 1
ATOM 2435 C CA . GLY A 1 314 ? 21.998 -15.402 -6.968 1.00 47.28 314 GLY A CA 1
ATOM 2436 C C . GLY A 1 314 ? 22.264 -13.950 -7.327 1.00 47.28 314 GLY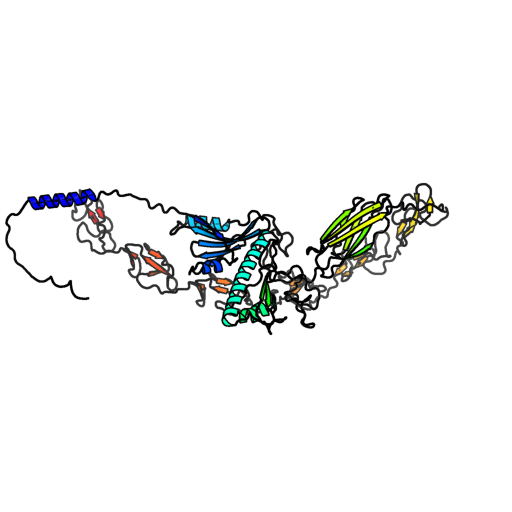 A C 1
ATOM 2437 O O . GLY A 1 314 ? 22.581 -13.698 -8.485 1.00 47.28 314 GLY A O 1
ATOM 2438 N N . ASN A 1 315 ? 22.119 -13.055 -6.341 1.00 66.50 315 ASN A N 1
ATOM 2439 C CA . ASN A 1 315 ? 22.436 -11.641 -6.492 1.00 66.50 315 ASN A CA 1
ATOM 2440 C C . ASN A 1 315 ? 23.815 -11.518 -7.152 1.00 66.50 315 ASN A C 1
ATOM 2442 O O . ASN A 1 315 ? 24.818 -12.018 -6.617 1.00 66.50 315 ASN A O 1
ATOM 2446 N N . ASN A 1 316 ? 23.856 -10.937 -8.345 1.00 67.25 316 ASN A N 1
ATOM 2447 C CA . ASN A 1 316 ? 25.095 -10.797 -9.079 1.00 67.25 316 ASN A CA 1
ATOM 2448 C C . ASN A 1 316 ? 25.712 -9.472 -8.682 1.00 67.25 316 ASN A C 1
ATOM 2450 O O . ASN A 1 316 ? 25.275 -8.429 -9.137 1.00 67.25 316 ASN A O 1
ATOM 2454 N N . SER A 1 317 ? 26.794 -9.530 -7.896 1.00 77.81 317 SER A N 1
ATOM 2455 C CA . SER A 1 317 ? 27.523 -8.321 -7.517 1.00 77.81 317 SER A CA 1
ATOM 2456 C C . SER A 1 317 ? 27.722 -7.391 -8.720 1.00 77.81 317 SER A C 1
ATOM 2458 O O . SER A 1 317 ? 28.176 -7.859 -9.778 1.00 77.81 317 SER A O 1
ATOM 2460 N N . PRO A 1 318 ? 27.491 -6.081 -8.549 1.00 82.06 318 PRO A N 1
ATOM 2461 C CA . PRO A 1 318 ? 27.612 -5.125 -9.631 1.00 82.06 318 PRO A CA 1
ATOM 2462 C C . PRO A 1 318 ? 29.026 -5.151 -10.203 1.00 82.06 318 PRO A C 1
ATOM 2464 O O . PRO A 1 318 ? 30.004 -5.441 -9.513 1.00 82.06 318 PRO A O 1
ATOM 2467 N N . GLN A 1 319 ? 29.164 -4.817 -11.478 1.00 83.56 319 GLN A N 1
ATOM 2468 C CA . GLN A 1 319 ? 30.439 -4.779 -12.182 1.00 83.56 319 GLN A CA 1
ATOM 2469 C C . GLN A 1 319 ? 30.748 -3.372 -12.672 1.00 83.56 319 GLN A C 1
ATOM 2471 O O . GLN A 1 319 ? 29.916 -2.712 -13.286 1.00 83.56 319 GLN A O 1
ATOM 2476 N N . ILE A 1 320 ? 31.984 -2.919 -12.464 1.00 85.44 320 ILE A N 1
ATOM 2477 C CA . ILE A 1 320 ? 32.476 -1.692 -13.095 1.00 85.44 320 ILE A CA 1
ATOM 2478 C C . ILE A 1 320 ? 32.827 -2.035 -14.544 1.00 85.44 320 ILE A C 1
ATOM 2480 O O . ILE A 1 320 ? 33.803 -2.739 -14.799 1.00 85.44 320 ILE A O 1
ATOM 2484 N N . VAL A 1 321 ? 32.022 -1.555 -15.489 1.00 78.12 321 VAL A N 1
ATOM 2485 C CA . VAL A 1 321 ? 32.135 -1.906 -16.916 1.00 78.12 321 VAL A CA 1
ATOM 2486 C C . VAL A 1 321 ? 32.965 -0.909 -17.711 1.00 78.12 321 VAL A C 1
ATOM 2488 O O . VAL A 1 321 ? 33.517 -1.259 -18.753 1.00 78.12 321 VAL A O 1
ATOM 2491 N N . ASN A 1 322 ? 33.090 0.328 -17.227 1.00 73.75 322 ASN A N 1
ATOM 2492 C CA . ASN A 1 322 ? 33.914 1.338 -17.875 1.00 73.75 322 ASN A CA 1
ATOM 2493 C C . ASN A 1 322 ? 34.521 2.296 -16.848 1.00 73.75 322 ASN A C 1
ATOM 2495 O O . ASN A 1 322 ? 33.823 2.859 -16.005 1.00 73.75 322 ASN A O 1
ATOM 2499 N N . SER A 1 323 ? 35.829 2.509 -16.952 1.00 77.69 323 SER A N 1
ATOM 2500 C CA . SER A 1 323 ? 36.579 3.455 -16.131 1.00 77.69 323 SER A CA 1
ATOM 2501 C C . SER A 1 323 ? 37.565 4.203 -17.021 1.00 77.69 323 SER A C 1
ATOM 2503 O O . SER A 1 323 ? 38.583 3.636 -17.421 1.00 77.69 323 SER A O 1
ATOM 2505 N N . ASN A 1 324 ? 37.270 5.465 -17.340 1.00 75.94 324 ASN A N 1
ATOM 2506 C CA . ASN A 1 324 ? 38.152 6.293 -18.160 1.00 75.94 324 ASN A CA 1
ATOM 2507 C C . ASN A 1 324 ? 38.845 7.343 -17.288 1.00 75.94 324 ASN A C 1
ATOM 2509 O O . ASN A 1 324 ? 38.295 8.414 -17.027 1.00 75.94 324 ASN A O 1
ATOM 2513 N N . PHE A 1 325 ? 40.044 6.993 -16.828 1.00 84.75 325 PHE A N 1
ATOM 2514 C CA . PHE A 1 325 ? 40.918 7.855 -16.045 1.00 84.75 325 PHE A CA 1
ATOM 2515 C C . PHE A 1 325 ? 42.172 8.155 -16.867 1.00 84.75 325 PHE A C 1
ATOM 2517 O O . PHE A 1 325 ? 43.022 7.286 -17.049 1.00 84.75 325 PHE A O 1
ATOM 2524 N N . SER A 1 326 ? 42.274 9.377 -17.382 1.00 84.75 326 SER A N 1
ATOM 2525 C CA . SER A 1 326 ? 43.484 9.887 -18.033 1.00 84.75 326 SER A CA 1
ATOM 2526 C C . SER A 1 326 ? 44.311 10.719 -17.060 1.00 84.75 326 SER A C 1
ATOM 2528 O O . SER A 1 326 ? 43.773 11.194 -16.057 1.00 84.75 326 SER A O 1
ATOM 2530 N N . ASP A 1 327 ? 45.585 10.941 -17.389 1.00 86.69 327 ASP A N 1
ATOM 2531 C CA . ASP A 1 327 ? 46.440 11.897 -16.682 1.00 86.69 327 ASP A CA 1
ATOM 2532 C C . ASP A 1 327 ? 45.780 13.283 -16.619 1.00 86.69 327 ASP A C 1
ATOM 2534 O O . ASP A 1 327 ? 45.040 13.692 -17.521 1.00 86.69 327 ASP A O 1
ATOM 2538 N N . ALA A 1 328 ? 46.034 13.991 -15.521 1.00 85.75 328 ALA A N 1
ATOM 2539 C CA . ALA A 1 328 ? 45.479 15.306 -15.251 1.00 85.75 328 ALA A CA 1
ATOM 2540 C C . ALA A 1 328 ? 46.542 16.384 -15.479 1.00 85.75 328 ALA A C 1
ATOM 2542 O O . ALA A 1 328 ? 47.686 16.235 -15.052 1.00 85.75 328 ALA A O 1
ATOM 2543 N N . CYS A 1 329 ? 46.162 17.488 -16.118 1.00 83.75 329 CYS A N 1
ATOM 2544 C CA . CYS A 1 329 ? 47.058 18.623 -16.298 1.00 83.75 329 CYS A CA 1
ATOM 2545 C C . CYS A 1 329 ? 47.069 19.514 -15.060 1.00 83.75 329 CYS A C 1
ATOM 2547 O O . CYS A 1 329 ? 46.013 19.884 -14.547 1.00 83.75 329 CYS A O 1
ATOM 2549 N N . GLN A 1 330 ? 48.268 19.873 -14.596 1.00 85.25 330 GLN A N 1
ATOM 2550 C CA . GLN A 1 330 ? 48.430 20.732 -13.429 1.00 85.25 330 GLN A CA 1
ATOM 2551 C C . GLN A 1 330 ? 47.625 22.030 -13.570 1.00 85.25 330 GLN A C 1
ATOM 2553 O O . GLN A 1 330 ? 47.780 22.766 -14.541 1.00 85.25 330 GLN A O 1
ATOM 2558 N N . GLY A 1 331 ? 46.826 22.342 -12.550 1.00 79.88 331 GLY A N 1
ATOM 2559 C CA . GLY A 1 331 ? 46.069 23.592 -12.471 1.00 79.88 331 GLY A CA 1
ATOM 2560 C C . GLY A 1 331 ? 44.702 23.545 -13.153 1.00 79.88 331 GLY A C 1
ATOM 2561 O O . GLY A 1 331 ? 43.831 24.321 -12.765 1.00 79.88 331 GLY A O 1
ATOM 2562 N N . GLU A 1 332 ? 44.479 22.602 -14.070 1.00 83.69 332 GLU A N 1
ATOM 2563 C CA . GLU A 1 332 ? 43.241 22.484 -14.843 1.00 83.69 332 GLU A CA 1
ATOM 2564 C C . GLU A 1 332 ? 42.161 21.656 -14.117 1.00 83.69 332 GLU A C 1
ATOM 2566 O O . GLU A 1 332 ? 42.491 20.775 -13.308 1.00 83.69 332 GLU A O 1
ATOM 2571 N N . PRO A 1 333 ? 40.864 21.899 -14.402 1.00 87.19 333 PRO A N 1
ATOM 2572 C CA . PRO A 1 333 ? 39.776 21.068 -13.904 1.00 87.19 333 PRO A CA 1
ATOM 2573 C C . PRO A 1 333 ? 39.879 19.636 -14.432 1.00 87.19 333 PRO A C 1
ATOM 2575 O O . PRO A 1 333 ? 40.001 19.399 -15.636 1.00 87.19 333 PRO A O 1
ATOM 2578 N N . TYR A 1 334 ? 39.761 18.663 -13.534 1.00 90.25 334 TYR A N 1
ATOM 2579 C CA . TYR A 1 334 ? 39.786 17.251 -13.890 1.00 90.25 334 TYR A CA 1
ATOM 2580 C C . TYR A 1 334 ? 38.371 16.701 -14.055 1.00 90.25 334 TYR A C 1
ATOM 2582 O O . TYR A 1 334 ? 37.517 16.923 -13.196 1.00 90.25 334 TYR A O 1
ATOM 2590 N N . ASN A 1 335 ? 38.138 15.954 -15.138 1.00 89.00 335 ASN A N 1
ATOM 2591 C CA . ASN A 1 335 ? 36.874 15.277 -15.416 1.00 89.00 335 ASN A CA 1
ATOM 2592 C C . ASN A 1 335 ? 37.142 13.831 -15.841 1.00 89.00 335 ASN A C 1
ATOM 2594 O O . ASN A 1 335 ? 37.811 13.595 -16.845 1.00 89.00 335 ASN A O 1
ATOM 2598 N N . ALA A 1 336 ? 36.565 12.878 -15.116 1.00 86.38 336 ALA A N 1
ATOM 2599 C CA . ALA A 1 336 ? 36.579 11.460 -15.462 1.00 86.38 336 ALA A CA 1
ATOM 2600 C C . ALA A 1 336 ? 35.180 10.854 -15.313 1.00 86.38 336 ALA A C 1
ATOM 2602 O O . ALA A 1 336 ? 34.322 11.397 -14.613 1.00 86.38 336 ALA A O 1
ATOM 2603 N N . TYR A 1 337 ? 34.949 9.722 -15.976 1.00 88.06 337 TYR A N 1
ATOM 2604 C CA . TYR A 1 337 ? 33.665 9.025 -15.942 1.00 88.06 337 TYR A CA 1
ATOM 2605 C C . TYR A 1 337 ? 33.851 7.573 -15.534 1.00 88.06 337 TYR A C 1
ATOM 2607 O O . TYR A 1 337 ? 34.780 6.899 -15.989 1.00 88.06 337 TYR A O 1
ATOM 2615 N N . ILE A 1 338 ? 32.918 7.105 -14.714 1.00 87.56 338 ILE A N 1
ATOM 2616 C CA . ILE A 1 338 ? 32.810 5.708 -14.318 1.00 87.56 338 ILE A CA 1
ATOM 2617 C C . ILE A 1 338 ? 31.388 5.213 -14.549 1.00 87.56 338 ILE A C 1
ATOM 2619 O O . ILE A 1 338 ? 30.425 5.954 -14.347 1.00 87.56 338 ILE A O 1
ATOM 2623 N N . GLU A 1 339 ? 31.277 3.968 -14.988 1.00 87.38 339 GLU A N 1
ATOM 2624 C CA . GLU A 1 339 ? 30.015 3.299 -15.269 1.00 87.38 339 GLU A CA 1
ATOM 2625 C C . GLU A 1 339 ? 30.030 1.896 -14.675 1.00 87.38 339 GLU A C 1
ATOM 2627 O O . GLU A 1 339 ? 31.036 1.180 -14.761 1.00 87.38 339 GLU A O 1
ATOM 2632 N N . ALA A 1 340 ? 28.909 1.518 -14.075 1.00 83.06 340 ALA A N 1
ATOM 2633 C CA . ALA A 1 340 ? 28.700 0.187 -13.542 1.00 83.06 340 ALA A CA 1
ATOM 2634 C C . ALA A 1 340 ? 27.434 -0.437 -14.118 1.00 83.06 340 ALA A C 1
ATOM 2636 O O . ALA A 1 340 ? 26.516 0.254 -14.552 1.00 83.06 340 ALA A O 1
ATOM 2637 N N . TYR A 1 341 ? 27.421 -1.756 -14.144 1.00 82.31 341 TYR A N 1
ATOM 2638 C CA . TYR A 1 341 ? 26.332 -2.569 -14.638 1.00 82.31 341 TYR A CA 1
ATOM 2639 C C . TYR A 1 341 ? 26.044 -3.655 -13.620 1.00 82.31 341 TYR A C 1
ATOM 2641 O O . TYR A 1 341 ? 26.963 -4.215 -13.027 1.00 82.31 341 TYR A O 1
ATOM 2649 N N . ASP A 1 342 ? 24.772 -3.948 -13.461 1.00 74.81 342 ASP A N 1
ATOM 2650 C CA . ASP A 1 342 ? 24.270 -4.978 -12.582 1.00 74.81 342 ASP A CA 1
ATOM 2651 C C . ASP A 1 342 ? 23.420 -5.923 -13.429 1.00 74.81 342 ASP A C 1
ATOM 2653 O O . ASP A 1 342 ? 22.618 -5.460 -14.249 1.00 74.81 342 ASP A O 1
ATOM 2657 N N . ALA A 1 343 ? 23.679 -7.228 -13.339 1.00 63.72 343 ALA A N 1
ATOM 2658 C CA . ALA A 1 343 ? 23.085 -8.199 -14.262 1.00 63.72 343 ALA A CA 1
ATOM 2659 C C . ALA A 1 343 ? 21.584 -8.402 -13.989 1.00 63.72 343 ALA A C 1
ATOM 2661 O O . ALA A 1 343 ? 20.815 -8.705 -14.903 1.00 63.72 343 ALA A O 1
ATOM 2662 N N . ASP A 1 344 ? 21.200 -8.181 -12.740 1.00 66.44 344 ASP A N 1
ATOM 2663 C CA . ASP A 1 344 ? 19.875 -8.205 -12.133 1.00 66.44 344 ASP A CA 1
ATOM 2664 C C . ASP A 1 344 ? 19.180 -6.843 -12.263 1.00 66.44 344 ASP A C 1
ATOM 2666 O O . ASP A 1 344 ? 17.965 -6.747 -12.097 1.00 66.44 344 ASP A O 1
ATOM 2670 N N . SER A 1 345 ? 19.939 -5.806 -12.637 1.00 66.38 345 SER A N 1
ATOM 2671 C CA . SER A 1 345 ? 19.510 -4.407 -12.728 1.00 66.38 345 SER A CA 1
ATOM 2672 C C . SER A 1 345 ? 19.086 -3.812 -11.382 1.00 66.38 345 SER A C 1
ATOM 2674 O O . SER A 1 345 ? 18.191 -2.963 -11.328 1.00 66.38 345 SER A O 1
ATOM 2676 N N . ASP A 1 346 ? 19.760 -4.214 -10.306 1.00 72.75 346 ASP A N 1
ATOM 2677 C CA . ASP A 1 346 ? 19.555 -3.664 -8.974 1.00 72.75 346 ASP A CA 1
ATOM 2678 C C . ASP A 1 346 ? 19.989 -2.182 -8.878 1.00 72.75 346 ASP A C 1
ATOM 2680 O O . ASP A 1 346 ? 20.969 -1.755 -9.507 1.00 72.75 346 ASP A O 1
ATOM 2684 N N . PRO A 1 347 ? 19.276 -1.345 -8.094 1.00 74.12 347 PRO A N 1
ATOM 2685 C CA . PRO A 1 347 ? 19.656 0.049 -7.883 1.00 74.12 347 PRO A CA 1
ATOM 2686 C C . PRO A 1 347 ? 21.032 0.195 -7.217 1.00 74.12 347 PRO A C 1
ATOM 2688 O O . PRO A 1 347 ? 21.261 -0.234 -6.088 1.00 74.12 347 PRO A O 1
ATOM 2691 N N . LEU A 1 348 ? 21.952 0.890 -7.889 1.00 80.12 348 LEU A N 1
ATOM 2692 C CA . LEU A 1 348 ? 23.331 1.022 -7.419 1.00 80.12 348 LEU A CA 1
ATOM 2693 C C . LEU A 1 348 ? 23.534 2.219 -6.489 1.00 80.12 348 LEU A C 1
ATOM 2695 O O . LEU A 1 348 ? 23.362 3.380 -6.872 1.00 80.12 348 LEU A O 1
ATOM 2699 N N . SER A 1 349 ? 24.015 1.931 -5.283 1.00 85.06 349 SER A N 1
ATOM 2700 C CA . SER A 1 349 ? 24.496 2.907 -4.308 1.00 85.06 349 SER A CA 1
ATOM 2701 C C . SER A 1 349 ? 25.998 3.124 -4.449 1.00 85.06 349 SER A C 1
ATOM 2703 O O . SER A 1 349 ? 26.766 2.170 -4.551 1.00 85.06 349 SER A O 1
ATOM 2705 N N . TRP A 1 350 ? 26.435 4.384 -4.418 1.00 89.81 350 TRP A N 1
ATOM 2706 C CA . TRP A 1 350 ? 27.820 4.772 -4.691 1.00 89.81 350 TRP A CA 1
ATOM 2707 C C . TRP A 1 350 ? 28.441 5.467 -3.485 1.00 89.81 350 TRP A C 1
ATOM 2709 O O . TRP A 1 350 ? 27.861 6.384 -2.908 1.00 89.81 350 TRP A O 1
ATOM 2719 N N . SER A 1 351 ? 29.665 5.077 -3.149 1.00 89.38 351 SER A N 1
ATOM 2720 C CA . SER A 1 351 ? 30.522 5.785 -2.205 1.00 89.38 351 SER A CA 1
ATOM 2721 C C . SER A 1 351 ? 31.843 6.131 -2.877 1.00 89.38 351 SER A C 1
ATOM 2723 O O . SER A 1 351 ? 32.401 5.347 -3.650 1.00 89.38 351 SER A O 1
ATOM 2725 N N . PHE A 1 352 ? 32.340 7.326 -2.580 1.00 93.31 352 PHE A N 1
ATOM 2726 C CA . PHE A 1 352 ? 33.555 7.861 -3.168 1.00 93.31 352 PHE A CA 1
ATOM 2727 C C . PHE A 1 352 ? 34.448 8.443 -2.083 1.00 93.31 352 PHE A C 1
ATOM 2729 O O . PHE A 1 352 ? 33.994 9.198 -1.224 1.00 93.31 352 PHE A O 1
ATOM 2736 N N . SER A 1 353 ? 35.735 8.133 -2.167 1.00 90.75 353 SER A N 1
ATOM 2737 C CA . SER A 1 353 ? 36.774 8.840 -1.430 1.00 90.75 353 SER A CA 1
ATOM 2738 C C . SER A 1 353 ? 37.949 9.104 -2.361 1.00 90.75 353 SER A C 1
ATOM 2740 O O . SER A 1 353 ? 38.303 8.260 -3.184 1.00 90.75 353 SER A O 1
ATOM 2742 N N . GLY A 1 354 ? 38.529 10.297 -2.282 1.00 85.00 354 GLY A N 1
ATOM 2743 C CA . GLY A 1 354 ? 39.456 10.750 -3.305 1.00 85.00 354 GLY A CA 1
ATOM 2744 C C . GLY A 1 354 ? 40.447 11.797 -2.840 1.00 85.00 354 GLY A C 1
ATOM 2745 O O . GLY A 1 354 ? 40.221 12.523 -1.874 1.00 85.00 354 GLY A O 1
ATOM 2746 N N . SER A 1 355 ? 41.554 11.875 -3.571 1.00 85.25 355 SER A N 1
ATOM 2747 C CA . SER A 1 355 ? 42.543 12.945 -3.449 1.00 85.25 355 SER A CA 1
ATOM 2748 C C . SER A 1 355 ? 42.062 14.227 -4.154 1.00 85.25 355 SER A C 1
ATOM 2750 O O . SER A 1 355 ? 41.003 14.253 -4.776 1.00 85.25 355 SER A O 1
ATOM 2752 N N . TRP A 1 356 ? 42.838 15.311 -4.057 1.00 86.50 356 TRP A N 1
ATOM 2753 C CA . TRP A 1 356 ? 42.639 16.558 -4.827 1.00 86.50 356 TRP A CA 1
ATOM 2754 C C . TRP A 1 356 ? 41.325 17.315 -4.567 1.00 86.50 356 TRP A C 1
ATOM 2756 O O . TRP A 1 356 ? 40.972 18.212 -5.326 1.00 86.50 356 TRP A O 1
ATOM 2766 N N . GLY A 1 357 ? 40.596 16.971 -3.499 1.00 85.94 357 GLY A N 1
ATOM 2767 C CA . GLY A 1 357 ? 39.267 17.536 -3.246 1.00 85.94 357 GLY A CA 1
ATOM 2768 C C . GLY A 1 357 ? 38.250 17.161 -4.326 1.00 85.94 357 GLY A C 1
ATOM 2769 O O . GLY A 1 357 ? 37.288 17.896 -4.534 1.00 85.94 357 GLY A O 1
ATOM 2770 N N . ALA A 1 358 ? 38.486 16.053 -5.037 1.00 88.56 358 ALA A N 1
ATOM 2771 C CA . ALA A 1 358 ? 37.563 15.554 -6.038 1.00 88.56 358 ALA A CA 1
ATOM 2772 C C . ALA A 1 358 ? 36.217 15.181 -5.398 1.00 88.56 358 ALA A C 1
ATOM 2774 O O . ALA A 1 358 ? 36.158 14.750 -4.245 1.00 88.56 358 ALA A O 1
ATOM 2775 N N . VAL A 1 359 ? 35.145 15.319 -6.168 1.00 90.00 359 VAL A N 1
ATOM 2776 C CA . VAL A 1 359 ? 33.787 14.917 -5.805 1.00 90.00 359 VAL A CA 1
ATOM 2777 C C . VAL A 1 359 ? 33.214 14.008 -6.883 1.00 90.00 359 VAL A C 1
ATOM 2779 O O . VAL A 1 359 ? 33.600 14.078 -8.051 1.00 90.00 359 VAL A O 1
ATOM 2782 N N . MET A 1 360 ? 32.287 13.145 -6.477 1.00 91.75 360 MET A N 1
ATOM 2783 C CA . MET A 1 360 ? 31.495 12.335 -7.392 1.00 91.75 360 MET A CA 1
ATOM 2784 C C . MET A 1 360 ? 30.124 12.984 -7.568 1.00 91.75 360 MET A C 1
ATOM 2786 O O . MET A 1 360 ? 29.428 13.251 -6.591 1.00 91.75 360 MET A O 1
ATOM 2790 N N . GLU A 1 361 ? 29.739 13.227 -8.813 1.00 88.88 361 GLU A N 1
ATOM 2791 C CA . GLU A 1 361 ? 28.503 13.907 -9.182 1.00 88.88 361 GLU A CA 1
ATOM 2792 C C . GLU A 1 361 ? 27.590 12.993 -10.003 1.00 88.88 361 GLU A C 1
ATOM 2794 O O . GLU A 1 361 ? 28.037 12.166 -10.808 1.00 88.88 361 GLU A O 1
ATOM 2799 N N . ASN A 1 362 ? 26.283 13.167 -9.805 1.00 83.31 362 ASN A N 1
ATOM 2800 C CA . ASN A 1 362 ? 25.250 12.448 -10.540 1.00 83.31 362 ASN A CA 1
ATOM 2801 C C . ASN A 1 362 ? 25.086 13.003 -11.959 1.00 83.31 362 ASN A C 1
ATOM 2803 O O . ASN A 1 362 ? 25.137 14.213 -12.173 1.00 83.31 362 ASN A O 1
ATOM 2807 N N . ILE A 1 363 ? 24.813 12.113 -12.914 1.00 77.94 363 ILE A N 1
ATOM 2808 C CA . ILE A 1 363 ? 24.454 12.474 -14.286 1.00 77.94 363 ILE A CA 1
ATOM 2809 C C . ILE A 1 363 ? 22.950 12.197 -14.457 1.00 77.94 363 ILE A C 1
ATOM 2811 O O . ILE A 1 363 ? 22.566 11.028 -14.462 1.00 77.94 363 ILE A O 1
ATOM 2815 N N . PRO A 1 364 ? 22.084 13.224 -14.590 1.00 65.06 364 PRO A N 1
ATOM 2816 C CA . PRO A 1 364 ? 20.623 13.063 -14.526 1.00 65.06 364 PRO A CA 1
ATOM 2817 C C . PRO A 1 364 ? 20.023 12.056 -15.515 1.00 65.06 364 PRO A C 1
ATOM 2819 O O . PRO A 1 364 ? 19.012 11.435 -15.216 1.00 65.06 364 PRO A O 1
ATOM 2822 N N . SER A 1 365 ? 20.646 11.874 -16.681 1.00 69.00 365 SER A N 1
ATOM 2823 C CA . SER A 1 365 ? 20.169 10.952 -17.722 1.00 69.00 365 SER A CA 1
ATOM 2824 C C . SER A 1 365 ? 20.770 9.544 -17.638 1.00 69.00 365 SER A C 1
ATOM 2826 O O . SER A 1 365 ? 20.393 8.688 -18.430 1.00 69.00 365 SER A O 1
ATOM 2828 N N . PHE A 1 366 ? 21.719 9.299 -16.725 1.00 70.06 366 PHE A N 1
ATOM 2829 C CA . PHE A 1 366 ? 22.468 8.042 -16.640 1.00 70.06 366 PHE A CA 1
ATOM 2830 C C . PHE A 1 366 ? 22.746 7.681 -15.169 1.00 70.06 366 PHE A C 1
ATOM 2832 O O . PHE A 1 366 ? 23.837 7.957 -14.669 1.00 70.06 366 PHE A O 1
ATOM 2839 N N . PRO A 1 367 ? 21.787 7.070 -14.448 1.00 71.81 367 PRO A N 1
ATOM 2840 C CA . PRO A 1 367 ? 21.915 6.806 -13.009 1.00 71.81 367 PRO A CA 1
ATOM 2841 C C . PRO A 1 367 ? 23.113 5.909 -12.656 1.00 71.81 367 PRO A C 1
ATOM 2843 O O . PRO A 1 367 ? 23.771 6.148 -11.637 1.00 71.81 367 PRO A O 1
ATOM 2846 N N . ASN A 1 368 ? 23.457 4.973 -13.549 1.00 81.88 368 ASN A N 1
ATOM 2847 C CA . ASN A 1 368 ? 24.570 4.027 -13.409 1.00 81.88 368 ASN A CA 1
ATOM 2848 C C . ASN A 1 368 ? 25.922 4.576 -13.902 1.00 81.88 368 ASN A C 1
ATOM 2850 O O . ASN A 1 368 ? 26.920 3.853 -13.936 1.00 81.88 368 ASN A O 1
ATOM 2854 N N . LYS A 1 369 ? 25.970 5.866 -14.257 1.00 86.88 369 LYS A N 1
ATOM 2855 C CA . LYS A 1 369 ? 27.177 6.572 -14.684 1.00 86.88 369 LYS A CA 1
ATOM 2856 C C . LYS A 1 369 ? 27.410 7.801 -13.813 1.00 86.88 369 LYS A C 1
ATOM 2858 O O . LYS A 1 369 ? 26.529 8.644 -13.654 1.00 86.88 369 LYS A O 1
ATOM 2863 N N . LYS A 1 370 ? 28.617 7.937 -13.269 1.00 89.69 370 LYS A N 1
ATOM 2864 C CA . LYS A 1 370 ? 28.997 9.065 -12.404 1.00 89.69 370 LYS A CA 1
ATOM 2865 C C . LYS A 1 370 ? 30.134 9.873 -13.016 1.00 89.69 370 LYS A C 1
ATOM 2867 O O . LYS A 1 370 ? 31.000 9.324 -13.704 1.00 89.69 370 LYS A O 1
ATOM 2872 N N . ARG A 1 371 ? 30.135 11.184 -12.750 1.00 91.62 371 ARG A N 1
ATOM 2873 C CA . ARG A 1 371 ? 31.241 12.088 -13.091 1.00 91.62 371 ARG A CA 1
ATOM 2874 C C . ARG A 1 371 ? 32.123 12.280 -11.865 1.00 91.62 371 ARG A C 1
ATOM 2876 O O . ARG A 1 371 ? 31.623 12.621 -10.800 1.00 91.62 371 ARG A O 1
ATOM 2883 N N . ILE A 1 372 ? 33.426 12.089 -12.020 1.00 90.94 372 ILE A N 1
ATOM 2884 C CA . ILE A 1 372 ? 34.422 12.452 -11.013 1.00 90.94 372 ILE A CA 1
ATOM 2885 C C . ILE A 1 372 ? 35.006 13.788 -11.436 1.00 90.94 372 ILE A C 1
ATOM 2887 O O . ILE A 1 372 ? 35.576 13.903 -12.522 1.00 90.94 372 ILE A O 1
ATOM 2891 N N . TYR A 1 373 ? 34.831 14.789 -10.584 1.00 91.06 373 TYR A N 1
ATOM 2892 C CA . TYR A 1 373 ? 35.214 16.162 -10.861 1.00 91.06 373 TYR A CA 1
ATOM 2893 C C . TYR A 1 373 ? 36.152 16.689 -9.780 1.00 91.06 373 TYR A C 1
ATOM 2895 O O . TYR A 1 373 ? 35.870 16.554 -8.592 1.00 91.06 373 TYR A O 1
ATOM 2903 N N . ALA A 1 374 ? 37.249 17.327 -10.185 1.00 89.69 374 ALA A N 1
ATOM 2904 C CA . ALA A 1 374 ? 38.075 18.138 -9.295 1.00 89.69 374 ALA A CA 1
ATOM 2905 C C . ALA A 1 374 ? 38.279 19.518 -9.919 1.00 89.69 374 ALA A C 1
ATOM 2907 O O . ALA A 1 374 ? 38.595 19.624 -11.102 1.00 89.69 374 ALA A O 1
ATOM 2908 N N . ALA A 1 375 ? 38.139 20.576 -9.120 1.00 86.75 375 ALA A N 1
ATOM 2909 C CA . ALA A 1 375 ? 38.265 21.946 -9.616 1.00 86.75 375 ALA A CA 1
ATOM 2910 C C . ALA A 1 375 ? 39.682 22.284 -10.118 1.00 86.75 375 ALA A C 1
ATOM 2912 O O . ALA A 1 375 ? 39.830 23.163 -10.961 1.00 86.75 375 ALA A O 1
ATOM 2913 N N . SER A 1 376 ? 40.714 21.607 -9.600 1.00 85.94 376 SER A N 1
ATOM 2914 C CA . SER A 1 376 ? 42.102 21.764 -10.042 1.00 85.94 376 SER A CA 1
ATOM 2915 C C . SER A 1 376 ? 42.942 20.540 -9.660 1.00 85.94 376 SER A C 1
ATOM 2917 O O . SER A 1 376 ? 42.873 20.087 -8.514 1.00 85.94 376 SER A O 1
ATOM 2919 N N . ALA A 1 377 ? 43.737 20.007 -10.593 1.00 85.44 377 ALA A N 1
ATOM 2920 C CA . ALA A 1 377 ? 44.631 18.873 -10.346 1.00 85.44 377 ALA A CA 1
ATOM 2921 C C . ALA A 1 377 ? 46.052 19.319 -9.907 1.00 85.44 377 ALA A C 1
ATOM 2923 O O . ALA A 1 377 ? 46.710 20.076 -10.626 1.00 85.44 377 ALA A O 1
ATOM 2924 N N . PRO A 1 378 ? 46.570 18.867 -8.746 1.00 85.88 378 PRO A N 1
ATOM 2925 C CA . PRO A 1 378 ? 47.967 19.051 -8.330 1.00 85.88 378 PRO A CA 1
ATOM 2926 C C . PRO A 1 378 ? 48.946 18.131 -9.076 1.00 85.88 378 PRO A C 1
ATOM 2928 O O . PRO A 1 378 ? 48.549 17.079 -9.562 1.00 85.88 378 PRO A O 1
ATOM 2931 N N . ILE A 1 379 ? 50.246 18.464 -9.071 1.00 84.31 379 ILE A N 1
ATOM 2932 C CA . ILE A 1 379 ? 51.307 17.537 -9.512 1.00 84.31 379 ILE A CA 1
ATOM 2933 C C . ILE A 1 379 ? 51.396 16.340 -8.555 1.00 84.31 379 ILE A C 1
ATOM 2935 O O . ILE A 1 379 ? 51.415 16.514 -7.333 1.00 84.31 379 ILE A O 1
ATOM 2939 N N . GLY A 1 380 ? 51.552 15.140 -9.115 1.00 86.06 380 GLY A N 1
ATOM 2940 C CA . GLY A 1 380 ? 51.763 13.894 -8.376 1.00 86.06 380 GLY A CA 1
ATOM 2941 C C . GLY A 1 380 ? 50.585 12.931 -8.486 1.00 86.06 380 GLY A C 1
ATOM 2942 O O . GLY A 1 380 ? 49.659 13.152 -9.253 1.00 86.06 380 GLY A O 1
ATOM 2943 N N . ILE A 1 381 ? 50.620 11.831 -7.732 1.00 87.56 381 ILE A N 1
ATOM 2944 C CA . ILE A 1 381 ? 49.603 10.775 -7.839 1.00 87.56 381 ILE A CA 1
ATOM 2945 C C . ILE A 1 381 ? 48.386 11.118 -6.973 1.00 87.56 381 ILE A C 1
ATOM 2947 O O . ILE A 1 381 ? 48.508 11.293 -5.760 1.00 87.56 381 ILE A O 1
ATOM 2951 N N . GLY A 1 382 ? 47.210 11.168 -7.594 1.00 88.62 382 GLY A N 1
ATOM 2952 C CA . GLY A 1 382 ? 45.914 11.205 -6.926 1.00 88.62 382 GLY A CA 1
ATOM 2953 C C . GLY A 1 382 ? 45.317 9.809 -6.862 1.00 88.62 382 GLY A C 1
ATOM 2954 O O . GLY A 1 382 ? 45.237 9.131 -7.882 1.00 88.62 382 GLY A O 1
ATOM 2955 N N . ASN A 1 383 ? 44.896 9.380 -5.674 1.00 90.75 383 ASN A N 1
ATOM 2956 C CA . ASN A 1 383 ? 44.226 8.095 -5.487 1.00 90.75 383 ASN A CA 1
ATOM 2957 C C . ASN A 1 383 ? 42.733 8.304 -5.238 1.00 90.75 383 ASN A C 1
ATOM 2959 O O . ASN A 1 383 ? 42.352 9.166 -4.438 1.00 90.75 383 ASN A O 1
ATOM 2963 N N . PHE A 1 384 ? 41.920 7.490 -5.903 1.00 91.12 384 PHE A N 1
ATOM 2964 C CA . PHE A 1 384 ? 40.466 7.478 -5.822 1.00 91.12 384 PHE A CA 1
ATOM 2965 C C . PHE A 1 384 ? 39.986 6.065 -5.521 1.00 91.12 384 PHE A C 1
ATOM 2967 O O . PHE A 1 384 ? 40.327 5.127 -6.240 1.00 91.12 384 PHE A O 1
ATOM 2974 N N . GLN A 1 385 ? 39.185 5.921 -4.474 1.00 92.31 385 GLN A N 1
ATOM 2975 C CA . GLN A 1 385 ? 38.509 4.679 -4.137 1.00 92.31 385 GLN A CA 1
ATOM 2976 C C . GLN A 1 385 ? 37.009 4.855 -4.343 1.00 92.31 385 GLN A C 1
ATOM 2978 O O . GLN A 1 385 ? 36.396 5.796 -3.830 1.00 92.31 385 GLN A O 1
ATOM 2983 N N . ILE A 1 386 ? 36.432 3.920 -5.087 1.00 92.38 386 ILE A N 1
ATOM 2984 C CA . ILE A 1 386 ? 35.013 3.878 -5.417 1.00 92.38 386 ILE A CA 1
ATOM 2985 C C . ILE A 1 386 ? 34.472 2.553 -4.914 1.00 92.38 386 ILE A C 1
ATOM 2987 O O . ILE A 1 386 ? 35.031 1.510 -5.252 1.00 92.38 386 ILE A O 1
ATOM 2991 N N . ASN A 1 387 ? 33.395 2.591 -4.132 1.00 90.62 387 ASN A N 1
ATOM 2992 C CA . ASN A 1 387 ? 32.664 1.385 -3.752 1.00 90.62 387 ASN A CA 1
ATOM 2993 C C . ASN A 1 387 ? 31.205 1.516 -4.176 1.00 90.62 387 ASN A C 1
ATOM 2995 O O . ASN A 1 387 ? 30.582 2.556 -3.951 1.00 90.62 387 ASN A O 1
ATOM 2999 N N . ILE A 1 388 ? 30.693 0.448 -4.769 1.00 89.62 388 ILE A N 1
ATOM 3000 C CA . ILE A 1 388 ? 29.360 0.321 -5.338 1.00 89.62 388 ILE A CA 1
ATOM 3001 C C . ILE A 1 388 ? 28.684 -0.840 -4.623 1.00 89.62 388 ILE A C 1
ATOM 3003 O O . ILE A 1 388 ? 29.287 -1.902 -4.475 1.00 89.62 388 ILE A O 1
ATOM 3007 N N . SER A 1 389 ? 27.461 -0.621 -4.167 1.00 83.12 389 SER A N 1
ATOM 3008 C CA . SER A 1 389 ? 26.635 -1.609 -3.478 1.00 83.12 389 SER A CA 1
ATOM 3009 C C . SER A 1 389 ? 25.300 -1.704 -4.198 1.00 83.12 389 SER A C 1
ATOM 3011 O O . SER A 1 389 ? 24.702 -0.668 -4.484 1.00 83.12 389 SER A O 1
ATOM 3013 N N . ASP A 1 390 ? 24.830 -2.917 -4.449 1.00 72.75 390 ASP A N 1
ATOM 3014 C CA . ASP A 1 390 ? 23.503 -3.187 -5.031 1.00 72.75 390 ASP A CA 1
ATOM 3015 C C . ASP A 1 390 ? 22.366 -3.125 -3.990 1.00 72.75 390 ASP A C 1
ATOM 3017 O O . ASP A 1 390 ? 21.191 -3.228 -4.317 1.00 72.75 390 ASP A O 1
ATOM 3021 N N . GLY A 1 391 ? 22.706 -2.970 -2.703 1.00 65.50 391 GLY A N 1
ATOM 3022 C CA . GLY A 1 391 ? 21.724 -2.940 -1.610 1.00 65.50 391 GLY A CA 1
ATOM 3023 C C . GLY A 1 391 ? 21.142 -4.315 -1.260 1.00 65.50 391 GLY A C 1
ATOM 3024 O O . GLY A 1 391 ? 20.359 -4.418 -0.319 1.00 65.50 391 GLY A O 1
ATOM 3025 N N . ARG A 1 392 ? 21.579 -5.370 -1.956 1.00 53.56 392 ARG A N 1
ATOM 3026 C CA . ARG A 1 392 ? 21.194 -6.778 -1.787 1.00 53.56 392 ARG A CA 1
ATOM 3027 C C . ARG A 1 392 ? 22.371 -7.672 -1.383 1.00 53.56 392 ARG A C 1
ATOM 3029 O O . ARG A 1 392 ? 22.282 -8.897 -1.405 1.00 53.56 392 ARG A O 1
ATOM 3036 N N . GLY A 1 393 ? 23.479 -7.064 -0.956 1.00 59.72 393 GLY A N 1
ATOM 3037 C CA . GLY A 1 393 ? 24.634 -7.743 -0.361 1.00 59.72 393 GLY A CA 1
ATOM 3038 C C . GLY A 1 393 ? 25.800 -8.003 -1.319 1.00 59.72 393 GLY A C 1
ATOM 3039 O O . GLY A 1 393 ? 26.843 -8.485 -0.870 1.00 59.72 393 GLY A O 1
ATOM 3040 N N . GLY A 1 394 ? 25.669 -7.649 -2.596 1.00 69.38 394 GLY A N 1
ATOM 3041 C CA . GLY A 1 394 ? 26.750 -7.661 -3.571 1.00 69.38 394 GLY A CA 1
ATOM 3042 C C . GLY A 1 394 ? 27.388 -6.277 -3.691 1.00 69.38 394 GLY A C 1
ATOM 3043 O O . GLY A 1 394 ? 26.821 -5.225 -3.375 1.00 69.38 394 GLY A O 1
ATOM 3044 N N . SER A 1 395 ? 28.669 -6.269 -4.049 1.00 84.19 395 SER A N 1
ATOM 3045 C CA . SER A 1 395 ? 29.432 -5.027 -4.139 1.00 84.19 395 SER A CA 1
ATOM 3046 C C . SER A 1 395 ? 30.579 -5.127 -5.129 1.00 84.19 395 SER A C 1
ATOM 3048 O O . SER A 1 395 ? 31.154 -6.196 -5.345 1.00 84.19 395 SER A O 1
ATOM 3050 N N . ALA A 1 396 ? 30.950 -3.978 -5.685 1.00 86.88 396 ALA A N 1
ATOM 3051 C CA . ALA A 1 396 ? 32.184 -3.793 -6.429 1.00 86.88 396 ALA A CA 1
ATOM 3052 C C . ALA A 1 396 ? 32.978 -2.630 -5.854 1.00 86.88 396 ALA A C 1
ATOM 3054 O O . ALA A 1 396 ? 32.435 -1.583 -5.506 1.00 86.88 396 ALA A O 1
ATOM 3055 N N . SER A 1 397 ? 34.295 -2.795 -5.805 1.00 90.44 397 SER A N 1
ATOM 3056 C CA . SER A 1 397 ? 35.213 -1.739 -5.393 1.00 90.44 397 SER A CA 1
ATOM 3057 C C . SER A 1 397 ? 36.349 -1.598 -6.394 1.00 90.44 397 SER A C 1
ATOM 3059 O O . SER A 1 397 ? 36.907 -2.603 -6.837 1.00 90.44 397 SER A O 1
ATOM 3061 N N . GLY A 1 398 ? 36.732 -0.362 -6.698 1.00 88.88 398 GLY A N 1
ATOM 3062 C CA . GLY A 1 398 ? 37.869 -0.046 -7.556 1.00 88.88 398 GLY A CA 1
ATOM 3063 C C . GLY A 1 398 ? 38.762 1.019 -6.929 1.00 88.88 398 GLY A C 1
ATOM 3064 O O . GLY A 1 398 ? 38.268 2.014 -6.395 1.00 88.88 398 GLY A O 1
ATOM 3065 N N . ASN A 1 399 ? 40.077 0.809 -7.018 1.00 91.56 399 ASN A N 1
ATOM 3066 C CA . ASN A 1 399 ? 41.094 1.791 -6.653 1.00 91.56 399 ASN A CA 1
ATOM 3067 C C . ASN A 1 399 ? 41.776 2.287 -7.926 1.00 91.56 399 ASN A C 1
ATOM 3069 O O . ASN A 1 399 ? 42.341 1.491 -8.677 1.00 91.56 399 ASN A O 1
ATOM 3073 N N . TYR A 1 400 ? 41.739 3.596 -8.146 1.00 90.06 400 TYR A N 1
ATOM 3074 C CA . TYR A 1 400 ? 42.252 4.241 -9.347 1.00 90.06 400 TYR A CA 1
ATOM 3075 C C . TYR A 1 400 ? 43.300 5.278 -8.968 1.00 90.06 400 TYR A C 1
ATOM 3077 O O . TYR A 1 400 ? 43.105 6.060 -8.036 1.00 90.06 400 TYR A O 1
ATOM 3085 N N . SER A 1 401 ? 44.404 5.293 -9.708 1.00 89.88 401 SER A N 1
ATOM 3086 C CA . SER A 1 401 ? 45.468 6.279 -9.553 1.00 89.88 401 SER A CA 1
ATOM 3087 C C . SER A 1 401 ? 45.558 7.123 -10.816 1.00 89.88 401 SER A C 1
ATOM 3089 O O . SER A 1 401 ? 45.654 6.580 -11.914 1.00 89.88 401 SER A O 1
ATOM 3091 N N . VAL A 1 402 ? 45.545 8.442 -10.652 1.00 89.12 402 VAL A N 1
ATOM 3092 C CA . VAL A 1 402 ? 45.693 9.413 -11.742 1.00 89.12 402 VAL A CA 1
ATOM 3093 C C . VAL A 1 402 ? 46.963 10.210 -11.516 1.00 89.12 402 VAL A C 1
ATOM 3095 O O . VAL A 1 402 ? 47.211 10.675 -10.402 1.00 89.12 402 VAL A O 1
ATOM 3098 N N . ASN A 1 403 ? 47.772 10.375 -12.559 1.00 88.81 403 ASN A N 1
ATOM 3099 C CA . ASN A 1 403 ? 48.975 11.185 -12.474 1.00 88.81 403 ASN A CA 1
ATOM 3100 C C . ASN A 1 403 ? 48.660 12.634 -12.854 1.00 88.81 403 ASN A C 1
ATOM 3102 O O . ASN A 1 403 ? 48.234 12.920 -13.971 1.00 88.81 403 ASN A O 1
ATOM 3106 N N . GLY A 1 404 ? 48.872 13.549 -11.916 1.00 88.38 404 GLY A N 1
ATOM 3107 C CA . GLY A 1 404 ? 48.920 14.973 -12.191 1.00 88.38 404 GLY A CA 1
ATOM 3108 C C . GLY A 1 404 ? 50.278 15.328 -12.781 1.00 88.38 404 GLY A C 1
ATOM 3109 O O . GLY A 1 404 ? 51.293 15.275 -12.078 1.00 88.38 404 GLY A O 1
ATOM 3110 N N . VAL A 1 405 ? 50.301 15.672 -14.065 1.00 84.06 405 VAL A N 1
ATOM 3111 C CA . VAL A 1 405 ? 51.516 16.004 -14.810 1.00 84.06 405 VAL A CA 1
ATOM 3112 C C . VAL A 1 405 ? 51.583 17.492 -15.121 1.00 84.06 405 VAL A C 1
ATOM 3114 O O . VAL A 1 405 ? 50.572 18.186 -15.249 1.00 84.06 405 VAL A O 1
ATOM 3117 N N . ASP A 1 406 ? 52.809 17.984 -15.256 1.00 81.25 406 ASP A N 1
ATOM 3118 C CA . ASP A 1 406 ? 53.050 19.305 -15.814 1.00 81.25 406 ASP A CA 1
ATOM 3119 C C . ASP A 1 406 ? 52.805 19.242 -17.330 1.00 81.25 406 ASP A C 1
ATOM 3121 O O . ASP A 1 406 ? 53.611 18.697 -18.086 1.00 81.25 406 ASP A O 1
ATOM 3125 N N . CYS A 1 407 ? 51.649 19.748 -17.760 1.00 69.31 407 CYS A N 1
ATOM 3126 C CA . CYS A 1 407 ? 51.271 19.828 -19.170 1.00 69.31 407 CYS A CA 1
ATOM 3127 C C . CYS A 1 407 ? 51.822 21.083 -19.859 1.00 69.31 407 CYS A C 1
ATOM 3129 O O . CYS A 1 407 ? 51.382 21.399 -20.968 1.00 69.31 407 CYS A O 1
ATOM 3131 N N . THR A 1 408 ? 52.749 21.825 -19.238 1.00 61.12 408 THR A N 1
ATOM 3132 C CA . THR A 1 408 ? 53.377 22.957 -19.919 1.00 61.12 408 THR A CA 1
ATOM 3133 C C . THR A 1 408 ? 54.096 22.460 -21.183 1.00 61.12 408 THR A C 1
ATOM 3135 O O . THR A 1 408 ? 54.959 21.579 -21.122 1.00 61.12 408 THR A O 1
ATOM 3138 N N . PRO A 1 409 ? 53.739 22.968 -22.376 1.00 48.44 409 PRO A N 1
ATOM 3139 C CA . PRO A 1 409 ? 54.408 22.554 -23.597 1.00 48.44 409 PRO A CA 1
ATOM 3140 C C . PRO A 1 409 ? 55.861 23.041 -23.565 1.00 48.44 409 PRO A C 1
ATOM 3142 O O . PRO A 1 409 ? 56.130 24.224 -23.356 1.00 48.44 409 PRO A O 1
ATOM 3145 N N . ILE A 1 410 ? 56.815 22.139 -23.810 1.00 50.00 410 ILE A N 1
ATOM 3146 C CA . ILE A 1 410 ? 58.225 22.506 -23.985 1.00 50.00 410 ILE A CA 1
ATOM 3147 C C . ILE A 1 410 ? 58.339 23.380 -25.248 1.00 50.00 410 ILE A C 1
ATOM 3149 O O . ILE A 1 410 ? 58.183 22.900 -26.373 1.00 50.00 410 ILE A O 1
ATOM 3153 N N . CYS A 1 411 ? 58.601 24.677 -25.055 1.00 48.53 411 CYS A N 1
ATOM 3154 C CA . CYS A 1 411 ? 58.793 25.664 -26.120 1.00 48.53 411 CYS A CA 1
ATOM 3155 C C . CYS A 1 411 ? 59.904 25.233 -27.085 1.00 48.53 411 CYS A C 1
ATOM 3157 O O . CYS A 1 411 ? 61.057 25.084 -26.681 1.00 48.53 411 CYS A O 1
ATOM 3159 N N . THR A 1 412 ? 59.585 25.093 -28.371 1.00 52.78 412 THR A N 1
ATOM 3160 C CA . THR A 1 412 ? 60.581 24.757 -29.404 1.00 52.78 412 THR A CA 1
ATOM 3161 C C . THR A 1 412 ? 60.721 25.813 -30.504 1.00 52.78 412 THR A C 1
ATOM 3163 O O . THR A 1 412 ? 61.722 25.772 -31.217 1.00 52.78 412 THR A O 1
ATOM 3166 N N . ILE A 1 413 ? 59.808 26.794 -30.638 1.00 57.22 413 ILE A N 1
ATOM 3167 C CA . ILE A 1 413 ? 59.868 27.834 -31.692 1.00 57.22 413 ILE A CA 1
ATOM 3168 C C . ILE A 1 413 ? 59.347 29.205 -31.192 1.00 57.22 413 ILE A C 1
ATOM 3170 O O . ILE A 1 413 ? 58.282 29.287 -30.581 1.00 57.22 413 ILE A O 1
ATOM 3174 N N . ASN A 1 414 ? 60.080 30.292 -31.493 1.00 59.38 414 ASN A N 1
ATOM 3175 C CA . ASN A 1 414 ? 59.654 31.690 -31.277 1.00 59.38 414 ASN A CA 1
ATOM 3176 C C . ASN A 1 414 ? 58.783 32.192 -32.443 1.00 59.38 414 ASN A C 1
ATOM 3178 O O . ASN A 1 414 ? 59.092 31.927 -33.604 1.00 59.38 414 ASN A O 1
ATOM 3182 N N . CYS A 1 415 ? 57.737 32.966 -32.145 1.00 60.34 415 CYS A N 1
ATOM 3183 C CA . CYS A 1 415 ? 56.759 33.423 -33.139 1.00 60.34 415 CYS A CA 1
ATOM 3184 C C . CYS A 1 415 ? 57.382 34.365 -34.184 1.00 60.34 415 CYS A C 1
ATOM 3186 O O . CYS A 1 415 ? 57.992 35.378 -33.832 1.00 60.34 415 CYS A O 1
ATOM 3188 N N . SER A 1 416 ? 57.225 34.047 -35.474 1.00 54.28 416 SER A N 1
ATOM 3189 C CA . SER A 1 416 ? 57.711 34.895 -36.563 1.00 54.28 416 SER A CA 1
ATOM 3190 C C . SER A 1 416 ? 56.903 36.188 -36.621 1.00 54.28 416 SER A C 1
ATOM 3192 O O . SER A 1 416 ? 55.691 36.183 -36.837 1.00 54.28 416 SER A O 1
ATOM 3194 N N . THR A 1 417 ? 57.589 37.310 -36.439 1.00 52.25 417 THR A N 1
ATOM 3195 C CA . THR A 1 417 ? 57.067 38.653 -36.670 1.00 52.25 417 THR A CA 1
ATOM 3196 C C . THR A 1 417 ? 56.892 38.880 -38.165 1.00 52.25 417 THR A C 1
ATOM 3198 O O . THR A 1 417 ? 57.757 39.486 -38.778 1.00 52.25 417 THR A O 1
ATOM 3201 N N . GLU A 1 418 ? 55.812 38.385 -38.763 1.00 46.06 418 GLU A N 1
ATOM 3202 C CA . GLU A 1 418 ? 55.315 38.903 -40.040 1.00 46.06 418 GLU A CA 1
ATOM 3203 C C . GLU A 1 418 ? 53.865 38.446 -40.276 1.00 46.06 418 GLU A C 1
ATOM 3205 O O . GLU A 1 418 ? 53.597 37.323 -40.676 1.00 46.06 418 GLU A O 1
ATOM 3210 N N . SER A 1 419 ? 52.953 39.388 -40.010 1.00 50.81 419 SER A N 1
ATOM 3211 C CA . SER A 1 419 ? 51.735 39.663 -40.782 1.00 50.81 419 SER A CA 1
ATOM 3212 C C . SER A 1 419 ? 50.621 38.595 -40.834 1.00 50.81 419 SER A C 1
ATOM 3214 O O . SER A 1 419 ? 50.745 37.573 -41.494 1.00 50.81 419 SER A O 1
ATOM 3216 N N . ILE A 1 420 ? 49.443 38.986 -40.308 1.00 53.03 420 ILE A N 1
ATOM 3217 C CA . ILE A 1 420 ? 48.095 38.370 -40.434 1.00 53.03 420 ILE A CA 1
ATOM 3218 C C . ILE A 1 420 ? 47.700 37.362 -39.318 1.00 53.03 420 ILE A C 1
ATOM 3220 O O . ILE A 1 420 ? 47.258 36.251 -39.585 1.00 53.03 420 ILE A O 1
ATOM 3224 N N . GLY A 1 421 ? 47.797 37.776 -38.044 1.00 64.31 421 GLY A N 1
ATOM 3225 C CA . GLY A 1 421 ? 47.188 37.090 -36.885 1.00 64.31 421 GLY A CA 1
ATOM 3226 C C . GLY A 1 421 ? 47.362 37.870 -35.561 1.00 64.31 421 GLY A C 1
ATOM 3227 O O . GLY A 1 421 ? 48.155 38.817 -35.536 1.00 64.31 421 GLY A O 1
ATOM 3228 N N . PRO A 1 422 ? 46.658 37.515 -34.460 1.00 63.12 422 PRO A N 1
ATOM 3229 C CA . PRO A 1 422 ? 46.707 38.249 -33.184 1.00 63.12 422 PRO A CA 1
ATOM 3230 C C . PRO A 1 422 ? 48.083 38.276 -32.499 1.00 63.12 422 PRO A C 1
ATOM 3232 O O . PRO A 1 422 ? 48.373 39.194 -31.724 1.00 63.12 422 PRO A O 1
ATOM 3235 N N . GLY A 1 423 ? 48.940 37.295 -32.797 1.00 71.38 423 GLY A N 1
ATOM 3236 C CA . GLY A 1 423 ? 50.331 37.252 -32.355 1.00 71.38 423 GLY A CA 1
ATOM 3237 C C . GLY A 1 423 ? 50.497 37.088 -30.841 1.00 71.38 423 GLY A C 1
ATOM 3238 O O . GLY A 1 423 ? 49.686 36.456 -30.167 1.00 71.38 423 GLY A O 1
ATOM 3239 N N . CYS A 1 424 ? 51.593 37.635 -30.310 1.00 69.88 424 CYS A N 1
ATOM 3240 C CA . CYS A 1 424 ? 51.988 37.485 -28.910 1.00 69.88 424 CYS A CA 1
ATOM 3241 C C . CYS A 1 424 ? 51.041 38.221 -27.945 1.00 69.88 424 CYS A C 1
ATOM 3243 O O . CYS A 1 424 ? 50.940 39.456 -28.003 1.00 69.88 424 CYS A O 1
ATOM 3245 N N . ARG A 1 425 ? 50.364 37.495 -27.044 1.00 71.06 425 ARG A N 1
ATOM 3246 C CA . ARG A 1 425 ? 49.426 38.056 -26.052 1.00 71.06 425 ARG A CA 1
ATOM 3247 C C . ARG A 1 425 ? 49.465 37.276 -24.732 1.00 71.06 425 ARG A C 1
ATOM 3249 O O . ARG A 1 425 ? 49.827 36.105 -24.691 1.00 71.06 425 ARG A O 1
ATOM 3256 N N . SER A 1 426 ? 49.068 37.923 -23.636 1.00 67.38 426 SER A N 1
ATOM 3257 C CA . SER A 1 426 ? 48.851 37.251 -22.343 1.00 67.38 426 SER A CA 1
ATOM 3258 C C . SER A 1 426 ? 47.491 36.547 -22.275 1.00 67.38 426 SER A C 1
ATOM 3260 O O . SER A 1 426 ? 47.364 35.522 -21.618 1.00 67.38 426 SER A O 1
ATOM 3262 N N . SER A 1 427 ? 46.488 37.080 -22.975 1.00 68.31 427 SER A N 1
ATOM 3263 C CA . SER A 1 427 ? 45.149 36.504 -23.142 1.00 68.31 427 SER A CA 1
ATOM 3264 C C . SER A 1 427 ? 44.480 37.105 -24.381 1.00 68.31 427 SER A C 1
ATOM 3266 O O . SER A 1 427 ? 44.816 38.227 -24.776 1.00 68.31 427 SER A O 1
ATOM 3268 N N . LEU A 1 428 ? 43.546 36.375 -24.995 1.00 70.88 428 LEU A N 1
ATOM 3269 C CA . LEU A 1 428 ? 42.729 36.879 -26.096 1.00 70.88 428 LEU A CA 1
ATOM 3270 C C . LEU A 1 428 ? 41.339 36.235 -26.085 1.00 70.88 428 LEU A C 1
ATOM 3272 O O . LEU A 1 428 ? 41.208 35.017 -26.170 1.00 70.88 428 LEU A O 1
ATOM 3276 N N . THR A 1 429 ? 40.293 37.053 -25.994 1.00 71.38 429 THR A N 1
ATOM 3277 C CA . THR A 1 429 ? 38.903 36.584 -26.071 1.00 71.38 429 THR A CA 1
ATOM 3278 C C . THR A 1 429 ? 38.594 36.098 -27.491 1.00 71.38 429 THR A C 1
ATOM 3280 O O . THR A 1 429 ? 38.893 36.804 -28.453 1.00 71.38 429 THR A O 1
ATOM 3283 N N . HIS A 1 430 ? 38.002 34.905 -27.614 1.00 75.69 430 HIS A N 1
ATOM 3284 C CA . HIS A 1 430 ? 37.778 34.197 -28.889 1.00 75.69 430 HIS A CA 1
ATOM 3285 C C . HIS A 1 430 ? 39.068 33.884 -29.675 1.00 75.69 430 HIS A C 1
ATOM 3287 O O . HIS A 1 430 ? 39.046 33.770 -30.902 1.00 75.69 430 HIS A O 1
ATOM 3293 N N . GLY A 1 431 ? 40.192 33.754 -28.963 1.00 71.31 431 GLY A N 1
ATOM 3294 C CA . GLY A 1 431 ? 41.453 33.271 -29.510 1.00 71.31 431 GLY A CA 1
ATOM 3295 C C . GLY A 1 431 ? 41.833 31.898 -28.963 1.00 71.31 431 GLY A C 1
ATOM 3296 O O . GLY A 1 431 ? 41.529 31.573 -27.817 1.00 71.31 431 GLY A O 1
ATOM 3297 N N . GLU A 1 432 ? 42.535 31.115 -29.771 1.00 77.25 432 GLU A N 1
ATOM 3298 C CA . GLU A 1 432 ? 43.127 29.831 -29.394 1.00 77.25 432 GLU A CA 1
ATOM 3299 C C . GLU A 1 432 ? 44.655 29.924 -29.379 1.00 77.25 432 GLU A C 1
ATOM 3301 O O . GLU A 1 432 ? 45.259 30.660 -30.165 1.00 77.25 432 GLU A O 1
ATOM 3306 N N . VAL A 1 433 ? 45.295 29.192 -28.468 1.00 71.19 433 VAL A N 1
ATOM 3307 C CA . VAL A 1 433 ? 46.757 29.147 -28.375 1.00 71.19 433 VAL A CA 1
ATOM 3308 C C . VAL A 1 433 ? 47.309 28.262 -29.489 1.00 71.19 433 VAL A C 1
ATOM 3310 O O . VAL A 1 433 ? 46.884 27.122 -29.664 1.00 71.19 433 VAL A O 1
ATOM 3313 N N . ILE A 1 434 ? 48.303 28.765 -30.219 1.00 68.38 434 ILE A N 1
ATOM 3314 C CA . ILE A 1 434 ? 49.006 27.998 -31.246 1.00 68.38 434 ILE A CA 1
ATOM 3315 C C . ILE A 1 434 ? 49.961 27.024 -30.549 1.00 68.38 434 ILE A C 1
ATOM 3317 O O . ILE A 1 434 ? 50.950 27.430 -29.933 1.00 68.38 434 ILE A O 1
ATOM 3321 N N . GLY A 1 435 ? 49.671 25.726 -30.652 1.00 57.78 435 GLY A N 1
ATOM 3322 C CA . GLY A 1 435 ? 50.468 24.673 -30.025 1.00 57.78 435 GLY A CA 1
ATOM 3323 C C . GLY A 1 435 ? 51.953 24.746 -30.404 1.00 57.78 435 GLY A C 1
ATOM 3324 O O . GLY A 1 435 ? 52.308 24.730 -31.582 1.00 57.78 435 GLY A O 1
ATOM 3325 N N . GLY A 1 436 ? 52.828 24.816 -29.395 1.00 57.94 436 GLY A N 1
ATOM 3326 C CA . GLY A 1 436 ? 54.289 24.774 -29.556 1.00 57.94 436 GLY A CA 1
ATOM 3327 C C . GLY A 1 436 ? 54.994 26.117 -29.803 1.00 57.94 436 GLY A C 1
ATOM 3328 O O . GLY A 1 436 ? 56.216 26.114 -29.971 1.00 57.94 436 GLY A O 1
ATOM 3329 N N . GLN A 1 437 ? 54.278 27.251 -29.801 1.00 66.25 437 GLN A N 1
ATOM 3330 C CA . GLN A 1 437 ? 54.856 28.585 -30.030 1.00 66.25 437 GLN A CA 1
ATOM 3331 C C . GLN A 1 437 ? 54.655 29.535 -28.838 1.00 66.25 437 GLN A C 1
ATOM 3333 O O . GLN A 1 437 ? 53.557 29.655 -28.295 1.00 66.25 437 GLN A O 1
ATOM 3338 N N . CYS A 1 438 ? 55.714 30.247 -28.445 1.00 62.25 438 CYS A N 1
ATOM 3339 C CA . CYS A 1 438 ? 55.711 31.155 -27.293 1.00 62.25 438 CYS A CA 1
ATOM 3340 C C . CYS A 1 438 ? 56.546 32.423 -27.553 1.00 62.25 438 CYS A C 1
ATOM 3342 O O . CYS A 1 438 ? 57.347 32.484 -28.491 1.00 62.25 438 CYS A O 1
ATOM 3344 N N . CYS A 1 439 ? 56.332 33.465 -26.743 1.00 61.06 439 CYS A N 1
ATOM 3345 C CA . CYS A 1 439 ? 57.001 34.760 -26.890 1.00 61.06 439 CYS A CA 1
ATOM 3346 C C . CYS A 1 439 ? 57.110 35.491 -25.537 1.00 61.06 439 CYS A C 1
ATOM 3348 O O . CYS A 1 439 ? 56.139 36.024 -24.999 1.00 61.06 439 CYS A O 1
ATOM 3350 N N . GLY A 1 440 ? 58.318 35.550 -24.970 1.00 65.19 440 GLY A N 1
ATOM 3351 C CA . GLY A 1 440 ? 58.536 36.191 -23.667 1.00 65.19 440 GLY A CA 1
ATOM 3352 C C . GLY A 1 440 ? 57.667 35.568 -22.565 1.00 65.19 440 GLY A C 1
ATOM 3353 O O . GLY A 1 440 ? 57.712 34.361 -22.367 1.00 65.19 440 GLY A O 1
ATOM 3354 N N . ASN A 1 441 ? 56.862 36.386 -21.874 1.00 57.69 441 ASN A N 1
ATOM 3355 C CA . ASN A 1 441 ? 55.948 35.943 -20.805 1.00 57.69 441 ASN A CA 1
ATOM 3356 C C . ASN A 1 441 ? 54.512 35.647 -21.303 1.00 57.69 441 ASN A C 1
ATOM 3358 O O . ASN A 1 441 ? 53.584 35.632 -20.495 1.00 57.69 441 ASN A O 1
ATOM 3362 N N . GLY A 1 442 ? 54.297 35.501 -22.615 1.00 64.25 442 GLY A N 1
ATOM 3363 C CA . GLY A 1 442 ? 52.976 35.294 -23.220 1.00 64.25 442 GLY A CA 1
ATOM 3364 C C . GLY A 1 442 ? 52.917 34.112 -24.191 1.00 64.25 442 GLY A C 1
ATOM 3365 O O . GLY A 1 442 ? 53.934 33.506 -24.536 1.00 64.25 442 GLY A O 1
ATOM 3366 N N . TYR A 1 443 ? 51.701 33.816 -24.651 1.00 68.25 443 TYR A N 1
ATOM 3367 C CA . TYR A 1 443 ? 51.410 32.768 -25.631 1.00 68.25 443 TYR A CA 1
ATOM 3368 C C . TYR A 1 443 ? 51.114 33.391 -27.001 1.00 68.25 443 TYR A C 1
ATOM 3370 O O . TYR A 1 443 ? 50.699 34.551 -27.096 1.00 68.25 443 TYR A O 1
ATOM 3378 N N . CYS A 1 444 ? 51.328 32.634 -28.075 1.00 75.62 444 CYS A N 1
ATOM 3379 C CA . CYS A 1 444 ? 50.917 33.062 -29.409 1.00 75.62 444 CYS A CA 1
ATOM 3380 C C . CYS A 1 444 ? 49.497 32.589 -29.693 1.00 75.62 444 CYS A C 1
ATOM 3382 O O . CYS A 1 444 ? 49.191 31.408 -29.551 1.00 75.62 444 CYS A O 1
ATOM 3384 N N . TYR A 1 445 ? 48.637 33.536 -30.062 1.00 74.25 445 TYR A N 1
ATOM 3385 C CA . TYR A 1 445 ? 47.217 33.300 -30.289 1.00 74.25 445 TYR A CA 1
ATOM 3386 C C . TYR A 1 445 ? 46.867 33.408 -31.771 1.00 74.25 445 TYR A C 1
ATOM 3388 O O . TYR A 1 445 ? 47.388 34.280 -32.476 1.00 74.25 445 TYR A O 1
ATOM 3396 N N . ASN A 1 446 ? 45.927 32.572 -32.207 1.00 77.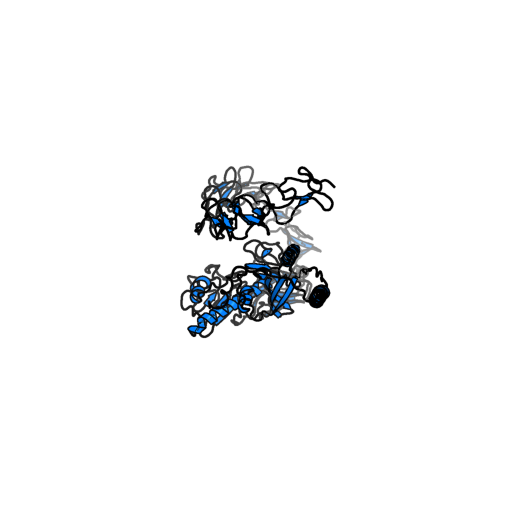94 446 ASN A N 1
ATOM 3397 C CA . ASN A 1 446 ? 45.142 32.770 -33.419 1.00 77.94 446 ASN A CA 1
ATOM 3398 C C . ASN A 1 446 ? 43.679 33.071 -33.062 1.00 77.94 446 ASN A C 1
ATOM 3400 O O . ASN A 1 446 ? 43.254 32.774 -31.948 1.00 77.94 446 ASN A O 1
ATOM 3404 N N . CYS A 1 447 ? 42.910 33.675 -33.968 1.00 76.12 447 CYS A N 1
ATOM 3405 C CA . CYS A 1 447 ? 41.457 33.743 -33.786 1.00 76.12 447 CYS A CA 1
ATOM 3406 C C . CYS A 1 447 ? 40.834 32.366 -34.041 1.00 76.12 447 CYS A C 1
ATOM 3408 O O . CYS A 1 447 ? 41.313 31.638 -34.908 1.00 76.12 447 CYS A O 1
ATOM 3410 N N . LEU A 1 448 ? 39.769 32.030 -33.305 1.00 74.25 448 LEU A N 1
ATOM 3411 C CA . LEU A 1 448 ? 38.944 30.850 -33.591 1.00 74.25 448 LEU A CA 1
ATOM 3412 C C . LEU A 1 448 ? 38.396 30.913 -35.030 1.00 74.25 448 LEU A C 1
ATOM 3414 O O . LEU A 1 448 ? 38.243 32.003 -35.581 1.00 74.25 448 LEU A O 1
ATOM 3418 N N . SER A 1 449 ? 38.067 29.761 -35.624 1.00 68.25 449 SER A N 1
ATOM 3419 C CA . SER A 1 449 ? 37.725 29.606 -37.055 1.00 68.25 449 SER A CA 1
ATOM 3420 C C . SER A 1 449 ? 36.666 30.577 -37.595 1.00 68.25 449 SER A C 1
ATOM 3422 O O . SER A 1 449 ? 36.709 30.937 -38.771 1.00 68.25 449 SER A O 1
ATOM 3424 N N . ASP A 1 450 ? 35.754 31.040 -36.739 1.00 66.81 450 ASP A N 1
ATOM 3425 C CA . ASP A 1 450 ? 34.618 31.888 -37.119 1.00 66.81 450 ASP A CA 1
ATOM 3426 C C . ASP A 1 450 ? 34.880 33.386 -36.861 1.00 66.81 450 ASP A C 1
ATOM 3428 O O . ASP A 1 450 ? 33.974 34.212 -36.954 1.00 66.81 450 ASP A O 1
ATOM 3432 N N . TYR A 1 451 ? 36.124 33.757 -36.540 1.00 70.69 451 TYR A N 1
ATOM 3433 C CA . TYR A 1 451 ? 36.535 35.110 -36.169 1.00 70.69 451 TYR A CA 1
ATOM 3434 C C . TYR A 1 451 ? 37.757 35.555 -36.988 1.00 70.69 451 TYR A C 1
ATOM 3436 O O . TYR A 1 451 ? 38.677 34.778 -37.235 1.00 70.69 451 TYR A O 1
ATOM 3444 N N . SER A 1 452 ? 37.801 36.820 -37.409 1.00 72.56 452 SER A N 1
ATOM 3445 C CA . SER A 1 452 ? 38.978 37.436 -38.029 1.00 72.56 452 SER A CA 1
ATOM 3446 C C . SER A 1 452 ? 39.593 38.508 -37.141 1.00 72.56 452 SER A C 1
ATOM 3448 O O . SER A 1 452 ? 38.941 39.176 -36.338 1.00 72.56 452 SER A O 1
ATOM 3450 N N . TRP A 1 453 ? 40.907 38.658 -37.277 1.00 74.88 453 TRP A N 1
ATOM 3451 C CA . TRP A 1 453 ? 41.659 39.664 -36.549 1.00 74.88 453 TRP A CA 1
ATOM 3452 C C . TRP A 1 453 ? 41.458 41.041 -37.185 1.00 74.88 453 TRP A C 1
ATOM 3454 O O . TRP A 1 453 ? 41.946 41.297 -38.286 1.00 74.88 453 TRP A O 1
ATOM 3464 N N . ASN A 1 454 ? 40.798 41.954 -36.471 1.00 69.25 454 ASN A N 1
ATOM 3465 C CA . ASN A 1 454 ? 40.549 43.319 -36.951 1.00 69.25 454 ASN A CA 1
ATOM 3466 C C . ASN A 1 454 ? 41.688 44.310 -36.629 1.00 69.25 454 ASN A C 1
ATOM 3468 O O . ASN A 1 454 ? 41.567 45.510 -36.872 1.00 69.25 454 ASN A O 1
ATOM 3472 N N . GLY A 1 455 ? 42.799 43.825 -36.062 1.00 67.94 455 GLY A N 1
ATOM 3473 C CA . GLY A 1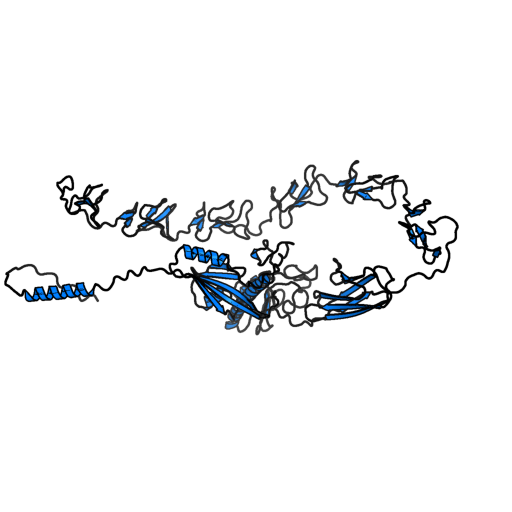 455 ? 43.923 44.651 -35.612 1.00 67.94 455 GLY A CA 1
ATOM 3474 C C . GLY A 1 455 ? 43.970 44.895 -34.101 1.00 67.94 455 GLY A C 1
ATOM 3475 O O . GLY A 1 455 ? 45.004 45.342 -33.606 1.00 67.94 455 GLY A O 1
ATOM 3476 N N . SER A 1 456 ? 42.901 44.595 -33.353 1.00 68.94 456 SER A N 1
ATOM 3477 C CA . SER A 1 456 ? 42.850 44.756 -31.886 1.00 68.94 456 SER A CA 1
ATOM 3478 C C . SER A 1 456 ? 42.162 43.605 -31.145 1.00 68.94 456 SER A C 1
ATOM 3480 O O . SER A 1 456 ? 42.603 43.264 -30.046 1.00 68.94 456 SER A O 1
ATOM 3482 N N . ILE A 1 457 ? 41.134 42.985 -31.732 1.00 73.94 457 ILE A N 1
ATOM 3483 C CA . ILE A 1 457 ? 40.425 41.815 -31.188 1.00 73.94 457 ILE A CA 1
ATOM 3484 C C . ILE A 1 457 ? 40.097 40.802 -32.299 1.00 73.94 457 ILE A C 1
ATOM 3486 O O . ILE A 1 457 ? 40.181 41.119 -33.488 1.00 73.94 457 ILE A O 1
ATOM 3490 N N . CYS A 1 458 ? 39.719 39.584 -31.905 1.00 74.25 458 CYS A N 1
ATOM 3491 C CA . CYS A 1 458 ? 39.070 38.624 -32.795 1.00 74.25 458 CYS A CA 1
ATOM 3492 C C . CYS A 1 458 ? 37.583 38.975 -32.901 1.00 74.25 458 CYS A C 1
ATOM 3494 O O . CYS A 1 458 ? 36.850 38.882 -31.916 1.00 74.25 458 CYS A O 1
ATOM 3496 N N . GLU A 1 459 ? 37.157 39.419 -34.078 1.00 72.50 459 GLU A N 1
ATOM 3497 C CA . GLU A 1 459 ? 35.787 39.838 -34.378 1.00 72.50 459 GLU A CA 1
ATOM 3498 C C . GLU A 1 459 ? 35.119 38.806 -35.292 1.00 72.50 459 GLU A C 1
ATOM 3500 O O . GLU A 1 459 ? 35.774 38.231 -36.156 1.00 72.50 459 GLU A O 1
ATOM 3505 N N . ALA A 1 460 ? 33.837 38.511 -35.073 1.00 67.31 460 ALA A N 1
ATOM 3506 C CA . ALA A 1 460 ? 33.151 37.438 -35.788 1.00 67.31 460 ALA A CA 1
ATOM 3507 C C . ALA A 1 460 ? 33.089 37.720 -37.301 1.00 67.31 460 ALA A C 1
ATOM 3509 O O . ALA A 1 460 ? 32.688 38.804 -37.731 1.00 67.31 460 ALA A O 1
ATOM 3510 N N . ASN A 1 461 ? 33.444 36.724 -38.114 1.00 63.03 461 ASN A N 1
ATOM 3511 C CA . ASN A 1 461 ? 33.302 36.757 -39.566 1.00 63.03 461 ASN A CA 1
ATOM 3512 C C . ASN A 1 461 ? 31.833 36.587 -39.933 1.00 63.03 461 ASN A C 1
ATOM 3514 O O . ASN A 1 461 ? 31.365 35.488 -40.212 1.00 63.03 461 ASN A O 1
ATOM 3518 N N . CYS A 1 462 ? 31.093 37.682 -39.928 1.00 60.50 462 CYS A N 1
ATOM 3519 C CA . CYS A 1 462 ? 29.713 37.678 -40.365 1.00 60.50 462 CYS A CA 1
ATOM 3520 C C . CYS A 1 462 ? 29.590 38.278 -41.772 1.00 60.50 462 CYS A C 1
ATOM 3522 O O . CYS A 1 462 ? 30.174 39.317 -42.087 1.00 60.50 462 CYS A O 1
ATOM 3524 N N . ASN A 1 463 ? 28.772 37.644 -42.614 1.00 57.56 463 ASN A N 1
ATOM 3525 C CA . ASN A 1 463 ? 28.331 38.224 -43.876 1.00 57.56 463 ASN A CA 1
ATOM 3526 C C . ASN A 1 463 ? 27.157 39.181 -43.602 1.00 57.56 463 ASN A C 1
ATOM 3528 O O . ASN A 1 463 ? 26.155 38.776 -43.010 1.00 57.56 463 ASN A O 1
ATOM 3532 N N . VAL A 1 464 ? 27.274 40.448 -44.018 1.00 60.28 464 VAL A N 1
ATOM 3533 C CA . VAL A 1 464 ? 26.310 41.522 -43.697 1.00 60.28 464 VAL A CA 1
ATOM 3534 C C . VAL A 1 464 ? 25.068 41.448 -44.597 1.00 60.28 464 VAL A C 1
ATOM 3536 O O . VAL A 1 464 ? 24.729 42.410 -45.279 1.00 60.28 464 VAL A O 1
ATOM 3539 N N . ASN A 1 465 ? 24.414 40.290 -44.664 1.00 63.88 465 ASN A N 1
ATOM 3540 C CA . ASN A 1 465 ? 23.213 40.060 -45.463 1.00 63.88 465 ASN A CA 1
ATOM 3541 C C . ASN A 1 465 ? 22.317 39.035 -44.751 1.00 63.88 465 ASN A C 1
ATOM 3543 O O . ASN A 1 465 ? 22.620 37.848 -44.788 1.00 63.88 465 ASN A O 1
ATOM 3547 N N . CYS A 1 466 ? 21.211 39.479 -44.137 1.00 68.19 466 CYS A N 1
ATOM 3548 C CA . CYS A 1 466 ? 20.181 38.560 -43.640 1.00 68.19 466 CYS A CA 1
ATOM 3549 C C . CYS A 1 466 ? 19.311 38.119 -44.827 1.00 68.19 466 CYS A C 1
ATOM 3551 O O . CYS A 1 466 ? 18.611 38.955 -45.408 1.00 68.19 466 CYS A O 1
ATOM 3553 N N . THR A 1 467 ? 19.352 36.844 -45.213 1.00 61.06 467 THR A N 1
ATOM 3554 C CA . THR A 1 467 ? 18.671 36.372 -46.438 1.00 61.06 467 THR A CA 1
ATOM 3555 C C . THR A 1 467 ? 17.295 35.745 -46.192 1.00 61.06 467 THR A C 1
ATOM 3557 O O . THR A 1 467 ? 16.534 35.539 -47.138 1.00 61.06 467 THR A O 1
ATOM 3560 N N . THR A 1 468 ? 16.923 35.517 -44.928 1.00 58.03 468 THR A N 1
ATOM 3561 C CA . THR A 1 468 ? 15.604 35.015 -44.498 1.00 58.03 468 THR A CA 1
ATOM 3562 C C . THR A 1 468 ? 15.100 35.783 -43.257 1.00 58.03 468 THR A C 1
ATOM 3564 O O . THR A 1 468 ? 15.880 36.433 -42.560 1.00 58.03 468 THR A O 1
ATOM 3567 N N . GLY A 1 469 ? 13.777 35.865 -43.057 1.00 62.72 469 GLY A N 1
ATOM 3568 C CA . GLY A 1 469 ? 13.162 36.796 -42.085 1.00 62.72 469 GLY A CA 1
ATOM 3569 C C . GLY A 1 469 ? 13.206 36.280 -40.648 1.00 62.72 469 GLY A C 1
ATOM 3570 O O . GLY A 1 469 ? 13.442 35.086 -40.491 1.00 62.72 469 GLY A O 1
ATOM 3571 N N . PRO A 1 470 ? 12.883 37.073 -39.599 1.00 66.75 470 PRO A N 1
ATOM 3572 C CA . PRO A 1 470 ? 12.687 38.528 -39.374 1.00 66.75 470 PRO A CA 1
ATOM 3573 C C . PRO A 1 470 ? 13.820 39.527 -39.657 1.00 66.75 470 PRO A C 1
ATOM 3575 O O . PRO A 1 470 ? 13.609 40.734 -39.455 1.00 66.75 470 PRO A O 1
ATOM 3578 N N . GLY A 1 471 ? 15.000 39.070 -40.072 1.00 75.06 471 GLY A N 1
ATOM 3579 C CA . GLY A 1 471 ? 16.127 39.935 -40.423 1.00 75.06 471 GLY A CA 1
ATOM 3580 C C . GLY A 1 471 ? 16.813 40.594 -39.218 1.00 75.06 471 GLY A C 1
ATOM 3581 O O . GLY A 1 471 ? 16.844 40.047 -38.117 1.00 75.06 471 GLY A O 1
ATOM 3582 N N . CYS A 1 472 ? 17.405 41.767 -39.442 1.00 78.56 472 CYS A N 1
ATOM 3583 C CA . CYS A 1 472 ? 18.317 42.412 -38.499 1.00 78.56 472 CYS A CA 1
ATOM 3584 C C . CYS A 1 472 ? 17.640 43.015 -37.263 1.00 78.56 472 CYS A C 1
ATOM 3586 O O . CYS A 1 472 ? 16.887 43.984 -37.407 1.00 78.56 472 CYS A O 1
ATOM 3588 N N . ARG A 1 473 ? 17.930 42.515 -36.049 1.00 77.94 473 ARG A N 1
ATOM 3589 C CA . ARG A 1 473 ? 17.355 43.047 -34.794 1.00 77.94 473 ARG A CA 1
ATOM 3590 C C . ARG A 1 473 ? 18.336 42.985 -33.620 1.00 77.94 473 ARG A C 1
ATOM 3592 O O . ARG A 1 473 ? 19.313 42.243 -33.637 1.00 77.94 473 ARG A O 1
ATOM 3599 N N . SER A 1 474 ? 18.071 43.774 -32.578 1.00 74.75 474 SER A N 1
ATOM 3600 C CA . SER A 1 474 ? 18.815 43.716 -31.309 1.00 74.75 474 SER A CA 1
ATOM 3601 C C . SER A 1 474 ? 18.338 42.569 -30.410 1.00 74.75 474 SER A C 1
ATOM 3603 O O . SER A 1 474 ? 19.150 41.930 -29.748 1.00 74.75 474 SER A O 1
ATOM 3605 N N . ALA A 1 475 ? 17.039 42.270 -30.427 1.00 73.38 475 ALA A N 1
ATOM 3606 C CA . ALA A 1 475 ? 16.417 41.139 -29.746 1.00 73.38 475 ALA A CA 1
ATOM 3607 C C . ALA A 1 475 ? 15.101 40.770 -30.441 1.00 73.38 475 ALA A C 1
ATOM 3609 O O . ALA A 1 475 ? 14.464 41.632 -31.056 1.00 73.38 475 ALA A O 1
ATOM 3610 N N . LEU A 1 476 ? 14.677 39.510 -30.320 1.00 77.31 476 LEU A N 1
ATOM 3611 C CA . LEU A 1 476 ? 13.388 39.065 -30.830 1.00 77.31 476 LEU A CA 1
ATOM 3612 C C . LEU A 1 476 ? 12.770 37.970 -29.958 1.00 77.31 476 LEU A C 1
ATOM 3614 O O . LEU A 1 476 ? 13.365 36.914 -29.764 1.00 77.31 476 LEU A O 1
ATOM 3618 N N . ALA A 1 477 ? 11.563 38.222 -29.451 1.00 74.62 477 ALA A N 1
ATOM 3619 C CA . ALA A 1 477 ? 10.788 37.215 -28.735 1.00 74.62 477 ALA A CA 1
ATOM 3620 C C . ALA A 1 477 ? 10.354 36.102 -29.699 1.00 74.62 477 ALA A C 1
ATOM 3622 O O . ALA A 1 477 ? 9.892 36.390 -30.803 1.00 74.62 477 ALA A O 1
ATOM 3623 N N . ASN A 1 478 ? 10.509 34.847 -29.273 1.00 79.38 478 ASN A N 1
ATOM 3624 C CA . ASN A 1 478 ? 10.277 33.645 -30.084 1.00 79.38 478 ASN A CA 1
ATOM 3625 C C . ASN A 1 478 ? 11.119 33.587 -31.374 1.00 79.38 478 ASN A C 1
ATOM 3627 O O . ASN A 1 478 ? 10.725 32.957 -32.355 1.00 79.38 478 ASN A O 1
ATOM 3631 N N . GLY A 1 479 ? 12.278 34.253 -31.373 1.00 80.56 479 GLY A N 1
ATOM 3632 C CA . GLY A 1 479 ? 13.272 34.190 -32.437 1.00 80.56 479 GLY A CA 1
ATOM 3633 C C . GLY A 1 479 ? 14.573 33.539 -31.972 1.00 80.56 479 GLY A C 1
ATOM 3634 O O . GLY A 1 479 ? 14.925 33.585 -30.795 1.00 80.56 479 GLY A O 1
ATOM 3635 N N . GLN A 1 480 ? 15.307 32.966 -32.916 1.00 83.69 480 GLN A N 1
ATOM 3636 C CA . GLN A 1 480 ? 16.632 32.378 -32.736 1.00 83.69 480 GLN A CA 1
ATOM 3637 C C . GLN A 1 480 ? 17.650 33.084 -33.634 1.00 83.69 480 GLN A C 1
ATOM 3639 O O . GLN A 1 480 ? 17.322 33.502 -34.746 1.00 83.69 480 GLN A O 1
ATOM 3644 N N . ILE A 1 481 ? 18.882 33.229 -33.145 1.00 77.56 481 ILE A N 1
ATOM 3645 C CA . ILE A 1 481 ? 19.972 33.842 -33.911 1.00 77.56 481 ILE A CA 1
ATOM 3646 C C . ILE A 1 481 ? 20.397 32.881 -35.025 1.00 77.56 481 ILE A C 1
ATOM 3648 O O . ILE A 1 481 ? 20.621 31.696 -34.779 1.00 77.56 481 ILE A O 1
ATOM 3652 N N . VAL A 1 482 ? 20.530 33.400 -36.244 1.00 72.44 482 VAL A N 1
ATOM 3653 C CA . VAL A 1 482 ? 21.030 32.636 -37.392 1.00 72.44 482 VAL A CA 1
ATOM 3654 C C . VAL A 1 482 ? 22.556 32.637 -37.359 1.00 72.44 482 VAL A C 1
ATOM 3656 O O . VAL A 1 482 ? 23.192 33.682 -37.488 1.00 72.44 482 VAL A O 1
ATOM 3659 N N . ALA A 1 483 ? 23.159 31.463 -37.176 1.00 63.94 483 ALA A N 1
ATOM 3660 C CA . ALA A 1 483 ? 24.611 31.326 -37.167 1.00 63.94 483 ALA A CA 1
ATOM 3661 C C . ALA A 1 483 ? 25.207 31.721 -38.535 1.00 63.94 483 ALA A C 1
ATOM 3663 O O . ALA A 1 483 ? 24.823 31.170 -39.564 1.00 63.94 483 ALA A O 1
ATOM 3664 N N . GLY A 1 484 ? 26.146 32.673 -38.538 1.00 62.94 484 GLY A N 1
ATOM 3665 C CA . GLY A 1 484 ? 26.866 33.127 -39.738 1.00 62.94 484 GLY A CA 1
ATOM 3666 C C . GLY A 1 484 ? 26.278 34.346 -40.470 1.00 62.94 484 GLY A C 1
ATOM 3667 O O . GLY A 1 484 ? 26.956 34.896 -41.341 1.00 62.94 484 GLY A O 1
ATOM 3668 N N . GLU A 1 485 ? 25.081 34.823 -40.103 1.00 68.00 485 GLU A N 1
ATOM 3669 C CA . GLU A 1 485 ? 24.469 36.045 -40.657 1.00 68.00 485 GLU A CA 1
ATOM 3670 C C . GLU A 1 485 ? 24.292 37.121 -39.565 1.00 68.00 485 GLU A C 1
ATOM 3672 O O . GLU A 1 485 ? 23.753 36.870 -38.486 1.00 68.00 485 GLU A O 1
ATOM 3677 N N . CYS A 1 486 ? 24.720 38.355 -39.832 1.00 66.06 486 CYS A N 1
ATOM 3678 C CA . CYS A 1 486 ? 24.532 39.500 -38.930 1.00 66.06 486 CYS A CA 1
ATOM 3679 C C . CYS A 1 486 ? 24.405 40.811 -39.720 1.00 66.06 486 CYS A C 1
ATOM 3681 O O . CYS A 1 486 ? 24.440 40.833 -40.951 1.00 66.06 486 CYS A O 1
ATOM 3683 N N . CYS A 1 487 ? 24.216 41.927 -39.018 1.00 64.19 487 CYS A N 1
ATOM 3684 C CA . CYS A 1 487 ? 23.863 43.189 -39.651 1.00 64.19 487 CYS A CA 1
ATOM 3685 C C . CYS A 1 487 ? 24.238 44.395 -38.775 1.00 64.19 487 CYS A C 1
ATOM 3687 O O . CYS A 1 487 ? 23.525 44.780 -37.847 1.00 64.19 487 CYS A O 1
ATOM 3689 N N . GLY A 1 488 ? 25.357 45.047 -39.091 1.00 67.94 488 GLY A N 1
ATOM 3690 C CA . GLY A 1 488 ? 25.792 46.246 -38.368 1.00 67.94 488 GLY A CA 1
ATOM 3691 C C . GLY A 1 488 ? 25.878 46.009 -36.853 1.00 67.94 488 GLY A C 1
ATOM 3692 O O . GLY A 1 488 ? 26.661 45.183 -36.407 1.00 67.94 488 GLY A O 1
ATOM 3693 N N . ALA A 1 489 ? 25.068 46.724 -36.065 1.00 58.91 489 ALA A N 1
ATOM 3694 C CA . ALA A 1 489 ? 25.049 46.630 -34.599 1.00 58.91 489 ALA A CA 1
ATOM 3695 C C . ALA A 1 489 ? 24.066 45.576 -34.026 1.00 58.91 489 ALA A C 1
ATOM 3697 O O . ALA A 1 489 ? 23.774 45.615 -32.831 1.00 58.91 489 ALA A O 1
ATOM 3698 N N . GLY A 1 490 ? 23.511 44.677 -34.851 1.00 66.12 490 GLY A N 1
ATOM 3699 C CA . GLY A 1 490 ? 22.534 43.657 -34.440 1.00 66.12 490 GLY A CA 1
ATOM 3700 C C . GLY A 1 490 ? 22.793 42.263 -35.028 1.00 66.12 490 GLY A C 1
ATOM 3701 O O . GLY A 1 490 ? 23.686 42.072 -35.854 1.00 66.12 490 GLY A O 1
ATOM 3702 N N . ASN A 1 491 ? 21.981 41.287 -34.609 1.00 75.88 491 ASN A N 1
ATOM 3703 C CA . ASN A 1 491 ? 22.041 39.896 -35.075 1.00 75.88 491 ASN A CA 1
ATOM 3704 C C . ASN A 1 491 ? 20.903 39.616 -36.071 1.00 75.88 491 ASN A C 1
ATOM 3706 O O . ASN A 1 491 ? 19.823 40.208 -35.961 1.00 75.88 491 ASN A O 1
ATOM 3710 N N . CYS A 1 492 ? 21.114 38.712 -37.032 1.00 81.38 492 CYS A N 1
ATOM 3711 C CA . CYS A 1 492 ? 20.015 38.210 -37.857 1.00 81.38 492 CYS A CA 1
ATOM 3712 C C . CYS A 1 492 ? 19.218 37.173 -37.053 1.00 81.38 492 CYS A C 1
ATOM 3714 O O . CYS A 1 492 ? 19.794 36.258 -36.461 1.00 81.38 492 CYS A O 1
ATOM 3716 N N . TYR A 1 493 ? 17.894 37.321 -37.031 1.00 80.31 493 TYR A N 1
ATOM 3717 C CA . TYR A 1 493 ? 16.984 36.397 -36.357 1.00 80.31 493 TYR A CA 1
ATOM 3718 C C . TYR A 1 493 ? 16.108 35.663 -37.368 1.00 80.31 493 TYR A C 1
ATOM 3720 O O . TYR A 1 493 ? 15.597 36.287 -38.300 1.00 80.31 493 TYR A O 1
ATOM 3728 N N . ASN A 1 494 ? 15.881 34.374 -37.117 1.00 84.31 494 ASN A N 1
ATOM 3729 C CA . ASN A 1 494 ? 14.772 33.609 -37.679 1.00 84.31 494 ASN A CA 1
ATOM 3730 C C . ASN A 1 494 ? 13.742 33.324 -36.574 1.00 84.31 494 ASN A C 1
ATOM 3732 O O . ASN A 1 494 ? 14.098 33.333 -35.395 1.00 84.31 494 ASN A O 1
ATOM 3736 N N . CYS A 1 495 ? 12.480 33.078 -36.912 1.00 82.12 495 CYS A N 1
ATOM 3737 C CA . CYS A 1 495 ? 11.523 32.616 -35.910 1.00 82.12 495 CYS A CA 1
ATOM 3738 C C . CYS A 1 495 ? 11.882 31.193 -35.437 1.00 82.12 495 CYS A C 1
ATOM 3740 O O . CYS A 1 495 ? 12.554 30.428 -36.142 1.00 82.12 495 CYS A O 1
ATOM 3742 N N . LEU A 1 496 ? 11.515 30.857 -34.198 1.00 79.38 496 LEU A N 1
ATOM 3743 C CA . LEU A 1 496 ? 11.601 29.483 -33.698 1.00 79.38 496 LEU A CA 1
ATOM 3744 C C . LEU A 1 496 ? 10.707 28.552 -34.542 1.00 79.38 496 LEU A C 1
ATOM 3746 O O . LEU A 1 496 ? 9.765 29.037 -35.174 1.00 79.38 496 LEU A O 1
ATOM 3750 N N . PRO A 1 497 ? 10.975 27.231 -34.563 1.00 70.31 497 PRO A N 1
ATOM 3751 C CA . PRO A 1 497 ? 10.068 26.267 -35.186 1.00 70.31 497 PRO A CA 1
ATOM 3752 C C . PRO A 1 497 ? 8.631 26.470 -34.674 1.00 70.31 497 PRO A C 1
ATOM 3754 O O . PRO A 1 497 ? 8.451 26.714 -33.483 1.00 70.31 497 PRO A O 1
ATOM 3757 N N . ASP A 1 498 ? 7.649 26.419 -35.581 1.00 67.81 498 ASP A N 1
ATOM 3758 C CA . ASP A 1 498 ? 6.206 26.669 -35.365 1.00 67.81 498 ASP A CA 1
ATOM 3759 C C . ASP A 1 498 ? 5.758 28.146 -35.283 1.00 67.81 498 ASP A C 1
ATOM 3761 O O . ASP A 1 498 ? 4.580 28.428 -35.058 1.00 67.81 498 ASP A O 1
ATOM 3765 N N . TYR A 1 499 ? 6.658 29.107 -35.512 1.00 72.75 499 TYR A N 1
ATOM 3766 C CA . TYR A 1 499 ? 6.338 30.540 -35.548 1.00 72.75 499 TYR A CA 1
ATOM 3767 C C . TYR A 1 499 ? 6.668 31.151 -36.918 1.00 72.75 499 TYR A C 1
ATOM 3769 O O . TYR A 1 499 ? 7.765 30.946 -37.442 1.00 72.75 499 TYR A O 1
ATOM 3777 N N . SER A 1 500 ? 5.775 31.985 -37.459 1.00 79.56 500 SER A N 1
ATOM 3778 C CA . SER A 1 500 ? 6.043 32.821 -38.634 1.00 79.56 500 SER A CA 1
ATOM 3779 C C . SER A 1 500 ? 6.145 34.299 -38.289 1.00 79.56 500 SER A C 1
ATOM 3781 O O . SER A 1 500 ? 5.658 34.803 -37.275 1.00 79.56 500 SER A O 1
ATOM 3783 N N . TRP A 1 501 ? 6.839 35.021 -39.161 1.00 81.44 501 TRP A N 1
ATOM 3784 C CA . TRP A 1 501 ? 7.004 36.457 -39.037 1.00 81.44 501 TRP A CA 1
ATOM 3785 C C . TRP A 1 501 ? 5.785 37.199 -39.591 1.00 81.44 501 TRP A C 1
ATOM 3787 O O . TRP A 1 501 ? 5.553 37.182 -40.800 1.00 81.44 501 TRP A O 1
ATOM 3797 N N . ASP A 1 502 ? 5.056 37.915 -38.733 1.00 76.06 502 ASP A N 1
ATOM 3798 C CA . ASP A 1 502 ? 3.862 38.679 -39.135 1.00 76.06 502 ASP A CA 1
ATOM 3799 C C . ASP A 1 502 ? 4.173 40.086 -39.692 1.00 76.06 502 ASP A C 1
ATOM 3801 O O . ASP A 1 502 ? 3.276 40.802 -40.137 1.00 76.06 502 ASP A O 1
ATOM 3805 N N . GLY A 1 503 ? 5.449 40.492 -39.679 1.00 74.81 503 GLY A N 1
ATOM 3806 C CA . GLY A 1 503 ? 5.896 41.854 -39.996 1.00 74.81 503 GLY A CA 1
ATOM 3807 C C . GLY A 1 503 ? 6.422 42.644 -38.790 1.00 74.81 503 GLY A C 1
ATOM 3808 O O . GLY A 1 503 ? 7.130 43.637 -38.980 1.00 74.81 503 GLY A O 1
ATOM 3809 N N . SER A 1 504 ? 6.149 42.181 -37.569 1.00 76.56 504 SER A N 1
ATOM 3810 C CA . SER A 1 504 ? 6.396 42.889 -36.302 1.00 76.56 504 SER A CA 1
ATOM 3811 C C . SER A 1 504 ? 6.883 41.978 -35.170 1.00 76.56 504 SER A C 1
ATOM 3813 O O . SER A 1 504 ? 7.788 42.381 -34.433 1.00 76.56 504 SER A O 1
ATOM 3815 N N . ILE A 1 505 ? 6.326 40.772 -35.030 1.00 79.06 505 ILE A N 1
ATOM 3816 C CA . ILE A 1 505 ? 6.733 39.749 -34.054 1.00 79.06 505 ILE A CA 1
ATOM 3817 C C . ILE A 1 505 ? 6.737 38.347 -34.691 1.00 79.06 505 ILE A C 1
ATOM 3819 O O . ILE A 1 505 ? 6.107 38.115 -35.723 1.00 79.06 505 ILE A O 1
ATOM 3823 N N . CYS A 1 506 ? 7.462 37.402 -34.082 1.00 77.75 506 CYS A N 1
ATOM 3824 C CA . CYS A 1 506 ? 7.302 35.983 -34.399 1.00 77.75 506 CYS A CA 1
ATOM 3825 C C . CYS A 1 506 ? 6.017 35.491 -33.734 1.00 77.75 506 CYS A C 1
ATOM 3827 O O . CYS A 1 506 ? 5.962 35.336 -32.508 1.00 77.75 506 CYS A O 1
ATOM 3829 N N . GLN A 1 507 ? 4.981 35.304 -34.544 1.00 75.12 507 GLN A N 1
ATOM 3830 C CA . GLN A 1 507 ? 3.674 34.839 -34.113 1.00 75.12 507 GLN A CA 1
ATOM 3831 C C . GLN A 1 507 ? 3.548 33.348 -34.420 1.00 75.12 507 GLN A C 1
ATOM 3833 O O . GLN A 1 507 ? 4.051 32.874 -35.431 1.00 75.12 507 GLN A O 1
ATOM 3838 N N . LEU A 1 508 ? 2.905 32.601 -33.526 1.00 67.75 508 LEU A N 1
ATOM 3839 C CA . LEU A 1 508 ? 2.684 31.171 -33.716 1.00 67.75 508 LEU A CA 1
ATOM 3840 C C . LEU A 1 508 ? 1.871 30.948 -35.003 1.00 67.75 508 LEU A C 1
ATOM 3842 O O . LEU A 1 508 ? 0.822 31.576 -35.181 1.00 67.75 508 LEU A O 1
ATOM 3846 N N . ASP A 1 509 ? 2.356 30.077 -35.887 1.00 61.44 509 ASP A N 1
ATOM 3847 C CA . ASP A 1 509 ? 1.620 29.659 -37.075 1.00 61.44 509 ASP A CA 1
ATOM 3848 C C . ASP A 1 509 ? 0.465 28.777 -36.633 1.00 61.44 509 ASP A C 1
ATOM 3850 O O . ASP A 1 509 ? 0.657 27.632 -36.233 1.00 61.44 509 ASP A O 1
ATOM 3854 N N . CYS A 1 510 ? -0.755 29.298 -36.690 1.00 55.97 510 CYS A N 1
ATOM 3855 C CA . CYS A 1 510 ? -1.909 28.487 -36.368 1.00 55.97 510 CYS A CA 1
ATOM 3856 C C . CYS A 1 510 ? -3.072 28.660 -37.323 1.00 55.97 510 CYS A C 1
ATOM 3858 O O . CYS A 1 510 ? -3.406 29.746 -37.797 1.00 55.97 510 CYS A O 1
ATOM 3860 N N . VAL A 1 511 ? -3.707 27.523 -37.584 1.00 55.12 511 VAL A N 1
ATOM 3861 C CA . VAL A 1 511 ? -4.926 27.412 -38.370 1.00 55.12 511 VAL A CA 1
ATOM 3862 C C . VAL A 1 511 ? -6.093 27.828 -37.473 1.00 55.12 511 VAL A C 1
ATOM 3864 O O . VAL A 1 511 ? -6.189 27.395 -36.329 1.00 55.12 511 VAL A O 1
ATOM 3867 N N . SER A 1 512 ? -6.983 28.681 -37.982 1.00 55.38 512 SER A N 1
ATOM 3868 C CA . SER A 1 512 ? -8.096 29.297 -37.231 1.00 55.38 512 SER A CA 1
ATOM 3869 C C . SER A 1 512 ? -9.261 28.348 -36.899 1.00 55.38 512 SER A C 1
ATOM 3871 O O . SER A 1 512 ? -10.374 28.797 -36.616 1.00 55.38 512 SER A O 1
ATOM 3873 N N . THR A 1 513 ? -9.037 27.036 -36.945 1.00 58.88 513 THR A N 1
ATOM 3874 C CA . THR A 1 513 ? -10.070 26.010 -36.776 1.00 58.88 513 THR A CA 1
ATOM 3875 C C . THR A 1 513 ? -9.518 24.830 -35.986 1.00 58.88 513 THR A C 1
ATOM 3877 O O . THR A 1 513 ? -8.568 24.204 -36.448 1.00 58.88 513 THR A O 1
ATOM 3880 N N . CYS A 1 514 ? -10.128 24.508 -34.838 1.00 63.50 514 CYS A N 1
ATOM 3881 C CA . CYS A 1 514 ? -9.757 23.323 -34.061 1.00 63.50 514 CYS A CA 1
ATOM 3882 C C . CYS A 1 514 ? -10.291 22.047 -34.734 1.00 63.50 514 CYS A C 1
ATOM 3884 O O . CYS A 1 514 ? -11.481 21.991 -35.065 1.00 63.50 514 CYS A O 1
ATOM 3886 N N . SER A 1 515 ? -9.450 21.028 -34.916 1.00 62.00 515 SER A N 1
ATOM 3887 C CA . SER A 1 515 ? -9.816 19.803 -35.651 1.00 62.00 515 SER A CA 1
ATOM 3888 C C . SER A 1 515 ? -10.646 18.825 -34.814 1.00 62.00 515 SER A C 1
ATOM 3890 O O . SER A 1 515 ? -11.443 18.059 -35.358 1.00 62.00 515 SER A O 1
ATOM 3892 N N . THR A 1 516 ? -10.466 18.841 -33.488 1.00 58.41 516 THR A N 1
ATOM 3893 C CA . THR A 1 516 ? -11.056 17.881 -32.540 1.00 58.41 516 THR A CA 1
ATOM 3894 C C . THR A 1 516 ? -11.305 18.511 -31.159 1.00 58.41 516 THR A C 1
ATOM 3896 O O . THR A 1 516 ? -10.597 19.424 -30.747 1.00 58.41 516 THR A O 1
ATOM 3899 N N . GLY A 1 517 ? -12.306 18.016 -30.414 1.00 66.38 517 GLY A N 1
ATOM 3900 C CA . GLY A 1 517 ? -12.538 18.383 -29.004 1.00 66.38 517 GLY A CA 1
ATOM 3901 C C . GLY A 1 517 ? -13.448 19.610 -28.735 1.00 66.38 517 GLY A C 1
ATOM 3902 O O . GLY A 1 517 ? -14.207 20.026 -29.611 1.00 66.38 517 GLY A O 1
ATOM 3903 N N . PRO A 1 518 ? -13.436 20.163 -27.498 1.00 63.50 518 PRO A N 1
ATOM 3904 C CA . PRO A 1 518 ? -14.230 21.312 -27.033 1.00 63.50 518 PRO A CA 1
ATOM 3905 C C . PRO A 1 518 ? -14.185 22.597 -27.871 1.00 63.50 518 PRO A C 1
ATOM 3907 O O . PRO A 1 518 ? -15.055 23.461 -27.682 1.00 63.50 518 PRO A O 1
ATOM 3910 N N . GLY A 1 519 ? -13.186 22.751 -28.742 1.00 71.62 519 GLY A N 1
ATOM 3911 C CA . GLY A 1 519 ? -12.964 23.938 -29.567 1.00 71.62 519 GLY A CA 1
ATOM 3912 C C . GLY A 1 519 ? -12.326 25.112 -28.808 1.00 71.62 519 GLY A C 1
ATOM 3913 O O . GLY A 1 519 ? -11.720 24.939 -27.752 1.00 71.62 519 GLY A O 1
ATOM 3914 N N . CYS A 1 520 ? -12.476 26.319 -29.359 1.00 71.88 520 CYS A N 1
ATOM 3915 C CA . CYS A 1 520 ? -11.892 27.569 -28.859 1.00 71.88 520 CYS A CA 1
ATOM 3916 C C . CYS A 1 520 ? -12.415 27.974 -27.477 1.00 71.88 520 CYS A C 1
ATOM 3918 O O . CYS A 1 520 ? -13.577 28.377 -27.365 1.00 71.88 520 CYS A O 1
ATOM 3920 N N . ARG A 1 521 ? -11.587 27.906 -26.426 1.00 73.38 521 ARG A N 1
ATOM 3921 C CA . ARG A 1 521 ? -11.998 28.273 -25.056 1.00 73.38 521 ARG A CA 1
ATOM 3922 C C . ARG A 1 521 ? -10.861 28.915 -24.261 1.00 73.38 521 ARG A C 1
ATOM 3924 O O . ARG A 1 521 ? -9.703 28.905 -24.668 1.00 73.38 521 ARG A O 1
ATOM 3931 N N . THR A 1 522 ? -11.200 29.482 -23.107 1.00 64.38 522 THR A N 1
ATOM 3932 C CA . THR A 1 522 ? -10.247 30.030 -22.131 1.00 64.38 522 THR A CA 1
ATOM 3933 C C . THR A 1 522 ? -10.424 29.304 -20.803 1.00 64.38 522 THR A C 1
ATOM 3935 O O . THR A 1 522 ? -11.389 29.577 -20.092 1.00 64.38 522 THR A O 1
ATOM 3938 N N . GLY A 1 523 ? -9.509 28.385 -20.482 1.00 65.00 523 GLY A N 1
ATOM 3939 C CA . GLY A 1 523 ? -9.532 27.612 -19.238 1.00 65.00 523 GLY A CA 1
ATOM 3940 C C . GLY A 1 523 ? -10.615 26.531 -19.217 1.00 65.00 523 GLY A C 1
ATOM 3941 O O . GLY A 1 523 ? -11.807 26.824 -19.142 1.00 65.00 523 GLY A O 1
ATOM 3942 N N . LEU A 1 524 ? -10.194 25.266 -19.249 1.00 68.38 524 LEU A N 1
ATOM 3943 C CA . LEU A 1 524 ? -11.088 24.115 -19.180 1.00 68.38 524 LEU A CA 1
ATOM 3944 C C . LEU A 1 524 ? -10.552 23.094 -18.173 1.00 68.38 524 LEU A C 1
ATOM 3946 O O . LEU A 1 524 ? -9.448 22.582 -18.336 1.00 68.38 524 LEU A O 1
ATOM 3950 N N . ALA A 1 525 ? -11.328 22.805 -17.126 1.00 63.94 525 ALA A N 1
ATOM 3951 C CA . ALA A 1 525 ? -10.988 21.755 -16.167 1.00 63.94 525 ALA A CA 1
ATOM 3952 C C . ALA A 1 525 ? -10.961 20.390 -16.877 1.00 63.94 525 ALA A C 1
ATOM 3954 O O . ALA A 1 525 ? -11.865 20.094 -17.660 1.00 63.94 525 ALA A O 1
ATOM 3955 N N . ASN A 1 526 ? -9.924 19.586 -16.621 1.00 64.06 526 ASN A N 1
ATOM 3956 C CA . ASN A 1 526 ? -9.643 18.312 -17.305 1.00 64.06 526 ASN A CA 1
ATOM 3957 C C . ASN A 1 526 ? -9.468 18.428 -18.833 1.00 64.06 526 ASN A C 1
ATOM 3959 O O . ASN A 1 526 ? -9.643 17.447 -19.559 1.00 64.06 526 ASN A O 1
ATOM 3963 N N . GLY A 1 527 ? -9.136 19.624 -19.326 1.00 74.06 527 GLY A N 1
ATOM 3964 C CA . GLY A 1 527 ? -8.739 19.861 -20.708 1.00 74.06 527 GLY A CA 1
ATOM 3965 C C . GLY A 1 527 ? -7.266 20.252 -20.810 1.00 74.06 527 GLY A C 1
ATOM 3966 O O . GLY A 1 527 ? -6.734 20.918 -19.925 1.00 74.06 527 GLY A O 1
ATOM 3967 N N . GLN A 1 528 ? -6.623 19.874 -21.909 1.00 76.44 528 GLN A N 1
ATOM 3968 C CA . GLN A 1 528 ? -5.273 20.296 -22.279 1.00 76.44 528 GLN A CA 1
ATOM 3969 C C . GLN A 1 528 ? -5.296 21.083 -23.588 1.00 76.44 528 GLN A C 1
ATOM 3971 O O . GLN A 1 528 ? -6.213 20.933 -24.394 1.00 76.44 528 GLN A O 1
ATOM 3976 N N . VAL A 1 529 ? -4.304 21.951 -23.779 1.00 71.38 529 VAL A N 1
ATOM 3977 C CA . VAL A 1 529 ? -4.162 22.735 -25.011 1.00 71.38 529 VAL A CA 1
ATOM 3978 C C . VAL A 1 529 ? -3.598 21.838 -26.110 1.00 71.38 529 VAL A C 1
ATOM 3980 O O . VAL A 1 529 ? -2.581 21.181 -25.901 1.00 71.38 529 VAL A O 1
ATOM 3983 N N . VAL A 1 530 ? -4.241 21.838 -27.277 1.00 67.12 530 VAL A N 1
ATOM 3984 C CA . VAL A 1 530 ? -3.750 21.125 -28.463 1.00 67.12 530 VAL A CA 1
ATOM 3985 C C . VAL A 1 530 ? -2.614 21.937 -29.083 1.00 67.12 530 VAL A C 1
ATOM 3987 O O . VAL A 1 530 ? -2.802 23.094 -29.466 1.00 67.12 530 VAL A O 1
ATOM 3990 N N . ALA A 1 531 ? -1.419 21.353 -29.164 1.00 58.41 531 ALA A N 1
ATOM 3991 C CA . ALA A 1 531 ? -0.268 22.007 -29.779 1.00 58.41 531 ALA A CA 1
ATOM 3992 C C . ALA A 1 531 ? -0.497 22.194 -31.293 1.00 58.41 531 ALA A C 1
ATOM 3994 O O . ALA A 1 531 ? -0.838 21.242 -31.989 1.00 58.41 531 ALA A O 1
ATOM 3995 N N . GLY A 1 532 ? -0.305 23.420 -31.796 1.00 60.25 532 GLY A N 1
ATOM 3996 C CA . GLY A 1 532 ? -0.430 23.756 -33.224 1.00 60.25 532 GLY A CA 1
ATOM 3997 C C . GLY A 1 532 ? -1.802 24.273 -33.690 1.00 60.25 532 GLY A C 1
ATOM 3998 O O . GLY A 1 532 ? -1.946 24.622 -34.860 1.00 60.25 532 GLY A O 1
ATOM 3999 N N . GLU A 1 533 ? -2.804 24.386 -32.807 1.00 64.19 533 GLU A N 1
ATOM 4000 C CA . GLU A 1 533 ? -4.135 24.927 -33.140 1.00 64.19 533 GLU A CA 1
ATOM 4001 C C . GLU A 1 533 ? -4.478 26.168 -32.285 1.00 64.19 533 GLU A C 1
ATOM 4003 O O . GLU A 1 533 ? -4.327 26.153 -31.061 1.00 64.19 533 GLU A O 1
ATOM 4008 N N . CYS A 1 534 ? -4.977 27.251 -32.899 1.00 58.47 534 CYS A N 1
ATOM 4009 C CA . CYS A 1 534 ? -5.386 28.470 -32.180 1.00 58.47 534 CYS A CA 1
ATOM 4010 C C . CYS A 1 534 ? -6.796 28.923 -32.544 1.00 58.47 534 CYS A C 1
ATOM 4012 O O . CYS A 1 534 ? -7.336 28.606 -33.604 1.00 58.47 534 CYS A O 1
ATOM 4014 N N . CYS A 1 535 ? -7.320 29.831 -31.718 1.00 60.66 535 CYS A N 1
ATOM 4015 C CA . CYS A 1 535 ? -8.528 30.580 -32.005 1.00 60.66 535 CYS A CA 1
ATOM 4016 C C . CYS A 1 535 ? -8.336 32.074 -31.775 1.00 60.66 535 CYS A C 1
ATOM 4018 O O . CYS A 1 535 ? -7.608 32.479 -30.876 1.00 60.66 535 CYS A O 1
ATOM 4020 N N . GLY A 1 536 ? -9.045 32.902 -32.550 1.00 56.56 536 GLY A N 1
ATOM 4021 C CA . GLY A 1 536 ? -8.918 34.365 -32.482 1.00 56.56 536 GLY A CA 1
ATOM 4022 C C . GLY A 1 536 ? -9.081 34.963 -31.075 1.00 56.56 536 GLY A C 1
ATOM 4023 O O . GLY A 1 536 ? -8.491 35.999 -30.793 1.00 56.56 536 GLY A O 1
ATOM 4024 N N . VAL A 1 537 ? -9.828 34.300 -30.180 1.00 55.12 537 VAL A N 1
ATOM 4025 C CA . VAL A 1 537 ? -9.825 34.576 -28.735 1.00 55.12 537 VAL A CA 1
ATOM 4026 C C . VAL A 1 537 ? -9.848 33.240 -27.977 1.00 55.12 537 VAL A C 1
ATOM 4028 O O . VAL A 1 537 ? -10.896 32.602 -27.882 1.00 55.12 537 VAL A O 1
ATOM 4031 N N . GLY A 1 538 ? -8.697 32.804 -27.458 1.00 61.34 538 GLY A N 1
ATOM 4032 C CA . GLY A 1 538 ? -8.540 31.575 -26.662 1.00 61.34 538 GLY A CA 1
ATOM 4033 C C . GLY A 1 538 ? -7.675 30.496 -27.328 1.00 61.34 538 GLY A C 1
ATOM 4034 O O . GLY A 1 538 ? -7.167 30.685 -28.430 1.00 61.34 538 GLY A O 1
ATOM 4035 N N . SER A 1 539 ? -7.518 29.356 -26.655 1.00 68.69 539 SER A N 1
ATOM 4036 C CA . SER A 1 539 ? -6.739 28.208 -27.149 1.00 68.69 539 SER A CA 1
ATOM 4037 C C . SER A 1 539 ? -7.671 27.063 -27.554 1.00 68.69 539 SER A C 1
ATOM 4039 O O . SER A 1 539 ? -8.779 26.950 -27.021 1.00 68.69 539 SER A O 1
ATOM 4041 N N . CYS A 1 540 ? -7.249 26.214 -28.493 1.00 74.00 540 CYS A N 1
ATOM 4042 C CA . CYS A 1 540 ? -7.953 24.963 -28.777 1.00 74.00 540 CYS A CA 1
ATOM 4043 C C . CYS A 1 540 ? -7.684 23.971 -27.639 1.00 74.00 540 CYS A C 1
ATOM 4045 O O . CYS A 1 540 ? -6.530 23.700 -27.310 1.00 74.00 540 CYS A O 1
ATOM 4047 N N . TYR A 1 541 ? -8.750 23.462 -27.019 1.00 74.62 541 TYR A N 1
ATOM 4048 C CA . TYR A 1 541 ? -8.661 22.474 -25.945 1.00 74.62 541 TYR A CA 1
ATOM 4049 C C . TYR A 1 541 ? -9.151 21.107 -26.418 1.00 74.62 541 TYR A C 1
ATOM 4051 O O . TYR A 1 541 ? -10.175 21.023 -27.097 1.00 74.62 541 TYR A O 1
ATOM 4059 N N . GLU A 1 542 ? -8.483 20.051 -25.961 1.00 81.44 542 GLU A N 1
ATOM 4060 C CA . GLU A 1 542 ? -8.963 18.668 -25.969 1.00 81.44 542 GLU A CA 1
ATOM 4061 C C . GLU A 1 542 ? -9.097 18.136 -24.538 1.00 81.44 542 GLU A C 1
ATOM 4063 O O . GLU A 1 542 ? -8.512 18.687 -23.608 1.00 81.44 542 GLU A O 1
ATOM 4068 N N . CYS A 1 543 ? -9.895 17.091 -24.331 1.00 77.88 543 CYS A N 1
ATOM 4069 C CA . CYS A 1 543 ? -10.052 16.504 -23.002 1.00 77.88 543 CYS A CA 1
ATOM 4070 C C . CYS A 1 543 ? -8.887 15.558 -22.688 1.00 77.88 543 CYS A C 1
ATOM 4072 O O . CYS A 1 543 ? -8.527 14.728 -23.518 1.00 77.88 543 CYS A O 1
ATOM 4074 N N . VAL A 1 544 ? -8.316 15.668 -21.485 1.00 76.25 544 VAL A N 1
ATOM 4075 C CA . VAL A 1 544 ? -7.234 14.782 -21.030 1.00 76.25 544 VAL A CA 1
ATOM 4076 C C . VAL A 1 544 ? -7.806 13.382 -20.830 1.00 76.25 544 VAL A C 1
ATOM 4078 O O . VAL A 1 544 ? -8.745 13.215 -20.047 1.00 76.25 544 VAL A O 1
ATOM 4081 N N . LEU A 1 545 ? -7.259 12.381 -21.526 1.00 65.19 545 LEU A N 1
ATOM 4082 C CA . LEU A 1 545 ? -7.701 10.989 -21.396 1.00 65.19 545 LEU A CA 1
ATOM 4083 C C . LEU A 1 545 ? -7.675 10.547 -19.919 1.00 65.19 545 LEU A C 1
ATOM 4085 O O . LEU A 1 545 ? -6.697 10.833 -19.228 1.00 65.19 545 LEU A O 1
ATOM 4089 N N . PRO A 1 546 ? -8.719 9.857 -19.418 1.00 59.31 546 PRO A N 1
ATOM 4090 C CA . PRO A 1 546 ? -9.846 9.258 -20.151 1.00 59.31 546 PRO A CA 1
ATOM 4091 C C . PRO A 1 546 ? -11.050 10.187 -20.426 1.00 59.31 546 PRO A C 1
ATOM 4093 O O . PRO A 1 546 ? -12.093 9.709 -20.857 1.00 59.31 546 PRO A O 1
ATOM 4096 N N . SER A 1 547 ? -10.950 11.495 -20.194 1.00 67.50 547 SER A N 1
ATOM 4097 C CA . SER A 1 547 ? -12.070 12.440 -20.313 1.00 67.50 547 SER A CA 1
ATOM 4098 C C . SER A 1 547 ? -12.565 12.653 -21.749 1.00 67.50 547 SER A C 1
ATOM 4100 O O . SER A 1 547 ? -11.781 12.721 -22.689 1.00 67.50 547 SER A O 1
ATOM 4102 N N . VAL A 1 548 ? -13.878 12.832 -21.918 1.00 72.12 548 VAL A N 1
ATOM 4103 C CA . VAL A 1 548 ? -14.559 13.172 -23.176 1.00 72.12 548 VAL A CA 1
ATOM 4104 C C . VAL A 1 548 ? -15.380 14.456 -23.026 1.00 72.12 548 VAL A C 1
ATOM 4106 O O . VAL A 1 548 ? -15.688 14.912 -21.925 1.00 72.12 548 VAL A O 1
ATOM 4109 N N . TRP A 1 549 ? -15.720 15.083 -24.149 1.00 75.88 549 TRP A N 1
ATOM 4110 C CA . TRP A 1 549 ? -16.432 16.361 -24.185 1.00 75.88 549 TRP A CA 1
ATOM 4111 C C . TRP A 1 549 ? -17.950 16.158 -24.302 1.00 75.88 549 TRP A C 1
ATOM 4113 O O . TRP A 1 549 ? -18.403 15.543 -25.264 1.00 75.88 549 TRP A O 1
ATOM 4123 N N . ASN A 1 550 ? -18.757 16.701 -23.375 1.00 68.62 550 ASN A N 1
ATOM 4124 C CA . ASN A 1 550 ? -20.236 16.626 -23.445 1.00 68.62 550 ASN A CA 1
ATOM 4125 C C . ASN A 1 550 ? -20.919 17.847 -24.089 1.00 68.62 550 ASN A C 1
ATOM 4127 O O . ASN A 1 550 ? -22.145 17.935 -24.073 1.00 68.62 550 ASN A O 1
ATOM 4131 N N . GLY A 1 551 ? -20.159 18.815 -24.608 1.00 68.06 551 GLY A N 1
ATOM 4132 C CA . GLY A 1 551 ? -20.702 20.089 -25.096 1.00 68.06 551 GLY A CA 1
ATOM 4133 C C . GLY A 1 551 ? -20.544 21.268 -24.129 1.00 68.06 551 GLY A C 1
ATOM 4134 O O . GLY A 1 551 ? -20.689 22.408 -24.573 1.00 68.06 551 GLY A O 1
ATOM 4135 N N . SER A 1 552 ? -20.190 21.031 -22.856 1.00 71.50 552 SER A N 1
ATOM 4136 C CA . SER A 1 552 ? -19.954 22.095 -21.864 1.00 71.50 552 SER A CA 1
ATOM 4137 C C . SER A 1 552 ? -18.699 21.920 -20.998 1.00 71.50 552 SER A C 1
ATOM 4139 O O . SER A 1 552 ? -18.061 22.927 -20.692 1.00 71.50 552 SER A O 1
ATOM 4141 N N . VAL A 1 553 ? -18.335 20.699 -20.591 1.00 73.19 553 VAL A N 1
ATOM 4142 C CA . VAL A 1 553 ? -17.126 20.403 -19.793 1.00 73.19 553 VAL A CA 1
ATOM 4143 C C . VAL A 1 553 ? -16.441 19.119 -20.274 1.00 73.19 553 VAL A C 1
ATOM 4145 O O . VAL A 1 553 ? -17.090 18.246 -20.858 1.00 73.19 553 VAL A O 1
ATOM 4148 N N . CYS A 1 554 ? -15.132 19.001 -20.032 1.00 70.00 554 CYS A N 1
ATOM 4149 C CA . CYS A 1 554 ? -14.431 17.722 -20.144 1.00 70.00 554 CYS A CA 1
ATOM 4150 C C . CYS A 1 554 ? -14.730 16.885 -18.902 1.00 70.00 554 CYS A C 1
ATOM 4152 O O . CYS A 1 554 ? -14.509 17.332 -17.777 1.00 70.00 554 CYS A O 1
ATOM 4154 N N . PHE A 1 555 ? -15.258 15.683 -19.105 1.00 63.88 555 PHE A N 1
ATOM 4155 C CA . PHE A 1 555 ? -15.650 14.776 -18.032 1.00 63.88 555 PHE A CA 1
ATOM 4156 C C . PHE A 1 555 ? -15.193 13.360 -18.364 1.00 63.88 555 PHE A C 1
ATOM 4158 O O . PHE A 1 555 ? -15.192 12.965 -19.525 1.00 63.88 555 PHE A O 1
ATOM 4165 N N . THR A 1 556 ? -14.836 12.569 -17.363 1.00 63.03 556 THR A N 1
ATOM 4166 C CA . THR A 1 556 ? -14.522 11.153 -17.566 1.00 63.03 556 THR A CA 1
ATOM 4167 C C . THR A 1 556 ? -15.803 10.373 -17.884 1.00 63.03 556 THR A C 1
ATOM 4169 O O . THR A 1 556 ? -16.722 10.399 -17.063 1.00 63.03 556 THR A O 1
ATOM 4172 N N . PRO A 1 557 ? -15.923 9.705 -19.050 1.00 50.66 557 PRO A N 1
ATOM 4173 C CA . PRO A 1 557 ? -17.098 8.911 -19.370 1.00 50.66 557 PRO A CA 1
ATOM 4174 C C . PRO A 1 557 ? -17.213 7.725 -18.409 1.00 50.66 557 PRO A C 1
ATOM 4176 O O . PRO A 1 557 ? -16.243 7.026 -18.124 1.00 50.66 557 PRO A O 1
ATOM 4179 N N . CYS A 1 558 ? -18.428 7.533 -17.902 1.00 54.66 558 CYS A N 1
ATOM 4180 C CA . CYS A 1 558 ? -18.769 6.533 -16.900 1.00 54.66 558 CYS A CA 1
ATOM 4181 C C . CYS A 1 558 ? -18.637 5.107 -17.437 1.00 54.66 558 CYS A C 1
ATOM 4183 O O . CYS A 1 558 ? -19.190 4.788 -18.488 1.00 54.66 558 CYS A O 1
ATOM 4185 N N . VAL A 1 559 ? -17.975 4.236 -16.673 1.00 55.16 559 VAL A N 1
ATOM 4186 C CA . VAL A 1 559 ? -17.938 2.787 -16.937 1.00 55.16 559 VAL A CA 1
ATOM 4187 C C . VAL A 1 559 ? -19.183 2.092 -16.346 1.00 55.16 559 VAL A C 1
ATOM 4189 O O . VAL A 1 559 ? -19.604 1.050 -16.842 1.00 55.16 559 VAL A O 1
ATOM 4192 N N . THR A 1 560 ? -19.837 2.707 -15.351 1.00 56.78 560 THR A N 1
ATOM 4193 C CA . THR A 1 560 ? -20.977 2.158 -14.590 1.00 56.78 560 THR A CA 1
ATOM 4194 C C . THR A 1 560 ? -22.033 3.239 -14.293 1.00 56.78 560 THR A C 1
ATOM 4196 O O . THR A 1 560 ? -21.731 4.287 -13.720 1.00 56.78 560 THR A O 1
ATOM 4199 N N . ASN A 1 561 ? -23.286 2.994 -14.706 1.00 61.47 561 ASN A N 1
ATOM 4200 C CA . ASN A 1 561 ? -24.449 3.845 -14.393 1.00 61.47 561 ASN A CA 1
ATOM 4201 C C . ASN A 1 561 ? -24.978 3.532 -12.984 1.00 61.47 561 ASN A C 1
ATOM 4203 O O . ASN A 1 561 ? -24.887 2.377 -12.578 1.00 61.47 561 ASN A O 1
ATOM 4207 N N . CYS A 1 562 ? -25.584 4.508 -12.283 1.00 67.31 562 CYS A N 1
ATOM 4208 C CA . CYS A 1 562 ? -26.113 4.273 -10.930 1.00 67.31 562 CYS A CA 1
ATOM 4209 C C . CYS A 1 562 ? -27.077 3.073 -10.911 1.00 67.31 562 CYS A C 1
ATOM 4211 O O . CYS A 1 562 ? -28.079 3.083 -11.634 1.00 67.31 562 CYS A O 1
ATOM 4213 N N . THR A 1 563 ? -26.799 2.066 -10.084 1.00 63.25 563 THR A N 1
ATOM 4214 C CA . THR A 1 563 ? -27.632 0.851 -9.997 1.00 63.25 563 THR A CA 1
ATOM 4215 C C . THR A 1 563 ? -28.592 0.853 -8.805 1.00 63.25 563 THR A C 1
ATOM 4217 O O . THR A 1 563 ? -29.471 -0.006 -8.717 1.00 63.25 563 THR A O 1
ATOM 4220 N N . THR A 1 564 ? -28.474 1.842 -7.917 1.00 61.41 564 THR A N 1
ATOM 4221 C CA . THR A 1 564 ? -29.216 1.948 -6.656 1.00 61.41 564 THR A CA 1
ATOM 4222 C C . THR A 1 564 ? -30.085 3.212 -6.589 1.00 61.41 564 THR A C 1
ATOM 4224 O O . THR A 1 564 ? -29.742 4.255 -7.146 1.00 61.41 564 THR A O 1
ATOM 4227 N N . ASP A 1 565 ? -31.222 3.142 -5.889 1.00 65.62 565 ASP A N 1
ATOM 4228 C CA . ASP A 1 565 ? -32.009 4.323 -5.499 1.00 65.62 565 ASP A CA 1
ATOM 4229 C C . ASP A 1 565 ? -31.317 5.050 -4.332 1.00 65.62 565 ASP A C 1
ATOM 4231 O O . ASP A 1 565 ? -30.860 4.370 -3.407 1.00 65.62 565 ASP A O 1
ATOM 4235 N N . PRO A 1 566 ? -31.265 6.402 -4.286 1.00 66.62 566 PRO A N 1
ATOM 4236 C CA . PRO A 1 566 ? -31.965 7.406 -5.116 1.00 66.62 566 PRO A CA 1
ATOM 4237 C C . PRO A 1 566 ? -31.417 7.661 -6.531 1.00 66.62 566 PRO A C 1
ATOM 4239 O O . PRO A 1 566 ? -32.032 8.411 -7.298 1.00 66.62 566 PRO A O 1
ATOM 4242 N N . GLY A 1 567 ? -30.256 7.108 -6.875 1.00 76.62 567 GLY A N 1
ATOM 4243 C CA . GLY A 1 567 ? -29.611 7.295 -8.173 1.00 76.62 567 GLY A CA 1
ATOM 4244 C C . GLY A 1 567 ? -29.054 8.709 -8.377 1.00 76.62 567 GLY A C 1
ATOM 4245 O O . GLY A 1 567 ? -28.581 9.359 -7.444 1.00 76.62 567 GLY A O 1
ATOM 4246 N N . CYS A 1 568 ? -29.079 9.201 -9.619 1.00 77.69 568 CYS A N 1
ATOM 4247 C CA . CYS A 1 568 ? -28.438 10.468 -9.987 1.00 77.69 568 CYS A CA 1
ATOM 4248 C C . CYS A 1 568 ? -29.157 11.707 -9.431 1.00 77.69 568 CYS A C 1
ATOM 4250 O O . CYS A 1 568 ? -30.321 11.940 -9.777 1.00 77.69 568 CYS A O 1
ATOM 4252 N N . ARG A 1 569 ? -28.478 12.534 -8.623 1.00 79.62 569 ARG A N 1
ATOM 4253 C CA . ARG A 1 569 ? -29.035 13.779 -8.048 1.00 79.62 569 ARG A CA 1
ATOM 4254 C C . ARG A 1 569 ? -27.971 14.878 -7.904 1.00 79.62 569 ARG A C 1
ATOM 4256 O O . ARG A 1 569 ? -26.774 14.607 -7.893 1.00 79.62 569 ARG A O 1
ATOM 4263 N N . THR A 1 570 ? -28.404 16.128 -7.742 1.00 69.44 570 THR A N 1
ATOM 4264 C CA . THR A 1 570 ? -27.542 17.293 -7.462 1.00 69.44 570 THR A CA 1
ATOM 4265 C C . THR A 1 570 ? -27.689 17.710 -5.998 1.00 69.44 570 THR A C 1
ATOM 4267 O O . THR A 1 570 ? -28.457 18.619 -5.683 1.00 69.44 570 THR A O 1
ATOM 4270 N N . GLY A 1 571 ? -26.984 17.017 -5.102 1.00 68.62 571 GLY A N 1
ATOM 4271 C CA . GLY A 1 571 ? -27.087 17.231 -3.657 1.00 68.62 571 GLY A CA 1
ATOM 4272 C C . GLY A 1 571 ? -28.320 16.564 -3.043 1.00 68.62 571 GLY A C 1
ATOM 4273 O O . GLY A 1 571 ? -29.439 16.714 -3.529 1.00 68.62 571 GLY A O 1
ATOM 4274 N N . LEU A 1 572 ? -28.113 15.821 -1.954 1.00 74.81 572 LEU A N 1
ATOM 4275 C CA . LEU A 1 572 ? -29.184 15.122 -1.253 1.00 74.81 572 LEU A CA 1
ATOM 4276 C C . LEU A 1 572 ? -28.959 15.150 0.260 1.00 74.81 572 LEU A C 1
ATOM 4278 O O . LEU A 1 572 ? -27.951 14.654 0.760 1.00 74.81 572 LEU A O 1
ATOM 4282 N N . THR A 1 573 ? -29.907 15.725 1.001 1.00 77.50 573 THR A N 1
ATOM 4283 C CA . THR A 1 573 ? -29.889 15.711 2.468 1.00 77.50 573 THR A CA 1
ATOM 4284 C C . THR A 1 573 ? -30.009 14.273 2.970 1.00 77.50 573 THR A C 1
ATOM 4286 O O . THR A 1 573 ? -30.886 13.536 2.525 1.00 77.50 573 THR A O 1
ATOM 4289 N N . ASN A 1 574 ? -29.124 13.880 3.889 1.00 75.75 574 ASN A N 1
ATOM 4290 C CA . ASN A 1 574 ? -28.970 12.504 4.377 1.00 75.75 574 ASN A CA 1
ATOM 4291 C C . ASN A 1 574 ? -28.616 11.474 3.285 1.00 75.75 574 ASN A C 1
ATOM 4293 O O . ASN A 1 574 ? -28.882 10.284 3.447 1.00 75.75 574 ASN A O 1
ATOM 4297 N N . GLY A 1 575 ? -28.016 11.926 2.179 1.00 78.00 575 GLY A N 1
ATOM 4298 C CA . GLY A 1 575 ? -27.423 11.077 1.151 1.00 78.00 575 GLY A CA 1
ATOM 4299 C C . GLY A 1 575 ? -25.893 11.120 1.182 1.00 78.00 575 GLY A C 1
ATOM 4300 O O . GLY A 1 575 ? -25.295 12.117 1.580 1.00 78.00 575 GLY A O 1
ATOM 4301 N N . GLN A 1 576 ? -25.264 10.044 0.725 1.00 80.62 576 GLN A N 1
ATOM 4302 C CA . GLN A 1 576 ? -23.825 9.917 0.499 1.00 80.62 576 GLN A CA 1
ATOM 4303 C C . GLN A 1 576 ? -23.554 9.600 -0.968 1.00 80.62 576 GLN A C 1
ATOM 4305 O O . GLN A 1 576 ? -24.338 8.897 -1.605 1.00 80.62 576 GLN A O 1
ATOM 4310 N N . VAL A 1 577 ? -22.450 10.123 -1.496 1.00 73.69 577 VAL A N 1
ATOM 4311 C CA . VAL A 1 577 ? -22.028 9.848 -2.871 1.00 73.69 577 VAL A CA 1
ATOM 4312 C C . VAL A 1 577 ? -21.478 8.427 -2.951 1.00 73.69 577 VAL A C 1
ATOM 4314 O O . VAL A 1 577 ? -20.651 8.036 -2.130 1.00 73.69 577 VAL A O 1
ATOM 4317 N N . VAL A 1 578 ? -21.938 7.661 -3.936 1.00 67.44 578 VAL A N 1
ATOM 4318 C CA . VAL A 1 578 ? -21.439 6.310 -4.209 1.00 67.44 578 VAL A CA 1
ATOM 4319 C C . VAL A 1 578 ? -20.131 6.425 -4.988 1.00 67.44 578 VAL A C 1
ATOM 4321 O O . VAL A 1 578 ? -20.097 6.997 -6.076 1.00 67.44 578 VAL A O 1
ATOM 4324 N N . ALA A 1 579 ? -19.040 5.913 -4.420 1.00 54.75 579 ALA A N 1
ATOM 4325 C CA . ALA A 1 579 ? -17.741 5.905 -5.083 1.00 54.75 579 ALA A CA 1
ATOM 4326 C C . ALA A 1 579 ? -17.745 4.901 -6.247 1.00 54.75 579 ALA A C 1
ATOM 4328 O O . ALA A 1 579 ? -18.156 3.757 -6.077 1.00 54.75 579 ALA A O 1
ATOM 4329 N N . GLY A 1 580 ? -17.286 5.327 -7.426 1.00 55.91 580 GLY A N 1
ATOM 4330 C CA . GLY A 1 580 ? -17.184 4.463 -8.610 1.00 55.91 580 GLY A CA 1
ATOM 4331 C C . GLY A 1 580 ? -18.448 4.358 -9.473 1.00 55.91 580 GLY A C 1
ATOM 4332 O O . GLY A 1 580 ? -18.391 3.736 -10.528 1.00 55.91 580 GLY A O 1
ATOM 4333 N N . GLU A 1 581 ? -19.560 4.994 -9.094 1.00 65.06 581 GLU A N 1
ATOM 4334 C CA . GLU A 1 581 ? -20.741 5.156 -9.955 1.00 65.06 581 GLU A CA 1
ATOM 4335 C C . GLU A 1 581 ? -20.921 6.634 -10.316 1.00 65.06 581 GLU A C 1
ATOM 4337 O O . GLU A 1 581 ? -20.731 7.521 -9.479 1.00 65.06 581 GLU A O 1
ATOM 4342 N N . CYS A 1 582 ? -21.292 6.936 -11.561 1.00 58.28 582 CYS A N 1
ATOM 4343 C CA . CYS A 1 582 ? -21.470 8.323 -11.981 1.00 58.28 582 CYS A CA 1
ATOM 4344 C C . CYS A 1 582 ? -22.697 8.543 -12.864 1.00 58.28 582 CYS A C 1
ATOM 4346 O O . CYS A 1 582 ? -23.314 7.612 -13.385 1.00 58.28 582 CYS A O 1
ATOM 4348 N N . CYS A 1 583 ? -23.097 9.812 -12.980 1.00 62.22 583 CYS A N 1
ATOM 4349 C CA . CYS A 1 583 ? -24.271 10.201 -13.735 1.00 62.22 583 CYS A CA 1
ATOM 4350 C C . CYS A 1 583 ? -24.106 11.570 -14.401 1.00 62.22 583 CYS A C 1
ATOM 4352 O O . CYS A 1 583 ? -23.461 12.465 -13.865 1.00 62.22 583 CYS A O 1
ATOM 4354 N N . GLY A 1 584 ? -24.675 11.721 -15.601 1.00 61.69 584 GLY A N 1
ATOM 4355 C CA . GLY A 1 584 ? -24.309 12.799 -16.527 1.00 61.69 584 GLY A CA 1
ATOM 4356 C C . GLY A 1 584 ? -24.378 14.224 -15.961 1.00 61.69 584 GLY A C 1
ATOM 4357 O O . GLY A 1 584 ? -23.491 15.021 -16.247 1.00 61.69 584 GLY A O 1
ATOM 4358 N N . VAL A 1 585 ? -25.399 14.551 -15.157 1.00 52.72 585 VAL A N 1
ATOM 4359 C CA . VAL A 1 585 ? -25.515 15.856 -14.479 1.00 52.72 585 VAL A CA 1
ATOM 4360 C C . VAL A 1 585 ? -25.897 15.632 -13.012 1.00 52.72 585 VAL A C 1
ATOM 4362 O O . VAL A 1 585 ? -27.061 15.739 -12.633 1.00 52.72 585 VAL A O 1
ATOM 4365 N N . GLY A 1 586 ? -24.918 15.255 -12.190 1.00 62.75 586 GLY A N 1
ATOM 4366 C CA . GLY A 1 586 ? -25.082 15.016 -10.754 1.00 62.75 586 GLY A CA 1
ATOM 4367 C C . GLY A 1 586 ? -24.060 14.015 -10.214 1.00 62.75 586 GLY A C 1
ATOM 4368 O O . GLY A 1 586 ? -23.145 13.612 -10.926 1.00 62.75 586 GLY A O 1
ATOM 4369 N N . SER A 1 587 ? -24.245 13.585 -8.969 1.00 71.56 587 SER A N 1
ATOM 4370 C CA . SER A 1 587 ? -23.526 12.440 -8.394 1.00 71.56 587 SER A CA 1
ATOM 4371 C C . SER A 1 587 ? -24.514 11.301 -8.140 1.00 71.56 587 SER A C 1
ATOM 4373 O O . SER A 1 587 ? -25.696 11.557 -7.890 1.00 71.56 587 SER A O 1
ATOM 4375 N N . CYS A 1 588 ? -24.067 10.044 -8.212 1.00 77.25 588 CYS A N 1
ATOM 4376 C CA . CYS A 1 588 ? -24.879 8.923 -7.735 1.00 77.25 588 CYS A CA 1
ATOM 4377 C C . CYS A 1 588 ? -24.931 8.991 -6.208 1.00 77.25 588 CYS A C 1
ATOM 4379 O O . CYS A 1 588 ? -23.887 9.041 -5.556 1.00 77.25 588 CYS A O 1
ATOM 4381 N N . TYR A 1 589 ? -26.134 9.033 -5.643 1.00 78.69 589 TYR A N 1
ATOM 4382 C CA . TYR A 1 589 ? -26.332 9.028 -4.199 1.00 78.69 589 TYR A CA 1
ATOM 4383 C C . TYR A 1 589 ? -26.915 7.693 -3.745 1.00 78.69 589 TYR A C 1
ATOM 4385 O O . TYR A 1 589 ? -27.747 7.120 -4.439 1.00 78.69 589 TYR A O 1
ATOM 4393 N N . ASN A 1 590 ? -26.531 7.275 -2.540 1.00 83.00 590 ASN A N 1
ATOM 4394 C CA . ASN A 1 590 ? -27.285 6.362 -1.686 1.00 83.00 590 ASN A CA 1
ATOM 4395 C C . ASN A 1 590 ? -27.734 7.120 -0.441 1.00 83.00 590 ASN A C 1
ATOM 4397 O O . ASN A 1 590 ? -27.084 8.080 -0.026 1.00 83.00 590 ASN A O 1
ATOM 4401 N N . CYS A 1 591 ? -28.823 6.693 0.193 1.00 78.31 591 CYS A N 1
ATOM 4402 C CA . CYS A 1 591 ? -29.139 7.213 1.519 1.00 78.31 591 CYS A CA 1
ATOM 4403 C C . CYS A 1 591 ? -28.051 6.795 2.527 1.00 78.31 591 CYS A C 1
ATOM 4405 O O . CYS A 1 591 ? -27.438 5.730 2.403 1.00 78.31 591 CYS A O 1
ATOM 4407 N N . LEU A 1 592 ? -27.760 7.663 3.499 1.00 76.19 592 LEU A N 1
ATOM 4408 C CA . LEU A 1 592 ? -26.858 7.336 4.604 1.00 76.19 592 LEU A CA 1
ATOM 4409 C C . LEU A 1 592 ? -27.385 6.112 5.374 1.00 76.19 592 LEU A C 1
ATOM 4411 O O . LEU A 1 592 ? -28.598 5.879 5.394 1.00 76.19 592 LEU A O 1
ATOM 4415 N N . PRO A 1 593 ? -26.515 5.339 6.049 1.00 66.31 593 PRO A N 1
ATOM 4416 C CA . PRO A 1 593 ? -26.958 4.220 6.874 1.00 66.31 593 PRO A CA 1
ATOM 4417 C C . PRO A 1 593 ? -28.019 4.673 7.886 1.00 66.31 593 PRO A C 1
ATOM 4419 O O . PRO A 1 593 ? -27.825 5.650 8.608 1.00 66.31 593 PRO A O 1
ATOM 4422 N N . GLY A 1 594 ? -29.160 3.978 7.914 1.00 56.47 594 GLY A N 1
ATOM 4423 C CA . GLY A 1 594 ? -30.316 4.370 8.729 1.00 56.47 594 GLY A CA 1
ATOM 4424 C C . GLY A 1 594 ? -31.329 5.275 8.022 1.00 56.47 594 GLY A C 1
ATOM 4425 O O . GLY A 1 594 ? -32.231 5.758 8.696 1.00 56.47 594 GLY A O 1
ATOM 4426 N N . TYR A 1 595 ? -31.219 5.478 6.705 1.00 70.44 595 TYR A N 1
ATOM 4427 C CA . TYR A 1 595 ? -32.186 6.196 5.870 1.00 70.44 595 TYR A CA 1
ATOM 4428 C C . TYR A 1 595 ? -32.542 5.388 4.600 1.00 70.44 595 TYR A C 1
ATOM 4430 O O . TYR A 1 595 ? -31.682 4.715 4.033 1.00 70.44 595 TYR A O 1
ATOM 4438 N N . SER A 1 596 ? -33.796 5.466 4.150 1.00 76.38 596 SER A N 1
ATOM 4439 C CA . SER A 1 596 ? -34.358 4.851 2.941 1.00 76.38 596 SER A CA 1
ATOM 4440 C C . SER A 1 596 ? -34.928 5.921 2.025 1.00 76.38 596 SER A C 1
ATOM 4442 O O . SER A 1 596 ? -35.498 6.917 2.476 1.00 76.38 596 SER A O 1
ATOM 4444 N N . TRP A 1 597 ? -34.814 5.686 0.725 1.00 81.38 597 TRP A N 1
ATOM 4445 C CA . TRP A 1 597 ? -35.404 6.548 -0.286 1.00 81.38 597 TRP A CA 1
ATOM 4446 C C . TRP A 1 597 ? -36.923 6.346 -0.358 1.00 81.38 597 TRP A C 1
ATOM 4448 O O . TRP A 1 597 ? -37.384 5.232 -0.592 1.00 81.38 597 TRP A O 1
ATOM 4458 N N . ASP A 1 598 ? -37.703 7.418 -0.184 1.00 75.38 598 ASP A N 1
ATOM 4459 C CA . ASP A 1 598 ? -39.177 7.382 -0.253 1.00 75.38 598 ASP A CA 1
ATOM 4460 C C . ASP A 1 598 ? -39.754 7.786 -1.625 1.00 75.38 598 ASP A C 1
ATOM 4462 O O . ASP A 1 598 ? -40.968 7.900 -1.793 1.00 75.38 598 ASP A O 1
ATOM 4466 N N . GLY A 1 599 ? -38.884 8.027 -2.613 1.00 74.50 599 GLY A N 1
ATOM 4467 C CA . GLY A 1 599 ? -39.244 8.574 -3.924 1.00 74.50 599 GLY A CA 1
ATOM 4468 C C . GLY A 1 599 ? -38.987 10.078 -4.073 1.00 74.50 599 GLY A C 1
ATOM 4469 O O . GLY A 1 599 ? -38.977 10.574 -5.199 1.00 74.50 599 GLY A O 1
ATOM 4470 N N . SER A 1 600 ? -38.727 10.800 -2.977 1.00 76.19 600 SER A N 1
ATOM 4471 C CA . SER A 1 600 ? -38.504 12.253 -2.971 1.00 76.19 600 SER A CA 1
ATOM 4472 C C . SER A 1 600 ? -37.299 12.707 -2.136 1.00 76.19 600 SER A C 1
ATOM 4474 O O . SER A 1 600 ? -36.615 13.657 -2.520 1.00 76.19 600 SER A O 1
ATOM 4476 N N . SER A 1 601 ? -37.008 12.038 -1.017 1.00 79.94 601 SER A N 1
ATOM 4477 C CA . SER A 1 601 ? -35.905 12.366 -0.106 1.00 79.94 601 SER A CA 1
ATOM 4478 C C . SER A 1 601 ? -35.438 11.133 0.686 1.00 79.94 601 SER A C 1
ATOM 4480 O O . SER A 1 601 ? -36.135 10.121 0.755 1.00 79.94 601 SER A O 1
ATOM 4482 N N . CYS A 1 602 ? -34.237 11.191 1.272 1.00 75.19 602 CYS A N 1
ATOM 4483 C CA . CYS A 1 602 ? -33.760 10.145 2.180 1.00 75.19 602 CYS A CA 1
ATOM 4484 C C . CYS A 1 602 ? -34.399 10.325 3.559 1.00 75.19 602 CYS A C 1
ATOM 4486 O O . CYS A 1 602 ? -34.004 11.204 4.330 1.00 75.19 602 CYS A O 1
ATOM 4488 N N . GLN A 1 603 ? -35.389 9.486 3.853 1.00 73.88 603 GLN A N 1
ATOM 4489 C CA . GLN A 1 603 ? -36.109 9.457 5.123 1.00 73.88 603 GLN A CA 1
ATOM 4490 C C . GLN A 1 603 ? -35.490 8.422 6.062 1.00 73.88 603 GLN A C 1
ATOM 4492 O O . GLN A 1 603 ? -35.012 7.408 5.574 1.00 73.88 603 GLN A O 1
ATOM 4497 N N . PRO A 1 604 ? -35.477 8.619 7.389 1.00 66.00 604 PRO A N 1
ATOM 4498 C CA . PRO A 1 604 ? -34.975 7.610 8.319 1.00 66.00 604 PRO A CA 1
ATOM 4499 C C . PRO A 1 604 ? -35.638 6.234 8.105 1.00 66.00 604 PRO A C 1
ATOM 4501 O O . PRO A 1 604 ? -36.852 6.145 7.936 1.00 66.00 604 PRO A O 1
ATOM 4504 N N . ASN A 1 605 ? -34.849 5.158 8.131 1.00 59.81 605 ASN A N 1
ATOM 4505 C CA . ASN A 1 605 ? -35.298 3.768 8.071 1.00 59.81 605 ASN A CA 1
ATOM 4506 C C . ASN A 1 605 ? -36.130 3.459 9.324 1.00 59.81 605 ASN A C 1
ATOM 4508 O O . ASN A 1 605 ? -35.581 3.129 10.375 1.00 59.81 605 ASN A O 1
ATOM 4512 N N . CYS A 1 606 ? -37.453 3.572 9.231 1.00 57.22 606 CYS A N 1
ATOM 4513 C CA . CYS A 1 606 ? -38.353 3.239 10.333 1.00 57.22 606 CYS A CA 1
ATOM 4514 C C . CYS A 1 606 ? -38.647 1.735 10.337 1.00 57.22 606 CYS A C 1
ATOM 4516 O O . CYS A 1 606 ? -39.247 1.213 9.400 1.00 57.22 606 CYS A O 1
ATOM 4518 N N . VAL A 1 607 ? -38.252 1.034 11.402 1.00 52.56 607 VAL A N 1
ATOM 4519 C CA . VAL A 1 607 ? -38.496 -0.414 11.548 1.00 52.56 607 VAL A CA 1
ATOM 4520 C C . VAL A 1 607 ? -39.855 -0.698 12.217 1.00 52.56 607 VAL A C 1
ATOM 4522 O O . VAL A 1 607 ? -40.387 -1.797 12.071 1.00 52.56 607 VAL A O 1
ATOM 4525 N N . ILE A 1 608 ? -40.465 0.271 12.919 1.00 55.19 608 ILE A N 1
ATOM 4526 C CA . ILE A 1 608 ? -41.702 0.070 13.700 1.00 55.19 608 ILE A CA 1
ATOM 4527 C C . ILE A 1 608 ? -42.608 1.315 13.630 1.00 55.19 608 ILE A C 1
ATOM 4529 O O . ILE A 1 608 ? -42.157 2.433 13.875 1.00 55.19 608 ILE A O 1
ATOM 4533 N N . ASN A 1 609 ? -43.897 1.118 13.317 1.00 57.59 609 ASN A N 1
ATOM 4534 C CA . ASN A 1 609 ? -44.929 2.158 13.408 1.00 57.59 609 ASN A CA 1
ATOM 4535 C C . ASN A 1 609 ? -45.234 2.472 14.881 1.00 57.59 609 ASN A C 1
ATOM 4537 O O . ASN A 1 609 ? -45.591 1.552 15.612 1.00 57.59 609 ASN A O 1
ATOM 4541 N N . CYS A 1 610 ? -45.186 3.754 15.270 1.00 66.12 610 CYS A N 1
ATOM 4542 C CA . CYS A 1 610 ? -45.662 4.269 16.565 1.00 66.12 610 CYS A CA 1
ATOM 4543 C C . CYS A 1 610 ? -47.000 3.620 16.966 1.00 66.12 610 CYS A C 1
ATOM 4545 O O . CYS A 1 610 ? -48.055 3.953 16.415 1.00 66.12 610 CYS A O 1
ATOM 4547 N N . VAL A 1 611 ? -46.976 2.717 17.939 1.00 62.34 611 VAL A N 1
ATOM 4548 C CA . VAL A 1 611 ? -48.180 2.149 18.548 1.00 62.34 611 VAL A CA 1
ATOM 4549 C C . VAL A 1 611 ? -48.158 2.408 20.048 1.00 62.34 611 VAL A C 1
ATOM 4551 O O . VAL A 1 611 ? -47.104 2.606 20.648 1.00 62.34 611 VAL A O 1
ATOM 4554 N N . SER A 1 612 ? -49.350 2.478 20.646 1.00 56.62 612 SER A N 1
ATOM 4555 C CA . SER A 1 612 ? -49.543 2.754 22.075 1.00 56.62 612 SER A CA 1
ATOM 4556 C C . SER A 1 612 ? -48.558 1.942 22.937 1.00 56.62 612 SER A C 1
ATOM 4558 O O . SER A 1 612 ? -48.440 0.734 22.714 1.00 56.62 612 SER A O 1
ATOM 4560 N N . PRO A 1 613 ? -47.851 2.568 23.900 1.00 60.81 613 PRO A N 1
ATOM 4561 C CA . PRO A 1 613 ? -48.177 3.833 24.569 1.00 60.81 613 PRO A CA 1
ATOM 4562 C C . PRO A 1 613 ? -47.547 5.104 23.963 1.00 60.81 613 PRO A C 1
ATOM 4564 O O . PRO A 1 613 ? -47.598 6.151 24.606 1.00 60.81 613 PRO A O 1
ATOM 4567 N N . PHE A 1 614 ? -46.966 5.050 22.761 1.00 77.62 614 PHE A N 1
ATOM 4568 C CA . PHE A 1 614 ? -46.243 6.184 22.167 1.00 77.62 614 PHE A CA 1
ATOM 4569 C C . PHE A 1 614 ? -47.088 7.025 21.204 1.00 77.62 614 PHE A C 1
ATOM 4571 O O . PHE A 1 614 ? -48.043 6.553 20.584 1.00 77.62 614 PHE A O 1
ATOM 4578 N N . GLY A 1 615 ? -46.724 8.303 21.100 1.00 72.75 615 GLY A N 1
ATOM 4579 C CA . GLY A 1 615 ? -47.445 9.324 20.358 1.00 72.75 615 GLY A CA 1
ATOM 4580 C C . GLY A 1 615 ? -46.689 9.886 19.166 1.00 72.75 615 GLY A C 1
ATOM 4581 O O . GLY A 1 615 ? -45.572 10.371 19.320 1.00 72.75 615 GLY A O 1
ATOM 4582 N N . CYS A 1 616 ? -47.323 9.904 17.993 1.00 77.06 616 CYS A N 1
ATOM 4583 C CA . CYS A 1 616 ? -46.747 10.486 16.782 1.00 77.06 616 CYS A CA 1
ATOM 4584 C C . CYS A 1 616 ? -46.990 11.999 16.693 1.00 77.06 616 CYS A C 1
ATOM 4586 O O . CYS A 1 616 ? -48.147 12.426 16.607 1.00 77.06 616 CYS A O 1
ATOM 4588 N N . ARG A 1 617 ? -45.935 12.825 16.675 1.00 78.25 617 ARG A N 1
ATOM 4589 C CA . ARG A 1 617 ? -46.058 14.289 16.516 1.00 78.25 617 ARG A CA 1
ATOM 4590 C C . ARG A 1 617 ? -44.907 14.876 15.696 1.00 78.25 617 ARG A C 1
ATOM 4592 O O . ARG A 1 617 ? -43.806 14.346 15.676 1.00 78.25 617 ARG A O 1
ATOM 4599 N N . THR A 1 618 ? -45.148 16.012 15.046 1.00 76.12 618 THR A N 1
ATOM 4600 C CA . THR A 1 618 ? -44.109 16.795 14.344 1.00 76.12 618 THR A CA 1
ATOM 4601 C C . THR A 1 618 ? -43.351 17.750 15.273 1.00 76.12 618 THR A C 1
ATOM 4603 O O . THR A 1 618 ? -42.326 18.301 14.891 1.00 76.12 618 THR A O 1
ATOM 4606 N N . THR A 1 619 ? -43.859 17.960 16.490 1.00 77.38 619 THR A N 1
ATOM 4607 C CA . THR A 1 619 ? -43.277 18.823 17.525 1.00 77.38 619 THR A CA 1
ATOM 4608 C C . THR A 1 619 ? -43.367 18.131 18.878 1.00 77.38 619 THR A C 1
ATOM 4610 O O . THR A 1 619 ? -44.422 17.577 19.196 1.00 77.38 619 THR A O 1
ATOM 4613 N N . GLN A 1 620 ? -42.308 18.213 19.687 1.00 82.25 620 GLN A N 1
ATOM 4614 C CA . GLN A 1 620 ? -42.223 17.544 20.986 1.00 82.25 620 GLN A CA 1
ATOM 4615 C C . GLN A 1 620 ? -43.292 18.045 21.977 1.00 82.25 620 GLN A C 1
ATOM 4617 O O . GLN A 1 620 ? -43.286 19.224 22.340 1.00 82.25 620 GLN A O 1
ATOM 4622 N N . PRO A 1 621 ? -44.194 17.168 22.454 1.00 78.12 621 PRO A N 1
ATOM 4623 C CA . PRO A 1 621 ? -45.129 17.487 23.530 1.00 78.12 621 PRO A CA 1
ATOM 4624 C C . PRO A 1 621 ? -44.419 17.718 24.870 1.00 78.12 621 PRO A C 1
ATOM 4626 O O . PRO A 1 621 ? -43.389 17.107 25.162 1.00 78.12 621 PRO A O 1
ATOM 4629 N N . SER A 1 622 ? -45.003 18.545 25.735 1.00 77.00 622 SER A N 1
ATOM 4630 C CA . SER A 1 622 ? -44.541 18.713 27.118 1.00 77.00 622 SER A CA 1
ATOM 4631 C C . SER A 1 622 ? -44.577 17.382 27.885 1.00 77.00 622 SER A C 1
ATOM 4633 O O . SER A 1 622 ? -45.478 16.573 27.671 1.00 77.00 622 SER A O 1
ATOM 4635 N N . ASN A 1 623 ? -43.616 17.166 28.791 1.00 78.06 623 ASN A N 1
ATOM 4636 C CA . ASN A 1 623 ? -43.481 15.937 29.595 1.00 78.06 623 ASN A CA 1
ATOM 4637 C C . ASN A 1 623 ? -43.313 14.652 28.757 1.00 78.06 623 ASN A C 1
ATOM 4639 O O . ASN A 1 623 ? -43.785 13.582 29.146 1.00 78.06 623 ASN A O 1
ATOM 4643 N N . SER A 1 624 ? -42.642 14.756 27.605 1.00 82.00 624 SER A N 1
ATOM 4644 C CA . SER A 1 624 ? -42.353 13.629 26.714 1.00 82.00 624 SER A CA 1
ATOM 4645 C C . SER A 1 624 ? -40.886 13.587 26.276 1.00 82.00 624 SER A C 1
ATOM 4647 O O . SER A 1 624 ? -40.187 14.603 26.302 1.00 82.00 624 SER A O 1
ATOM 4649 N N . GLN A 1 625 ? -40.429 12.411 25.855 1.00 82.00 625 GLN A N 1
ATOM 4650 C CA . GLN A 1 625 ? -39.079 12.128 25.371 1.00 82.00 625 GLN A CA 1
ATOM 4651 C C . GLN A 1 625 ? -39.123 11.365 24.046 1.00 82.00 625 GLN A C 1
ATOM 4653 O O . GLN A 1 625 ? -40.060 10.609 23.789 1.00 82.00 625 GLN A O 1
ATOM 4658 N N . ILE A 1 626 ? -38.114 11.576 23.200 1.00 76.12 626 ILE A N 1
ATOM 4659 C CA . ILE A 1 626 ? -37.991 10.882 21.913 1.00 76.12 626 ILE A CA 1
ATOM 4660 C C . ILE A 1 626 ? -37.675 9.408 22.176 1.00 76.12 626 ILE A C 1
ATOM 4662 O O . ILE A 1 626 ? -36.738 9.097 22.912 1.00 76.12 626 ILE A O 1
ATOM 4666 N N . VAL A 1 627 ? -38.439 8.509 21.558 1.00 70.75 627 VAL A N 1
ATOM 4667 C CA . VAL A 1 627 ? -38.177 7.067 21.602 1.00 70.75 627 VAL A CA 1
ATOM 4668 C C . VAL A 1 627 ? -37.226 6.718 20.461 1.00 70.75 627 VAL A C 1
ATOM 4670 O O . VAL A 1 627 ? -37.554 6.887 19.288 1.00 70.75 627 VAL A O 1
ATOM 4673 N N . ALA A 1 628 ? -36.014 6.280 20.797 1.00 53.91 628 ALA A N 1
ATOM 4674 C CA . ALA A 1 628 ? -34.999 5.945 19.805 1.00 53.91 628 ALA A CA 1
ATOM 4675 C C . ALA A 1 628 ? -35.400 4.691 19.007 1.00 53.91 628 ALA A C 1
ATOM 4677 O O . ALA A 1 628 ? -35.723 3.661 19.593 1.00 53.91 628 ALA A O 1
ATOM 4678 N N . GLY A 1 629 ? -35.339 4.774 17.675 1.00 57.84 629 GLY A N 1
ATOM 4679 C CA . GLY A 1 629 ? -35.600 3.644 16.772 1.00 57.84 629 GLY A CA 1
ATOM 4680 C C . GLY A 1 629 ? -37.042 3.510 16.266 1.00 57.84 629 GLY A C 1
ATOM 4681 O O . GLY A 1 629 ? -37.303 2.620 15.458 1.00 57.84 629 GLY A O 1
ATOM 4682 N N . GLU A 1 630 ? -37.960 4.394 16.671 1.00 61.97 630 GLU A N 1
ATOM 4683 C CA . GLU A 1 630 ? -39.354 4.400 16.206 1.00 61.97 630 GLU A CA 1
ATOM 4684 C C . GLU A 1 630 ? -39.716 5.739 15.544 1.00 61.97 630 GLU A C 1
ATOM 4686 O O . GLU A 1 630 ? -39.398 6.816 16.055 1.00 61.97 630 GLU A O 1
ATOM 4691 N N . CYS A 1 631 ? -40.390 5.692 14.393 1.00 60.81 631 CYS A N 1
ATOM 4692 C CA . CYS A 1 631 ? -40.821 6.889 13.671 1.00 60.81 631 CYS A CA 1
ATOM 4693 C C . CYS A 1 631 ? -42.145 6.669 12.930 1.00 60.81 631 CYS A C 1
ATOM 4695 O O . CYS A 1 631 ? -42.609 5.541 12.762 1.00 60.81 631 CYS A O 1
ATOM 4697 N N . CYS A 1 632 ? -42.819 7.765 12.570 1.00 61.66 632 CYS A N 1
ATOM 4698 C CA . CYS A 1 632 ? -44.197 7.723 12.089 1.00 61.66 632 CYS A CA 1
ATOM 4699 C C . CYS A 1 632 ? -44.485 8.838 11.077 1.00 61.66 632 CYS A C 1
ATOM 4701 O O . CYS A 1 632 ? -44.610 10.015 11.421 1.00 61.66 632 CYS A O 1
ATOM 4703 N N . GLY A 1 633 ? -44.627 8.462 9.805 1.00 65.75 633 GLY A N 1
ATOM 4704 C CA . GLY A 1 633 ? -44.903 9.416 8.728 1.00 65.75 633 GLY A CA 1
ATOM 4705 C C . GLY A 1 633 ? -43.917 10.590 8.736 1.00 65.75 633 GLY A C 1
ATOM 4706 O O . GLY A 1 633 ? -42.711 10.387 8.784 1.00 65.75 633 GLY A O 1
ATOM 4707 N N . SER A 1 634 ? -44.431 11.823 8.737 1.00 58.72 634 SER A N 1
ATOM 4708 C CA . SER A 1 634 ? -43.624 13.052 8.765 1.00 58.72 634 SER A CA 1
ATOM 4709 C C . SER A 1 634 ? -43.231 13.531 10.178 1.00 58.72 634 SER A C 1
ATOM 4711 O O . SER A 1 634 ? -42.877 14.699 10.339 1.00 58.72 634 SER A O 1
ATOM 4713 N N . GLY A 1 635 ? -43.377 12.699 11.217 1.00 68.19 635 GLY A N 1
ATOM 4714 C CA . GLY A 1 635 ? -43.159 13.060 12.624 1.00 68.19 635 GLY A CA 1
ATOM 4715 C C . GLY A 1 635 ? -42.253 12.089 13.393 1.00 68.19 635 GLY A C 1
ATOM 4716 O O . GLY A 1 635 ? -41.793 11.077 12.868 1.00 68.19 635 GLY A O 1
ATOM 4717 N N . GLN A 1 636 ? -42.000 12.406 14.665 1.00 74.06 636 GLN A N 1
ATOM 4718 C CA . GLN A 1 636 ? -41.215 11.596 15.603 1.00 74.06 636 GLN A CA 1
ATOM 4719 C C . GLN A 1 636 ? -42.122 10.924 16.645 1.00 74.06 636 GLN A C 1
ATOM 4721 O O . GLN A 1 636 ? -43.187 11.446 16.994 1.00 74.06 636 GLN A O 1
ATOM 4726 N N . CYS A 1 637 ? -41.689 9.763 17.143 1.00 81.69 637 CYS A N 1
ATOM 4727 C CA . CYS A 1 637 ? -42.359 9.040 18.219 1.00 81.69 637 CYS A CA 1
ATOM 4728 C C . CYS A 1 637 ? -41.925 9.575 19.588 1.00 81.69 637 CYS A C 1
ATOM 4730 O O . CYS A 1 637 ? -40.740 9.564 19.930 1.00 81.69 637 CYS A O 1
ATOM 4732 N N . TYR A 1 638 ? -42.898 10.022 20.382 1.00 81.81 638 TYR A N 1
ATOM 4733 C CA . TYR A 1 638 ? -42.682 10.517 21.738 1.00 81.81 638 TYR A CA 1
ATOM 4734 C C . TYR A 1 638 ? -43.316 9.583 22.769 1.00 81.81 638 TYR A C 1
ATOM 4736 O O . TYR A 1 638 ? -44.492 9.228 22.668 1.00 81.81 638 TYR A O 1
ATOM 4744 N N . GLY A 1 639 ? -42.541 9.214 23.786 1.00 81.44 639 GLY A N 1
ATOM 4745 C CA . GLY A 1 639 ? -43.013 8.525 24.982 1.00 81.44 639 GLY A CA 1
ATOM 4746 C C . GLY A 1 639 ? -43.137 9.489 26.151 1.00 81.44 639 GLY A C 1
ATOM 4747 O O . GLY A 1 639 ? -42.403 10.472 26.234 1.00 81.44 639 GLY A O 1
ATOM 4748 N N . CYS A 1 640 ? -44.080 9.237 27.054 1.00 82.38 640 CYS A N 1
ATOM 4749 C CA . CYS A 1 640 ? -44.265 10.092 28.220 1.00 82.38 640 CYS A CA 1
ATOM 4750 C C . CYS A 1 640 ? -43.174 9.872 29.268 1.00 82.38 640 CYS A C 1
ATOM 4752 O O . CYS A 1 640 ? -42.676 8.760 29.437 1.00 82.38 640 CYS A O 1
ATOM 4754 N N . ALA A 1 641 ? -42.787 10.953 29.946 1.00 76.50 641 ALA A N 1
ATOM 4755 C CA . ALA A 1 641 ? -41.906 10.887 31.105 1.00 76.50 641 ALA A CA 1
ATOM 4756 C C . ALA A 1 641 ? -42.584 10.133 32.264 1.00 76.50 641 ALA A C 1
ATOM 4758 O O . ALA A 1 641 ? -43.814 10.025 32.314 1.00 76.50 641 ALA A O 1
ATOM 4759 N N . ASP A 1 642 ? -41.787 9.634 33.211 1.00 68.31 642 ASP A N 1
ATOM 4760 C CA . ASP A 1 642 ? -42.291 8.885 34.363 1.00 68.31 642 ASP A CA 1
ATOM 4761 C C . ASP A 1 642 ? -43.387 9.660 35.112 1.00 68.31 642 ASP A C 1
ATOM 4763 O O . ASP A 1 642 ? -43.243 10.838 35.440 1.00 68.31 642 ASP A O 1
ATOM 4767 N N . GLY A 1 643 ? -44.512 8.986 35.373 1.00 62.12 643 G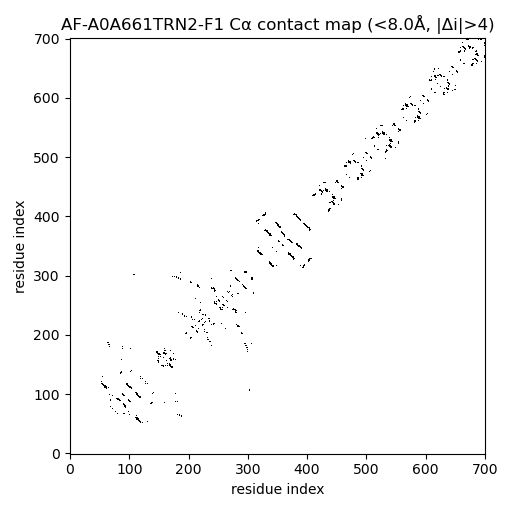LY A N 1
ATOM 4768 C CA . GLY A 1 643 ? -45.692 9.595 35.994 1.00 62.12 643 GLY A CA 1
ATOM 4769 C C . GLY A 1 643 ? -46.697 10.214 35.018 1.00 62.12 643 GLY A C 1
ATOM 4770 O O . GLY A 1 643 ? -47.660 10.813 35.485 1.00 62.12 643 GLY A O 1
ATOM 4771 N N . TYR A 1 644 ? -46.529 10.041 33.702 1.00 71.69 644 TYR A N 1
ATOM 4772 C CA . TYR A 1 644 ? -47.461 10.503 32.666 1.00 71.69 644 TYR A CA 1
ATOM 4773 C C . TYR A 1 644 ? -47.836 9.364 31.690 1.00 71.69 644 TYR A C 1
ATOM 4775 O O . TYR A 1 644 ? -47.049 8.443 31.477 1.00 71.69 644 TYR A O 1
ATOM 4783 N N . SER A 1 645 ? -49.032 9.411 31.097 1.00 76.25 645 SER A N 1
ATOM 4784 C CA . SER A 1 645 ? -49.533 8.488 30.066 1.00 76.25 645 SER A CA 1
ATOM 4785 C C . SER A 1 645 ? -50.036 9.252 28.854 1.00 76.25 645 SER A C 1
ATOM 4787 O O . SER A 1 645 ? -50.554 10.365 28.954 1.00 76.25 645 SER A O 1
ATOM 4789 N N . TRP A 1 646 ? -49.902 8.619 27.694 1.00 77.12 646 TRP A N 1
ATOM 4790 C CA . TRP A 1 646 ? -50.342 9.178 26.427 1.00 77.12 646 TRP A CA 1
ATOM 4791 C C . TRP A 1 646 ? -51.864 9.070 26.278 1.00 77.12 646 TRP A C 1
ATOM 4793 O O . TRP A 1 646 ? -52.410 7.968 26.281 1.00 77.12 646 TRP A O 1
ATOM 4803 N N . ASP A 1 647 ? -52.554 10.202 26.110 1.00 75.69 647 ASP A N 1
ATOM 4804 C CA . ASP A 1 647 ? -54.021 10.257 25.958 1.00 75.69 647 ASP A CA 1
ATOM 4805 C C . ASP A 1 647 ? -54.509 10.193 24.496 1.00 75.69 647 ASP A C 1
ATOM 4807 O O . ASP A 1 647 ? -55.701 10.312 24.217 1.00 75.69 647 ASP A O 1
ATOM 4811 N N . GLY A 1 648 ? -53.583 10.014 23.549 1.00 70.38 648 GLY A N 1
ATOM 4812 C CA . GLY A 1 648 ? -53.836 10.091 22.108 1.00 70.38 648 GLY A CA 1
ATOM 4813 C C . GLY A 1 648 ? -53.397 11.419 21.484 1.00 70.38 648 GLY A C 1
ATOM 4814 O O . GLY A 1 648 ? -53.236 11.493 20.268 1.00 70.38 648 GLY A O 1
ATOM 4815 N N . SER A 1 649 ? -53.133 12.447 22.293 1.00 72.62 649 SER A N 1
ATOM 4816 C CA . SER A 1 649 ? -52.746 13.780 21.833 1.00 72.62 649 SER A CA 1
ATOM 4817 C C . SER A 1 649 ? -51.534 14.373 22.570 1.00 72.62 649 SER A C 1
ATOM 4819 O O . SER A 1 649 ? -50.742 15.084 21.942 1.00 72.62 649 SER A O 1
ATOM 4821 N N . SER A 1 650 ? -51.371 14.096 23.864 1.00 78.31 650 SER A N 1
ATOM 4822 C CA . SER A 1 650 ? -50.309 14.632 24.720 1.00 78.31 650 SER A CA 1
ATOM 4823 C C . SER A 1 650 ? -50.053 13.730 25.936 1.00 78.31 650 SER A C 1
ATOM 4825 O O . SER A 1 650 ? -50.804 12.787 26.191 1.00 78.31 650 SER A O 1
ATOM 4827 N N . CYS A 1 651 ? -48.987 14.015 26.689 1.00 77.88 651 CYS A N 1
ATOM 4828 C CA . CYS A 1 651 ? -48.670 13.303 27.924 1.00 77.88 651 CYS A CA 1
ATOM 4829 C C . CYS A 1 651 ? -49.411 13.909 29.114 1.00 77.88 651 CYS A C 1
ATOM 4831 O O . CYS A 1 651 ? -49.096 15.016 29.553 1.00 77.88 651 CYS A O 1
ATOM 4833 N N . GLN A 1 652 ? -50.379 13.164 29.641 1.00 75.12 652 GLN A N 1
ATOM 4834 C CA . GLN A 1 652 ? -51.184 13.553 30.796 1.00 75.12 652 GLN A CA 1
ATOM 4835 C C . GLN A 1 652 ? -50.678 12.859 32.063 1.00 75.12 652 GLN A C 1
ATOM 4837 O O . GLN A 1 652 ? -50.265 11.706 31.977 1.00 75.12 652 GLN A O 1
ATOM 4842 N N . PRO A 1 653 ? -50.692 13.507 33.239 1.00 68.00 653 PRO A N 1
ATOM 4843 C CA . PRO A 1 653 ? -50.277 12.863 34.482 1.00 68.00 653 PRO A CA 1
ATOM 4844 C C . PRO A 1 653 ? -51.078 11.578 34.763 1.00 68.00 653 PRO A C 1
ATOM 4846 O O . PRO A 1 653 ? -52.294 11.528 34.577 1.00 68.00 653 PRO A O 1
ATOM 4849 N N . ASN A 1 654 ? -50.402 10.540 35.248 1.00 63.88 654 ASN A N 1
ATOM 4850 C CA . ASN A 1 654 ? -50.993 9.270 35.665 1.00 63.88 654 ASN A CA 1
ATOM 4851 C C . ASN A 1 654 ? -51.765 9.465 36.973 1.00 63.88 654 ASN A C 1
ATOM 4853 O O . ASN A 1 654 ? -51.208 9.328 38.060 1.00 63.88 654 ASN A O 1
ATOM 4857 N N . CYS A 1 655 ? -53.049 9.797 36.877 1.00 61.62 655 CYS A N 1
ATOM 4858 C CA . CYS A 1 655 ? -53.911 10.023 38.035 1.00 61.62 655 CYS A CA 1
ATOM 4859 C C . CYS A 1 655 ? -54.822 8.816 38.292 1.00 61.62 655 CYS A C 1
ATOM 4861 O O . CYS A 1 655 ? -55.464 8.312 37.373 1.00 61.62 655 CYS A O 1
ATOM 4863 N N . VAL A 1 656 ? -54.904 8.362 39.548 1.00 56.50 656 VAL A N 1
ATOM 4864 C CA . VAL A 1 656 ? -55.675 7.162 39.936 1.00 56.50 656 VAL A CA 1
ATOM 4865 C C . VAL A 1 656 ? -56.944 7.510 40.747 1.00 56.50 656 VAL A C 1
ATOM 4867 O O . VAL A 1 656 ? -57.835 6.670 40.855 1.00 56.50 656 VAL A O 1
ATOM 4870 N N . LEU A 1 657 ? -57.095 8.742 41.267 1.00 58.12 657 LEU A N 1
ATOM 4871 C CA . LEU A 1 657 ? -58.227 9.161 42.120 1.00 58.12 657 LEU A CA 1
ATOM 4872 C C . LEU A 1 657 ? -58.746 10.587 41.800 1.00 58.12 657 LEU A C 1
ATOM 4874 O O . LEU A 1 657 ? -57.962 11.507 41.565 1.00 58.12 657 LEU A O 1
ATOM 4878 N N . ASN A 1 658 ? -60.078 10.761 41.820 1.00 59.38 658 ASN A N 1
ATOM 4879 C CA . ASN A 1 658 ? -60.775 12.060 41.722 1.00 59.38 658 ASN A CA 1
ATOM 4880 C C . ASN A 1 658 ? -60.744 12.783 43.084 1.00 59.38 658 ASN A C 1
ATOM 4882 O O . ASN A 1 658 ? -60.890 12.094 44.093 1.00 59.38 658 ASN A O 1
ATOM 4886 N N . CYS A 1 659 ? -60.637 14.127 43.138 1.00 69.06 659 CYS A N 1
ATOM 4887 C CA . CYS A 1 659 ? -60.623 14.837 44.433 1.00 69.06 659 CYS A CA 1
ATOM 4888 C C . CYS A 1 659 ? -61.883 14.490 45.243 1.00 69.06 659 CYS A C 1
ATOM 4890 O O . CYS A 1 659 ? -62.997 14.826 44.827 1.00 69.06 659 CYS A O 1
ATOM 4892 N N . THR A 1 660 ? -61.729 13.826 46.390 1.00 59.41 660 THR A N 1
ATOM 4893 C CA . THR A 1 660 ? -62.881 13.386 47.201 1.00 59.41 660 THR A CA 1
ATOM 4894 C C . THR A 1 660 ? -62.975 14.052 48.572 1.00 59.41 660 THR A C 1
ATOM 4896 O O . THR A 1 660 ? -64.023 13.949 49.210 1.00 59.41 660 THR A O 1
ATOM 4899 N N . THR A 1 661 ? -61.961 14.818 48.994 1.00 58.16 661 THR A N 1
ATOM 4900 C CA . THR A 1 661 ? -61.968 15.587 50.252 1.00 58.16 661 THR A CA 1
ATOM 4901 C C . THR A 1 661 ? -61.148 16.885 50.151 1.00 58.16 661 THR A C 1
ATOM 4903 O O . THR A 1 661 ? -60.161 16.925 49.426 1.00 58.16 661 THR A O 1
ATOM 4906 N N . GLY A 1 662 ? -61.561 17.937 50.878 1.00 69.19 662 GLY A N 1
ATOM 4907 C CA . GLY A 1 662 ? -60.945 19.282 50.883 1.00 69.19 662 GLY A CA 1
ATOM 4908 C C . GLY A 1 662 ? -61.572 20.291 49.889 1.00 69.19 662 GLY A C 1
ATOM 4909 O O . GLY A 1 662 ? -62.480 19.910 49.147 1.00 69.19 662 GLY A O 1
ATOM 4910 N N . PRO A 1 663 ? -61.133 21.578 49.871 1.00 74.62 663 PRO A N 1
ATOM 4911 C CA . PRO A 1 663 ? -61.532 22.660 48.948 1.00 74.62 663 PRO A CA 1
ATOM 4912 C C . PRO A 1 663 ? -61.712 22.283 47.470 1.00 74.62 663 PRO A C 1
ATOM 4914 O O . PRO A 1 663 ? -62.388 23.015 46.729 1.00 74.62 663 PRO A O 1
ATOM 4917 N N . GLY A 1 664 ? -61.121 21.162 47.058 1.00 77.25 664 GLY A N 1
ATOM 4918 C CA . GLY A 1 664 ? -61.437 20.438 45.840 1.00 77.25 664 GLY A CA 1
ATOM 4919 C C . GLY A 1 664 ? -60.696 20.995 44.636 1.00 77.25 664 GLY A C 1
ATOM 4920 O O . GLY A 1 664 ? -59.598 21.540 44.748 1.00 77.25 664 GLY A O 1
ATOM 4921 N N . CYS A 1 665 ? -61.299 20.838 43.463 1.00 80.06 665 CYS A N 1
ATOM 4922 C CA . CYS A 1 665 ? -60.662 21.193 42.206 1.00 80.06 665 CYS A CA 1
ATOM 4923 C C . CYS A 1 665 ? -60.588 22.701 41.961 1.00 80.06 665 CYS A C 1
ATOM 4925 O O . CYS A 1 665 ? -61.635 23.333 41.796 1.00 80.06 665 CYS A O 1
ATOM 4927 N N . ARG A 1 666 ? -59.382 23.286 41.891 1.00 77.94 666 ARG A N 1
ATOM 4928 C CA . ARG A 1 666 ? -59.198 24.730 41.637 1.00 77.94 666 ARG A CA 1
ATOM 4929 C C . ARG A 1 666 ? -57.954 25.022 40.798 1.00 77.94 666 ARG A C 1
ATOM 4931 O O . ARG A 1 666 ? -57.003 24.252 40.784 1.00 77.94 666 ARG A O 1
ATOM 4938 N N . ALA A 1 667 ? -57.958 26.160 40.104 1.00 76.31 667 ALA A N 1
ATOM 4939 C CA . ALA A 1 667 ? -56.787 26.641 39.364 1.00 76.31 667 ALA A CA 1
ATOM 4940 C C . ALA A 1 667 ? -55.700 27.212 40.296 1.00 76.31 667 ALA A C 1
ATOM 4942 O O . ALA A 1 667 ? -54.517 27.137 39.984 1.00 76.31 667 ALA A O 1
ATOM 4943 N N . SER A 1 668 ? -56.104 27.776 41.436 1.00 78.19 668 SER A N 1
ATOM 4944 C CA . SER A 1 668 ? -55.229 28.226 42.520 1.00 78.19 668 SER A CA 1
ATOM 4945 C C . SER A 1 668 ? -56.032 28.379 43.817 1.00 78.19 668 SER A C 1
ATOM 4947 O O . SER A 1 668 ? -57.256 28.551 43.778 1.00 78.19 668 SER A O 1
ATOM 4949 N N . LEU A 1 669 ? -55.360 28.314 44.971 1.00 80.94 669 LEU A N 1
ATOM 4950 C CA . LEU A 1 669 ? -55.970 28.584 46.274 1.00 80.94 669 LEU A CA 1
ATOM 4951 C C . LEU A 1 669 ? -54.961 29.213 47.244 1.00 80.94 669 LEU A C 1
ATOM 4953 O O . LEU A 1 669 ? -53.951 28.602 47.590 1.00 80.94 669 LEU A O 1
ATOM 4957 N N . SER A 1 670 ? -55.249 30.429 47.710 1.00 83.25 670 SER A N 1
ATOM 4958 C CA . SER A 1 670 ? -54.457 31.098 48.749 1.00 83.25 670 SER A CA 1
ATOM 4959 C C . SER A 1 670 ? -54.575 30.351 50.078 1.00 83.25 670 SER A C 1
ATOM 4961 O O . SER A 1 670 ? -55.679 29.983 50.476 1.00 83.25 670 SER A O 1
ATOM 4963 N N . ASN A 1 671 ? -53.446 30.139 50.762 1.00 86.25 671 ASN A N 1
ATOM 4964 C CA . ASN A 1 671 ? -53.340 29.298 51.964 1.00 86.25 671 ASN A CA 1
ATOM 4965 C C . ASN A 1 671 ? -53.801 27.843 51.745 1.00 86.25 671 ASN A C 1
ATOM 4967 O O . ASN A 1 671 ? -54.182 27.160 52.694 1.00 86.25 671 ASN A O 1
ATOM 4971 N N . GLY A 1 672 ? -53.776 27.373 50.494 1.00 82.81 672 GLY A N 1
ATOM 4972 C CA . GLY A 1 672 ? -53.988 25.980 50.130 1.00 82.81 672 GLY A CA 1
ATOM 4973 C C . GLY A 1 672 ? -52.674 25.260 49.829 1.00 82.81 672 GLY A C 1
ATOM 4974 O O . GLY A 1 672 ? -51.675 25.878 49.464 1.00 82.81 672 GLY A O 1
ATOM 4975 N N . GLN A 1 673 ? -52.690 23.939 49.950 1.00 83.50 673 GLN A N 1
ATOM 4976 C CA . GLN A 1 673 ? -51.618 23.033 49.553 1.00 83.50 673 GLN A CA 1
ATOM 4977 C C . GLN A 1 673 ? -52.153 22.004 48.556 1.00 83.50 673 GLN A C 1
ATOM 4979 O O . GLN A 1 673 ? -53.308 21.587 48.642 1.00 83.50 673 GLN A O 1
ATOM 4984 N N . VAL A 1 674 ? -51.322 21.617 47.590 1.00 77.62 674 VAL A N 1
ATOM 4985 C CA . VAL A 1 674 ? -51.703 20.641 46.563 1.00 77.62 674 VAL A CA 1
ATOM 4986 C C . VAL A 1 674 ? -51.678 19.239 47.167 1.00 77.62 674 VAL A C 1
ATOM 4988 O O . VAL A 1 674 ? -50.686 18.844 47.781 1.00 77.62 674 VAL A O 1
ATOM 4991 N N . VAL A 1 675 ? -52.756 18.481 46.975 1.00 73.19 675 VAL A N 1
ATOM 4992 C CA . VAL A 1 675 ? -52.848 17.088 47.429 1.00 73.19 675 VAL A CA 1
ATOM 4993 C C . VAL A 1 675 ? -52.169 16.186 46.400 1.00 73.19 675 VAL A C 1
ATOM 4995 O O . VAL A 1 675 ? -52.617 16.065 45.261 1.00 73.19 675 VAL A O 1
ATOM 4998 N N . ALA A 1 676 ? -51.057 15.560 46.788 1.00 60.94 676 ALA A N 1
ATOM 4999 C CA . ALA A 1 676 ? -50.297 14.687 45.901 1.00 60.94 676 ALA A CA 1
ATOM 5000 C C . ALA A 1 676 ? -51.079 13.397 45.584 1.00 60.94 676 ALA A C 1
ATOM 5002 O O . ALA A 1 676 ? -51.468 12.664 46.491 1.00 60.94 676 ALA A O 1
ATOM 5003 N N . GLY A 1 677 ? -51.262 13.101 44.294 1.00 60.28 677 GLY A N 1
ATOM 5004 C CA . GLY A 1 677 ? -51.911 11.873 43.813 1.00 60.28 677 GLY A CA 1
ATOM 5005 C C . GLY A 1 677 ? -53.396 12.003 43.446 1.00 60.28 677 GLY A C 1
ATOM 5006 O O . GLY A 1 677 ? -53.974 11.022 42.974 1.00 60.28 677 GLY A O 1
ATOM 5007 N N . GLU A 1 678 ? -53.999 13.187 43.602 1.00 68.69 678 GLU A N 1
ATOM 5008 C CA . GLU A 1 678 ? -55.383 13.472 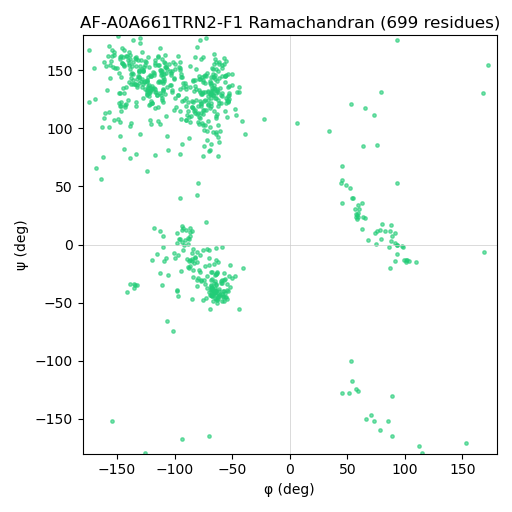43.196 1.00 68.69 678 GLU A CA 1
ATOM 5009 C C . GLU A 1 678 ? -55.431 14.513 42.067 1.00 68.69 678 GLU A C 1
ATOM 5011 O O . GLU A 1 678 ? -54.679 15.491 42.077 1.00 68.69 678 GLU A O 1
ATOM 5016 N N . CYS A 1 679 ? -56.324 14.320 41.090 1.00 64.81 679 CYS A N 1
ATOM 5017 C CA . CYS A 1 679 ? -56.440 15.201 39.920 1.00 64.81 679 CYS A CA 1
ATOM 5018 C C . CYS A 1 679 ? -57.900 15.525 39.576 1.00 64.81 679 CYS A C 1
ATOM 5020 O O . CYS A 1 679 ? -58.816 14.767 39.907 1.00 64.81 679 CYS A O 1
ATOM 5022 N N . CYS A 1 680 ? -58.125 16.645 38.877 1.00 59.94 680 CYS A N 1
ATOM 5023 C CA . CYS A 1 680 ? -59.455 17.059 38.434 1.00 59.94 680 CYS A CA 1
ATOM 5024 C C . CYS A 1 680 ? -59.413 18.013 37.221 1.00 59.94 680 CYS A C 1
ATOM 5026 O O . CYS A 1 680 ? -58.992 19.164 37.310 1.00 59.94 680 CYS A O 1
ATOM 5028 N N . GLY A 1 681 ? -59.914 17.557 36.072 1.00 65.81 681 GLY A N 1
ATOM 5029 C CA . GLY A 1 681 ? -60.092 18.402 34.883 1.00 65.81 681 GLY A CA 1
ATOM 5030 C C . GLY A 1 681 ? -58.879 19.289 34.563 1.00 65.81 681 GLY A C 1
ATOM 5031 O O . GLY A 1 681 ? -57.757 18.806 34.476 1.00 65.81 681 GLY A O 1
ATOM 5032 N N . THR A 1 682 ? -59.107 20.595 34.404 1.00 56.72 682 THR A N 1
ATOM 5033 C CA . THR A 1 682 ? -58.066 21.588 34.081 1.00 56.72 682 THR A CA 1
ATOM 5034 C C . THR A 1 682 ? -57.444 22.267 35.315 1.00 56.72 682 THR A C 1
ATOM 5036 O O . THR A 1 682 ? -56.834 23.325 35.171 1.00 56.72 682 THR A O 1
ATOM 5039 N N . GLY A 1 683 ? -57.646 21.735 36.527 1.00 66.25 683 GLY A N 1
ATOM 5040 C CA . GLY A 1 683 ? -57.167 22.313 37.792 1.00 66.25 683 GLY A CA 1
ATOM 5041 C C . GLY A 1 683 ? -56.338 21.337 38.639 1.00 66.25 683 GLY A C 1
ATOM 5042 O O . GLY A 1 683 ? -56.112 20.193 38.253 1.00 66.25 683 GLY A O 1
ATOM 5043 N N . GLN A 1 684 ? -55.883 21.792 39.810 1.00 74.19 684 GLN A N 1
ATOM 5044 C CA . GLN A 1 684 ? -55.196 20.973 40.819 1.00 74.19 684 GLN A CA 1
ATOM 5045 C C . GLN A 1 684 ? -56.124 20.738 42.026 1.00 74.19 684 GLN A C 1
ATOM 5047 O O . GLN A 1 684 ? -56.953 21.593 42.353 1.00 74.19 684 GLN A O 1
ATOM 5052 N N . CYS A 1 685 ? -56.013 19.581 42.689 1.00 82.31 685 CYS A N 1
ATOM 5053 C CA . CYS A 1 685 ? -56.738 19.326 43.938 1.00 82.31 685 CYS A CA 1
ATOM 5054 C C . CYS A 1 685 ? -56.039 20.058 45.091 1.00 82.31 685 CYS A C 1
ATOM 5056 O O . CYS A 1 685 ? -54.860 19.814 45.359 1.00 82.31 685 CYS A O 1
ATOM 5058 N N . TYR A 1 686 ? -56.768 20.940 45.777 1.00 82.38 686 TYR A N 1
ATOM 5059 C CA . TYR A 1 686 ? -56.258 21.687 46.925 1.00 82.38 686 TYR A CA 1
ATOM 5060 C C . TYR A 1 686 ? -56.922 21.251 48.232 1.00 82.38 686 TYR A C 1
ATOM 5062 O O . TYR A 1 686 ? -58.143 21.077 48.290 1.00 82.38 686 TYR A O 1
ATOM 5070 N N . ASP A 1 687 ? -56.114 21.188 49.290 1.00 86.81 687 ASP A N 1
ATOM 5071 C CA . ASP A 1 687 ? -56.566 21.203 50.681 1.00 86.81 687 ASP A CA 1
ATOM 5072 C C . ASP A 1 687 ? -56.082 22.474 51.393 1.00 86.81 687 ASP A C 1
ATOM 5074 O O . ASP A 1 687 ? -55.167 23.141 50.906 1.00 86.81 687 ASP A O 1
ATOM 5078 N N . CYS A 1 688 ? -56.679 22.853 52.523 1.00 87.69 688 CYS A N 1
ATOM 5079 C CA . CYS A 1 688 ? -56.159 23.984 53.291 1.00 87.69 688 CYS A CA 1
ATOM 5080 C C . CYS A 1 688 ? -54.801 23.635 53.915 1.00 87.69 688 CYS A C 1
ATOM 5082 O O . CYS A 1 688 ? -54.568 22.519 54.386 1.00 87.69 688 CYS A O 1
ATOM 5084 N N . ALA A 1 689 ? -53.870 24.592 53.879 1.00 86.12 689 ALA A N 1
ATOM 5085 C CA . ALA A 1 689 ? -52.578 24.464 54.537 1.00 86.12 689 ALA A CA 1
ATOM 5086 C C . ALA A 1 689 ? -52.766 24.308 56.054 1.00 86.12 689 ALA A C 1
ATOM 5088 O O . ALA A 1 689 ? -53.770 24.737 56.624 1.00 86.12 689 ALA A O 1
ATOM 5089 N N . THR A 1 690 ? -51.794 23.694 56.726 1.00 86.62 690 THR A N 1
ATOM 5090 C CA . THR A 1 690 ? -51.853 23.444 58.172 1.00 86.62 690 THR A CA 1
ATOM 5091 C C . THR A 1 690 ? -52.158 24.725 58.954 1.00 86.62 690 THR A C 1
ATOM 5093 O O . THR A 1 690 ? -51.433 25.711 58.836 1.00 86.62 690 THR A O 1
ATOM 5096 N N . GLY A 1 691 ? -53.211 24.693 59.778 1.00 84.94 691 GLY A N 1
ATOM 5097 C CA . GLY A 1 691 ? -53.670 25.852 60.552 1.00 84.94 691 GLY A CA 1
ATOM 5098 C C . GLY A 1 691 ? -54.665 26.755 59.822 1.00 84.94 691 GLY A C 1
ATOM 5099 O O . GLY A 1 691 ? -54.835 27.885 60.249 1.00 84.94 691 GLY A O 1
ATOM 5100 N N . TYR A 1 692 ? -55.279 26.274 58.737 1.00 86.00 692 TYR A N 1
ATOM 5101 C CA . TYR A 1 692 ? -56.366 26.944 58.027 1.00 86.00 692 TYR A CA 1
ATOM 5102 C C . TYR A 1 692 ? -57.518 25.956 57.786 1.00 86.00 692 TYR A C 1
ATOM 5104 O O . TYR A 1 692 ? -57.299 24.753 57.633 1.00 86.00 692 TYR A O 1
ATOM 5112 N N . SER A 1 693 ? -58.750 26.455 57.729 1.00 88.94 693 SER A N 1
ATOM 5113 C CA . SER A 1 693 ? -59.970 25.680 57.503 1.00 88.94 693 SER A CA 1
ATOM 5114 C C . SER A 1 693 ? -60.802 26.244 56.348 1.00 88.94 693 SER A C 1
ATOM 5116 O O . SER A 1 693 ? -60.764 27.436 56.040 1.00 88.94 693 SER A O 1
ATOM 5118 N N . TRP A 1 694 ? -61.523 25.356 55.661 1.00 88.81 694 TRP A N 1
ATOM 5119 C CA . TRP A 1 694 ? -62.304 25.706 54.477 1.00 88.81 694 TRP A CA 1
ATOM 5120 C C . TRP A 1 694 ? -63.688 26.237 54.861 1.00 88.81 694 TRP A C 1
ATOM 5122 O O . TRP A 1 694 ? -64.499 25.500 55.422 1.00 88.81 694 TRP A O 1
ATOM 5132 N N . ASP A 1 695 ? -63.983 27.490 54.506 1.00 86.00 695 ASP A N 1
ATOM 5133 C CA . ASP A 1 695 ? -65.269 28.142 54.810 1.00 86.00 695 ASP A CA 1
ATOM 5134 C C . ASP A 1 695 ? -66.334 28.000 53.702 1.00 86.00 695 ASP A C 1
ATOM 5136 O O . ASP A 1 695 ? -67.454 28.493 53.837 1.00 86.00 695 ASP A O 1
ATOM 5140 N N . GLY A 1 696 ? -65.999 27.321 52.599 1.00 79.69 696 GLY A N 1
ATOM 5141 C CA . GLY A 1 696 ? -66.837 27.223 51.398 1.00 79.69 696 GLY A CA 1
ATOM 5142 C C . GLY A 1 696 ? -66.375 28.104 50.233 1.00 79.69 696 GLY A C 1
ATOM 5143 O O . GLY A 1 696 ? -66.797 27.870 49.098 1.00 79.69 696 GLY A O 1
ATOM 5144 N N . SER A 1 697 ? -65.477 29.062 50.476 1.00 80.94 697 SER A N 1
ATOM 5145 C CA . SER A 1 697 ? -64.964 30.010 49.480 1.00 80.94 697 SER A CA 1
ATOM 5146 C C . SER A 1 697 ? -63.442 30.208 49.519 1.00 80.94 697 SER A C 1
ATOM 5148 O O . SER A 1 697 ? -62.834 30.382 48.461 1.00 80.94 697 SER A O 1
ATOM 5150 N N . SER A 1 698 ? -62.814 30.144 50.697 1.00 86.50 698 SER A N 1
ATOM 5151 C CA . SER A 1 698 ? -61.372 30.335 50.891 1.00 86.50 698 SER A CA 1
ATOM 5152 C C . SER A 1 698 ? -60.847 29.584 52.129 1.00 86.50 698 SER A C 1
ATOM 5154 O O . SER A 1 698 ? -61.625 29.125 52.965 1.00 86.50 698 SER A O 1
ATOM 5156 N N . CYS A 1 699 ? -59.522 29.433 52.239 1.00 89.19 699 CYS A N 1
ATOM 5157 C CA . CYS A 1 699 ? -58.879 28.888 53.438 1.00 89.19 699 CYS A CA 1
ATOM 5158 C C . CYS A 1 699 ? -58.605 30.015 54.438 1.00 89.19 699 CYS A C 1
ATOM 5160 O O . CYS A 1 699 ? -57.744 30.869 54.199 1.00 89.19 699 CYS A O 1
ATOM 5162 N N . GLN A 1 700 ? -59.344 30.006 55.546 1.00 87.50 700 GLN A N 1
ATOM 5163 C CA . GLN A 1 700 ? -59.239 30.988 56.626 1.00 87.50 700 GLN A CA 1
ATOM 5164 C C . GLN A 1 700 ? -58.481 30.396 57.823 1.00 87.50 700 GLN A C 1
ATOM 5166 O O . GLN A 1 700 ? -58.596 29.189 58.030 1.00 87.50 700 GLN A O 1
ATOM 5171 N N . PRO A 1 701 ? -57.692 31.197 58.566 1.00 87.31 701 PRO A N 1
ATOM 5172 C CA . PRO A 1 701 ? -56.953 30.727 59.743 1.00 87.31 701 PRO A CA 1
ATOM 5173 C C . PRO A 1 701 ? -57.831 30.008 60.775 1.00 87.31 701 PRO A C 1
ATOM 5175 O O . PRO A 1 701 ? -58.968 30.482 61.010 1.00 87.31 701 PRO A O 1
#

Secondary structure (DSSP, 8-state):
---SS-----------------HHHHHHHHHHHHHHHHHT--------------EEEEEEE-TT---HHHHHHHTT--S-PEEEEETTEEEEEETTEEEEEEEEEETTEEEEEEEEEEE-TT--HHHHHHHHHHHHT--S-TT----EEBSSSTT-EESSGGGSPTT--B-SHHHHHHHHHHHHHHHHHHHHHHHHHHHHHSS-----SSSSSTTEEETTSHHIIIIIHHHHTS-----SS-B----SSTTS-TTT--BTTTTB-SSS-TTT---TT-B-EEEEE-TTSS-EEEEE---S-SB-TTB-----S-----EEEEEE---EEBTSPEEEEEEEE-SS-PPPEEEEEESTT-EEEE-TT-TTEEEEEESSBPSEEEEEEEEEE-SSS-EEEEEEEEEEE-------EEPP--SSS-EEES--TTEEEEEEEEETTEEEEEE-TTEEE-SSSEEE--BS---STTEEES--TTEEEEEEEEETTEEEEEEPTTEEE-SSSEEE--BSS-SSSSEEES--TTEEEEEEEE-SSSEEEEEPTT-EE-SSSEEPPPSSB--STTEEES--TTEEEEEEEEETTEEEEEEPTTEEE-SSSEEE---SB--TT-EEESSPPTTEEEEEEEEETTEEEEEEPTTEEE-SSSEEE---EE--SSSEEES--TTEEEEEEEEETTEEEEEEPTT-EE-SSSEE-

Nearest PDB structures (foldseek):
  2d7o-assembly1_A  TM=5.674E-01  e=7.350E-02  Homo sapiens
  2bp3-assembly1_A  TM=4.934E-01  e=3.197E-02  Homo sapiens
  2bp3-assembly2_B  TM=5.348E-01  e=1.004E-01  Homo sapiens
  2eea-assembly1_A  TM=4.967E-01  e=1.174E-01  Homo sapiens
  4m9p-assembly1_A  TM=3.230E-01  e=6.977E-02  Homo sapiens

Foldseek 3Di:
DPDDDPDDDDDDDDDDDDDDDDPPVVVVVVVVVVVVVVVVPPDPPPPPPPPPKDKDKDKAFDQLLAAQVRVCVVVVDDADWDWDDFQQFTWTDDPFKIWTFAWDDDDLDITTIIIIIGIDPPHDPVSVVVSVVCRNPPDDPPVQPDWFAWPPDPPQTDQAQVSDDPLITGPGLNNLRRLVSVQSNLLSVVVVLQCVLCVVPVFGDQCCDDWLDTQKDKLLTPCQQPVNCVSSVHRRDWRPNQAADDQPDPQADRRRCARPVVSDHRDHDVLQDTHPPDWIWMKGADNVRNDIAIATCRDNSHDDPGHRDNPPPPFAAKAWPDWDAAAAEAFAKDKTKTFIDGPSRAQKDKDKDKPQPWDWAADVVHRRMIIIIHRGDHAAKMKMKMKIDSVPPHIDIDIDIHGHDHPPADADDEDDPDDFFPFWDQDADQWDFDPRYHDDNTTTTGHHPQFGDPPHHTHGQADQDQPDPPAWDADADQWDFDPRHYHDPTTTTDGHPQFDDPPPHGHGDADQWDPDALAFDADAVQWDFDPRHQHPHHGGIHGNPPWHDPNPHTDRDAPAAQPDPPGFDADADQWDFDPRHQDDPGGTTDGHPQFDDPPPHTHGDQPDEDDPQKEWDQDDAPQWDFDPRHHHDNTTIIDGHPQWTRPRHHTHGPADEAQDDAPHFDQDADQWDFDPRHDDDPGTTTHHHPPFDDPNPHTHD

Sequence (701 aa):
MLKLFKKIASLSFKKPPFKIFNLGLLLLAIVIISSFFYVHNSKVNAQANLNIDAIAVRVLSNPDNYSALRWYREQGYAGSPQSLIVDGYEAIRDNRTVFVNAANVSGSTFFTNIYLISYNQDAERATQDIFSQILANWKLNTNLIIPGNCDKSAGINCLIDLECPLGEYCLSDKAEVTRDTRRLADLADIRIELKAYAQPRGYYPKLEAGSYLRGRSISTWPSWGDKFSGDLDYDLPIDPINRLGDCGGVNYNQVTCWDEVAMQFPGVDPASGLPADSHVYVYSVAADGASFDACAVMESGYDISGNCSFGDAGNNSPQIVNSNFSDACQGEPYNAYIEAYDADSDPLSWSFSGSWGAVMENIPSFPNKKRIYAASAPIGIGNFQINISDGRGGSASGNYSVNGVDCTPICTINCSTESIGPGCRSSLTHGEVIGGQCCGNGYCYNCLSDYSWNGSICEANCNVNCTTGPGCRSALANGQIVAGECCGAGNCYNCLPDYSWDGSICQLDCVSTCSTGPGCRTGLANGQVVAGECCGVGSCYECVLPSVWNGSVCFTPCVTNCTTDPGCRTGLTNGQVVAGECCGVGSCYNCLPGYSWDGSSCQPNCVINCVSPFGCRTTQPSNSQIVAGECCGSGQCYGCADGYSWDGSSCQPNCVLNCTTGPGCRASLSNGQVVAGECCGTGQCYDCATGYSWDGSSCQP